Protein 2EPI (pdb70)

Sequence (388 aa):
IFMRKVVAEVSIIPLGKGASVSKYVKKAIEVFKKYDLKVETNAMGTVLEGDLDEILKAFKEAHSTVLNDVDRVVSSLKIDERKDKENTIERKLKAIGEFMRKVVAEVSIIPLGKGASVSKYVKKAIEVFKKYDLKVETNAMGTVLEGDLDEILKAFKEAHSTVLNDVDRVVSSLKIDERKDKENTIERKLKAIGMRKVVAEVSIIPLGKGASVSKYVKKAIEVFKKYDLKVETNAMGTVLEGDLDEILKAFKEAHSTVLNDVDRVVSSLKIDERKDKENTIERKLKAIGELMRKVVAEVSIIPLGKGASVSKYVKKAIEVFKKYDLKVETNAMGTVLEGDLDEILKAFKEAHSTVLNDVDRVVSSLKIDERKDKENTIERKLKAIGEL

Nearest PDB structures (foldseek):
  2epi-assembly1_C  TM=1.004E+00  e=8.680E-17  Methanocaldococcus jannaschii DSM 2661
  1lxn-assembly1_A  TM=9.537E-01  e=3.618E-09  Methanothermobacter thermautotrophicus
  1yqh-assembly1_A  TM=8.946E-01  e=9.520E-08  Bacillus cereus ATCC 14579
  1vk8-assembly1_D  TM=8.615E-01  e=4.307E-07  Thermotoga maritima
  2ibo-assembly1_D  TM=8.499E-01  e=5.538E-07  Streptococcus pneumoniae TIGR4

CATH classification: 3.30.70.930

Solvent-accessible surface area: 15677 Å² total; per-residue (Å²): 193,181,93,73,62,0,1,0,16,4,18,19,21,1,1,14,155,44,41,47,14,26,147,55,42,91,68,4,15,96,11,3,120,142,46,123,23,121,35,97,49,22,7,16,12,6,0,0,6,2,18,2,56,48,0,14,112,0,2,54,54,0,1,30,28,0,12,104,68,14,68,18,0,9,0,22,2,50,0,9,11,10,114,68,92,116,19,13,14,104,53,30,48,143,34,20,62,99,256,112,66,76,0,1,0,18,3,17,7,36,0,1,11,95,46,3,35,5,33,120,13,37,82,64,2,2,91,11,4,112,145,39,143,18,90,33,84,29,23,8,15,13,5,2,0,25,5,29,3,60,47,0,14,108,0,0,65,55,0,0,31,40,0,14,108,61,3,63,18,0,16,0,25,2,44,0,9,10,13,116,61,87,108,18,15,5,92,43,33,66,140,49,26,98,160,80,70,0,1,0,15,3,13,10,38,0,3,22,123,26,3,61,5,47,112,6,39,97,65,3,6,105,12,2,113,142,47,119,23,125,22,102,24,22,7,16,13,7,2,0,6,3,21,2,56,48,0,14,113,0,2,59,56,0,2,32,28,0,15,110,66,13,68,18,0,16,0,23,1,52,0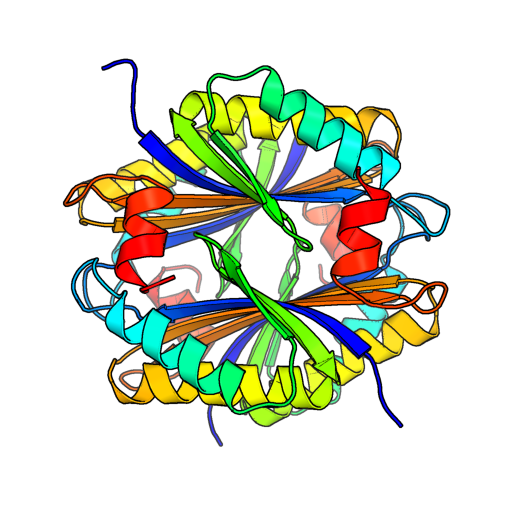,9,13,15,116,68,98,107,19,12,14,108,46,31,26,140,41,15,58,51,140,160,75,56,0,2,0,16,3,18,8,26,0,6,13,80,12,7,71,3,42,138,16,38,76,64,2,3,94,8,3,111,147,44,118,22,126,33,100,24,19,8,14,13,6,0,0,6,2,25,2,53,49,0,17,111,0,2,67,50,0,2,30,34,0,11,106,62,2,60,22,0,8,0,23,1,50,1,9,11,15,117,73,104,113,23,13,12,108,53,34,26,134,45,15,53,58,117

Secondary structure (DSSP, 8-state):
----EEEEEEEEEEE-BSS--HHHHHHHHHHHTTSS-EEEEETTEEEEEEEHHHHHHHHHHHHHHHHTTSSEEEEEEEEEEESSS---HHHHHHHTT-/---EEEEEEEEEEESS-S--HHHHHHHHHHHHTSS-EEEEETTEEEEEEEHHHHHHHHHHHHHHHHHHSSEEEEEEEEEEESSS---HHHHHHHT-/--EEEEEEEEEE-SSSS--HHHHHHHHHHHHHSS-EEEEETTEEEEEEEHHHHHHHHHHHHHHHHTTSSEEEEEEEEEEESSS---HHHHHHHTT--/--EEEEEEEEEEESB-S--HHHHHHHHHHHHHSS-EEEEETTEEEEEEEHHHHHHHHHHHHHHHHTTSSEEEEEEEEEEESSS---HHHHHHHTT--

Organism: Methanocaldococcus jannaschii (strain ATCC 43067 / DSM 2661 / JAL-1 / JCM 10045 / NBRC 100440) (NCBI:txid243232)

Foldseek 3Di:
DQWQKWKKWKAKDADADDDDDVVLLVVLQVLLVVFPWDWDDDPGTIMIIIGPVRVVVSQVVSNVSSCVPGVDMDMDMGIDHDDVDDRDPVVVCVVVVD/DWAKWKKWKDKFAPDDPVDDVVLRVQLQVLLVVFPWDWDDDPGTIMTITGPVSVVVSQVVSNVVSCVPHVDMDMDMGIDHDDPDDRDPVVVVVVVD/DQKWKKWKDKAAPADDPDDVVLLVQLQVLLVVFPWDWDADPGTIMIIDDPVRVVVSQVVSNVVSCVPHPDMDMDMGIDDDDPDDRDPVCVCVVVVND/DAKWKKWKDKAAPDPPDDDVVLRVQLQVLLVVFPWDWDDDPHTIMIIDDPVRVVVSQVVSNVVSCVPHVDMDMDMDIDHDDPDDRDPVVVCVVVVND

B-factor: mean 30.83, std 9.33, range [14.43, 62.94]

Structure (mmCIF, N/CA/C/O backbone):
data_2EPI
#
_entry.id   2EPI
#
_cell.length_a   51.780
_cell.length_b   75.747
_cell.length_c   54.991
_cell.angle_alpha   90.00
_cell.angle_beta   117.28
_cell.angle_gamma   90.00
#
_symmetry.space_group_name_H-M   'P 1 21 1'
#
loop_
_entity.id
_entity.type
_entity.pdbx_description
1 polymer 'UPF0045 protein MJ1052'
2 water water
#
loop_
_atom_site.group_PDB
_atom_site.id
_atom_site.type_symbol
_atom_site.label_atom_id
_atom_site.label_alt_id
_atom_site.label_comp_id
_atom_site.label_asym_id
_atom_site.label_entity_id
_atom_site.label_seq_id
_atom_site.pdbx_PDB_ins_code
_atom_site.Cartn_x
_atom_site.Cartn_y
_atom_site.Cartn_z
_atom_site.occupancy
_atom_site.B_iso_or_equiv
_atom_site.auth_seq_id
_atom_site.auth_comp_id
_atom_site.auth_asym_id
_atom_site.auth_atom_id
_atom_site.pdbx_PDB_model_num
ATOM 1 N N . ILE A 1 2 ? 40.995 -8.706 13.631 1.00 44.12 2 ILE A N 1
ATOM 2 C CA . ILE A 1 2 ? 41.281 -7.245 13.711 1.00 43.90 2 ILE A CA 1
ATOM 3 C C . ILE A 1 2 ? 40.745 -6.495 12.497 1.00 43.27 2 ILE A C 1
ATOM 4 O O . ILE A 1 2 ? 40.213 -5.392 12.629 1.00 43.69 2 ILE A O 1
ATOM 9 N N . PHE A 1 3 ? 40.894 -7.089 11.318 1.00 40.46 3 PHE A N 1
ATOM 10 C CA . PHE A 1 3 ? 40.417 -6.459 10.095 1.00 40.97 3 PHE A CA 1
ATOM 11 C C . PHE A 1 3 ? 39.053 -6.999 9.692 1.00 40.63 3 PHE A C 1
ATOM 12 O O . PHE A 1 3 ? 38.611 -6.815 8.555 1.00 43.02 3 PHE A O 1
ATOM 20 N N . MET A 1 4 ? 38.391 -7.666 10.632 1.00 38.82 4 MET A N 1
ATOM 21 C CA . MET A 1 4 ? 37.070 -8.219 10.379 1.00 36.58 4 MET A CA 1
ATOM 22 C C . MET A 1 4 ? 36.178 -8.260 11.609 1.00 34.27 4 MET A C 1
ATOM 23 O O . MET A 1 4 ? 36.397 -9.039 12.536 1.00 33.58 4 MET A O 1
ATOM 28 N N . ARG A 1 5 ? 35.175 -7.392 11.606 1.00 32.35 5 ARG A N 1
ATOM 29 C CA . ARG A 1 5 ? 34.190 -7.325 12.669 1.00 30.01 5 ARG A CA 1
ATOM 30 C C . ARG A 1 5 ? 32.914 -7.666 11.912 1.00 29.56 5 ARG A C 1
ATOM 31 O O . ARG A 1 5 ? 32.180 -6.780 11.478 1.00 28.98 5 ARG A O 1
ATOM 39 N N . LYS A 1 6 ? 32.669 -8.960 11.743 1.00 28.40 6 LYS A N 1
ATOM 40 C CA . LYS A 1 6 ? 31.517 -9.429 10.986 1.00 28.07 6 LYS A CA 1
ATOM 41 C C . LYS A 1 6 ? 30.143 -9.234 11.619 1.00 26.01 6 LYS A C 1
ATOM 42 O O . LYS A 1 6 ? 29.942 -9.457 12.817 1.00 25.04 6 LYS A O 1
ATOM 48 N N . VAL A 1 7 ? 29.199 -8.809 10.784 1.00 24.33 7 VAL A N 1
ATOM 49 C CA . VAL A 1 7 ? 27.819 -8.591 11.194 1.00 23.72 7 VAL A CA 1
ATOM 50 C C . VAL A 1 7 ? 26.914 -8.925 10.015 1.00 21.69 7 VAL A C 1
ATOM 51 O O . VAL A 1 7 ? 27.382 -9.089 8.891 1.00 21.25 7 VAL A O 1
ATOM 55 N N . VAL A 1 8 ? 25.622 -9.053 10.283 1.00 22.03 8 VAL A N 1
ATOM 56 C CA . VAL A 1 8 ? 24.645 -9.307 9.227 1.00 20.76 8 VAL A CA 1
ATOM 57 C C . VAL A 1 8 ? 23.811 -8.035 9.205 1.00 19.26 8 VAL A C 1
ATOM 58 O O . VAL A 1 8 ? 23.526 -7.460 10.255 1.00 20.07 8 VAL A O 1
ATOM 62 N N . ALA A 1 9 ? 23.422 -7.580 8.023 1.00 18.88 9 ALA A N 1
ATOM 63 C CA . ALA A 1 9 ? 22.643 -6.350 7.952 1.00 18.11 9 ALA A CA 1
ATOM 64 C C . ALA A 1 9 ? 21.644 -6.385 6.813 1.00 18.16 9 ALA A C 1
ATOM 65 O O . ALA A 1 9 ? 21.696 -7.263 5.958 1.00 18.92 9 ALA A O 1
ATOM 67 N N . GLU A 1 10 ? 20.716 -5.436 6.824 1.00 17.50 10 GLU A N 1
ATOM 68 C CA . GLU A 1 10 ? 19.747 -5.341 5.745 1.00 17.01 10 GLU A CA 1
ATOM 69 C C . GLU A 1 10 ? 19.638 -3.882 5.349 1.00 17.76 10 GLU A C 1
ATOM 70 O O . GLU A 1 10 ? 19.557 -2.996 6.202 1.00 17.44 10 GLU A O 1
ATOM 76 N N . VAL A 1 11 ? 19.648 -3.637 4.047 1.00 16.30 11 VAL A N 1
ATOM 77 C CA . VAL A 1 11 ? 19.571 -2.280 3.534 1.00 17.92 11 VAL A CA 1
ATOM 78 C C . VAL A 1 11 ? 18.425 -2.133 2.547 1.00 19.01 11 VAL A C 1
ATOM 79 O O . VAL A 1 11 ? 18.160 -3.030 1.750 1.00 17.70 11 VAL A O 1
ATOM 83 N N . SER A 1 12 ? 17.735 -1.005 2.621 1.00 18.17 12 SER A N 1
ATOM 84 C CA . SER A 1 12 ? 16.666 -0.722 1.679 1.00 22.34 12 SER A CA 1
ATOM 85 C C . SER A 1 12 ? 16.798 0.757 1.363 1.00 25.59 12 SER A C 1
ATOM 86 O O . SER A 1 12 ? 17.054 1.577 2.249 1.00 21.57 12 SER A O 1
ATOM 89 N N . ILE A 1 13 ? 16.652 1.090 0.091 1.00 28.55 13 ILE A N 1
ATOM 90 C CA . ILE A 1 13 ? 16.764 2.471 -0.340 1.00 30.52 13 ILE A CA 1
ATOM 91 C C . ILE A 1 13 ? 15.495 2.836 -1.084 1.00 31.17 13 ILE A C 1
ATOM 92 O O . ILE A 1 13 ? 15.100 2.157 -2.038 1.00 32.72 13 ILE A O 1
ATOM 97 N N . ILE A 1 14 ? 14.841 3.895 -0.627 1.00 29.68 14 ILE A N 1
ATOM 98 C CA . ILE A 1 14 ? 13.613 4.349 -1.249 1.00 28.85 14 ILE A CA 1
ATOM 99 C C . ILE A 1 14 ? 13.837 5.699 -1.911 1.00 27.17 14 ILE A C 1
ATOM 100 O O . ILE A 1 14 ? 14.053 6.703 -1.236 1.00 23.43 14 ILE A O 1
ATOM 105 N N . PRO A 1 15 ? 13.824 5.736 -3.246 1.00 26.81 15 PRO A N 1
ATOM 106 C CA . PRO A 1 15 ? 14.027 7.037 -3.878 1.00 26.63 15 PRO A CA 1
ATOM 107 C C . PRO A 1 15 ? 12.669 7.711 -4.029 1.00 25.25 15 PRO A C 1
ATOM 108 O O . PRO A 1 15 ? 11.669 7.051 -4.329 1.00 23.54 15 PRO A O 1
ATOM 112 N N . LEU A 1 16 ? 12.624 9.012 -3.776 1.00 22.32 16 LEU A N 1
ATOM 113 C CA . LEU A 1 16 ? 11.388 9.757 -3.939 1.00 23.69 16 LEU A CA 1
ATOM 114 C C . LEU A 1 16 ? 11.571 10.603 -5.188 1.00 25.21 16 LEU A C 1
ATOM 115 O O . LEU A 1 16 ? 12.053 11.732 -5.134 1.00 24.66 16 LEU A O 1
ATOM 120 N N . GLY A 1 17 ? 11.215 10.025 -6.325 1.00 27.04 17 GLY A N 1
ATOM 121 C CA . GLY A 1 17 ? 11.352 10.740 -7.574 1.00 29.81 17 GLY A CA 1
ATOM 122 C C . GLY A 1 17 ? 10.040 10.796 -8.321 1.00 32.55 17 GLY A C 1
ATOM 123 O O . GLY A 1 17 ? 8.977 10.494 -7.774 1.00 29.25 17 GLY A O 1
ATOM 124 N N . LYS A 1 18 ? 10.122 11.199 -9.580 1.00 37.05 18 LYS A N 1
ATOM 125 C CA . LYS A 1 18 ? 8.951 11.290 -10.432 1.00 42.31 18 LYS A CA 1
ATOM 126 C C . LYS A 1 18 ? 8.845 10.019 -11.258 1.00 45.08 18 LYS A C 1
ATOM 127 O O . LYS A 1 18 ? 9.852 9.471 -11.706 1.00 47.44 18 LYS A O 1
ATOM 133 N N . GLY A 1 19 ? 7.624 9.542 -11.451 1.00 47.31 19 GLY A N 1
ATOM 134 C CA . GLY A 1 19 ? 7.443 8.340 -12.236 1.00 49.76 19 GLY A CA 1
ATOM 135 C C . GLY A 1 19 ? 7.201 7.120 -11.380 1.00 51.17 19 GLY A C 1
ATOM 136 O O . GLY A 1 19 ? 7.723 7.009 -10.267 1.00 50.96 19 GLY A O 1
ATOM 137 N N . ALA A 1 20 ? 6.407 6.197 -11.913 1.00 52.34 20 ALA A N 1
ATOM 138 C CA . ALA A 1 20 ? 6.062 4.971 -11.213 1.00 52.36 20 ALA A CA 1
ATOM 139 C C . ALA A 1 20 ? 7.009 3.827 -11.559 1.00 51.93 20 ALA A C 1
ATOM 140 O O . ALA A 1 20 ? 6.813 3.130 -12.557 1.00 52.71 20 ALA A O 1
ATOM 142 N N . SER A 1 21 ? 8.028 3.649 -10.719 1.00 50.33 21 SER A N 1
ATOM 143 C CA . SER A 1 21 ? 9.043 2.603 -10.858 1.00 49.24 21 SER A CA 1
ATOM 144 C C . SER A 1 21 ? 10.376 3.130 -10.336 1.00 48.08 21 SER A C 1
ATOM 145 O O . SER A 1 21 ? 10.792 4.235 -10.681 1.00 48.25 21 SER A O 1
ATOM 148 N N . VAL A 1 22 ? 11.042 2.337 -9.503 1.00 46.55 22 VAL A N 1
ATOM 149 C CA . VAL A 1 22 ? 12.326 2.735 -8.940 1.00 44.63 22 VAL A CA 1
ATOM 150 C C . VAL A 1 22 ? 13.338 1.601 -9.028 1.00 43.72 22 VAL A C 1
ATOM 151 O O . VAL A 1 22 ? 14.451 1.708 -8.511 1.00 43.42 22 VAL A O 1
ATOM 155 N N . SER A 1 23 ? 12.946 0.519 -9.689 1.00 42.92 23 SER A N 1
ATOM 156 C CA . SER A 1 23 ? 13.811 -0.643 -9.840 1.00 42.68 23 SER A CA 1
ATOM 157 C C . SER A 1 23 ? 15.175 -0.281 -10.411 1.00 42.11 23 SER A C 1
ATOM 158 O O . SER A 1 23 ? 16.181 -0.899 -10.069 1.00 42.54 23 SER A O 1
ATOM 161 N N . LYS A 1 24 ? 15.209 0.723 -11.278 1.00 41.21 24 LYS A N 1
ATOM 162 C CA . LYS A 1 24 ? 16.461 1.144 -11.892 1.00 41.34 24 LYS A CA 1
ATOM 163 C C . LYS A 1 24 ? 17.461 1.593 -10.829 1.00 40.46 24 LYS A C 1
ATOM 164 O O . LYS A 1 24 ? 18.652 1.303 -10.922 1.00 37.71 24 LYS A O 1
ATOM 170 N N . TYR A 1 25 ? 16.969 2.291 -9.812 1.00 39.96 25 TYR A N 1
ATOM 171 C CA . TYR A 1 25 ? 17.829 2.784 -8.742 1.00 40.23 25 TYR A CA 1
ATOM 172 C C . TYR A 1 25 ? 18.173 1.687 -7.742 1.00 39.43 25 TYR A C 1
ATOM 173 O O . TYR A 1 25 ? 19.269 1.667 -7.178 1.00 38.90 25 TYR A O 1
ATOM 182 N N . VAL A 1 26 ? 17.231 0.776 -7.527 1.00 38.95 26 VAL A N 1
ATOM 183 C CA . VAL A 1 26 ? 17.442 -0.338 -6.613 1.00 38.32 26 VAL A CA 1
ATOM 184 C C . VAL A 1 26 ? 18.571 -1.193 -7.177 1.00 37.67 26 VAL A C 1
ATOM 185 O O . VAL A 1 26 ? 19.434 -1.678 -6.447 1.00 37.47 26 VAL A O 1
ATOM 189 N N . LYS A 1 27 ? 18.556 -1.366 -8.492 1.00 37.14 27 LYS A N 1
ATOM 190 C CA . LYS A 1 27 ? 19.570 -2.149 -9.181 1.00 37.01 27 LYS A CA 1
ATOM 191 C C . LYS A 1 27 ? 20.932 -1.480 -9.031 1.00 35.63 27 LYS A C 1
ATOM 192 O O . LYS A 1 27 ? 21.939 -2.140 -8.780 1.00 34.39 27 LYS A O 1
ATOM 198 N N . LYS A 1 28 ? 20.951 -0.161 -9.183 1.00 35.32 28 LYS A N 1
ATOM 199 C CA . LYS A 1 28 ? 22.179 0.614 -9.072 1.00 34.45 28 LYS A CA 1
ATOM 200 C C . LYS A 1 28 ? 22.826 0.411 -7.701 1.00 34.04 28 LYS A C 1
ATOM 201 O O . LYS A 1 28 ? 24.037 0.212 -7.596 1.00 32.16 28 LYS A O 1
ATOM 207 N N . ALA A 1 29 ? 22.006 0.454 -6.655 1.00 33.17 29 ALA A N 1
ATOM 208 C CA . ALA A 1 29 ? 22.488 0.280 -5.289 1.00 32.95 29 ALA A CA 1
ATOM 209 C C . ALA A 1 29 ? 23.097 -1.101 -5.095 1.00 33.43 29 ALA A C 1
ATOM 210 O O . ALA A 1 29 ? 24.155 -1.245 -4.485 1.00 32.34 29 ALA A O 1
ATOM 212 N N . ILE A 1 30 ? 22.418 -2.118 -5.615 1.00 33.71 30 ILE A N 1
ATOM 213 C CA . ILE A 1 30 ? 22.902 -3.485 -5.501 1.00 34.51 30 ILE A CA 1
ATOM 214 C C . ILE A 1 30 ? 24.276 -3.627 -6.146 1.00 34.20 30 ILE A C 1
ATOM 215 O O . ILE A 1 30 ? 25.161 -4.282 -5.598 1.00 34.33 30 ILE A O 1
ATOM 220 N N . GLU A 1 31 ? 24.460 -3.005 -7.306 1.00 32.38 31 GLU A N 1
ATOM 221 C CA . GLU A 1 31 ? 25.745 -3.081 -7.986 1.00 32.79 31 GLU A CA 1
ATOM 222 C C . GLU A 1 31 ? 26.857 -2.483 -7.129 1.00 31.90 31 GLU A C 1
ATOM 223 O O . GLU A 1 31 ? 28.006 -2.923 -7.190 1.00 31.79 31 GLU A O 1
ATOM 229 N N . VAL A 1 32 ? 26.520 -1.477 -6.333 1.00 28.80 32 VAL A N 1
ATOM 230 C CA . VAL A 1 32 ? 27.511 -0.860 -5.468 1.00 28.76 32 VAL A CA 1
ATOM 231 C C . VAL A 1 32 ? 27.972 -1.867 -4.415 1.00 28.31 32 VAL A C 1
ATOM 232 O O . VAL A 1 32 ? 29.165 -1.980 -4.139 1.00 28.79 32 VAL A O 1
ATOM 236 N N . PHE A 1 33 ? 27.027 -2.605 -3.837 1.00 28.00 33 PHE A N 1
ATOM 237 C CA . PHE A 1 33 ? 27.361 -3.592 -2.812 1.00 29.34 33 PHE A CA 1
ATOM 238 C C . PHE A 1 33 ? 28.360 -4.626 -3.315 1.00 30.91 33 PHE A C 1
ATOM 239 O O . PHE A 1 33 ? 29.181 -5.133 -2.551 1.00 31.37 33 PHE A O 1
ATOM 247 N N . LYS A 1 34 ? 28.286 -4.942 -4.601 1.00 32.83 34 LYS A N 1
ATOM 248 C CA . LYS A 1 34 ? 29.184 -5.926 -5.185 1.00 36.29 34 LYS A CA 1
ATOM 249 C C . LYS A 1 34 ? 30.621 -5.433 -5.319 1.00 35.73 34 LYS A C 1
ATOM 250 O O . LYS A 1 34 ? 31.500 -6.191 -5.722 1.00 37.47 34 LYS A O 1
ATOM 256 N N . LYS A 1 35 ? 30.863 -4.169 -4.975 1.00 35.56 35 LYS A N 1
ATOM 257 C CA . LYS A 1 35 ? 32.209 -3.607 -5.043 1.00 35.56 35 LYS A CA 1
ATOM 258 C C . LYS A 1 35 ? 32.921 -3.756 -3.704 1.00 35.47 35 LYS A C 1
ATOM 259 O O . LYS A 1 35 ? 34.102 -3.420 -3.573 1.00 37.52 35 LYS A O 1
ATOM 265 N N . TYR A 1 36 ? 32.197 -4.246 -2.704 1.00 32.65 36 TYR A N 1
ATOM 266 C CA . TYR A 1 36 ? 32.768 -4.442 -1.378 1.00 30.87 36 TYR A CA 1
ATOM 267 C C . TYR A 1 36 ? 32.887 -5.928 -1.084 1.00 31.02 36 TYR A C 1
ATOM 268 O O . TYR A 1 36 ? 32.229 -6.746 -1.726 1.00 29.94 36 TYR A O 1
ATOM 277 N N . ASP A 1 37 ? 33.732 -6.273 -0.117 1.00 31.15 37 ASP A N 1
ATOM 278 C CA . ASP A 1 37 ? 33.942 -7.666 0.255 1.00 31.64 37 ASP A CA 1
ATOM 279 C C . ASP A 1 37 ? 32.820 -8.123 1.176 1.00 29.84 37 ASP A C 1
ATOM 280 O O . ASP A 1 37 ? 33.023 -8.359 2.369 1.00 29.57 37 ASP A O 1
ATOM 285 N N . LEU A 1 38 ? 31.631 -8.252 0.596 1.00 27.38 38 LEU A N 1
ATOM 286 C CA . LEU A 1 38 ? 30.443 -8.649 1.340 1.00 26.42 38 LEU A CA 1
ATOM 287 C C . LEU A 1 38 ? 29.649 -9.716 0.606 1.00 25.73 38 LEU A C 1
ATOM 288 O O . LEU A 1 38 ? 29.699 -9.800 -0.621 1.00 25.84 38 LEU A O 1
ATOM 293 N N . LYS A 1 39 ? 28.920 -10.525 1.370 1.00 25.75 39 LYS A N 1
ATOM 294 C CA . LYS A 1 39 ? 28.033 -11.527 0.797 1.00 24.92 39 LYS A CA 1
ATOM 295 C C . LYS A 1 39 ? 26.745 -10.726 0.594 1.00 25.43 39 LYS A C 1
ATOM 296 O O . LYS A 1 39 ? 26.309 -10.022 1.503 1.00 24.50 39 LYS A O 1
ATOM 302 N N . VAL A 1 40 ? 26.153 -10.815 -0.593 1.00 23.17 40 VAL A N 1
ATOM 303 C CA . VAL A 1 40 ? 24.944 -10.054 -0.897 1.00 24.21 40 VAL A CA 1
ATOM 304 C C . VAL A 1 40 ? 23.756 -10.956 -1.221 1.00 24.44 40 VAL A C 1
ATOM 305 O O . VAL A 1 40 ? 23.806 -11.748 -2.165 1.00 25.87 40 VAL A O 1
ATOM 309 N N . GLU A 1 41 ? 22.689 -10.828 -0.436 1.00 21.56 41 GLU A N 1
ATOM 310 C CA . GLU A 1 41 ? 21.478 -11.618 -0.624 1.00 22.86 41 GLU A CA 1
ATOM 311 C C . GLU A 1 41 ? 20.280 -10.683 -0.748 1.00 21.16 41 GLU A C 1
ATOM 312 O O . GLU A 1 41 ? 19.730 -10.235 0.252 1.00 20.94 41 GLU A O 1
ATOM 318 N N . THR A 1 42 ? 19.886 -10.396 -1.982 1.00 20.92 42 THR A N 1
ATOM 319 C CA . THR A 1 42 ? 18.763 -9.504 -2.249 1.00 20.85 42 THR A CA 1
ATOM 320 C C . THR A 1 42 ? 17.417 -10.211 -2.178 1.00 19.69 42 THR A C 1
ATOM 321 O O . THR A 1 42 ? 17.254 -11.316 -2.693 1.00 22.23 42 THR A O 1
ATOM 325 N N . ASN A 1 43 ? 16.462 -9.579 -1.510 1.00 17.83 43 ASN A N 1
ATOM 326 C CA . ASN A 1 43 ? 15.119 -10.122 -1.422 1.00 17.84 43 ASN A CA 1
ATOM 327 C C . ASN A 1 43 ? 14.171 -9.062 -1.978 1.00 17.93 43 ASN A C 1
ATOM 328 O O . ASN A 1 43 ? 14.613 -7.992 -2.398 1.00 17.53 43 ASN A O 1
ATOM 333 N N . ALA A 1 44 ? 12.877 -9.352 -1.998 1.00 17.23 44 ALA A N 1
ATOM 334 C CA . ALA A 1 44 ? 11.903 -8.423 -2.550 1.00 18.46 44 ALA A CA 1
ATOM 335 C C . ALA A 1 44 ? 11.682 -7.123 -1.779 1.00 17.87 44 ALA A C 1
ATOM 336 O O . ALA A 1 44 ? 11.025 -6.221 -2.289 1.00 20.36 44 ALA A O 1
ATOM 338 N N . MET A 1 45 ? 12.224 -7.013 -0.566 1.00 17.26 45 MET A N 1
ATOM 339 C CA . MET A 1 45 ? 12.024 -5.800 0.231 1.00 17.76 45 MET A CA 1
ATOM 340 C C . MET A 1 45 ? 13.306 -5.096 0.693 1.00 18.52 45 MET A C 1
ATOM 341 O O . MET A 1 45 ? 13.252 -4.077 1.385 1.00 19.56 45 MET A O 1
ATOM 346 N N . GLY A 1 46 ? 14.452 -5.636 0.316 1.00 16.83 46 GLY A N 1
ATOM 347 C CA . GLY A 1 46 ? 15.711 -5.031 0.710 1.00 16.29 46 GLY A CA 1
ATOM 348 C C . GLY A 1 46 ? 16.836 -5.977 0.360 1.00 18.64 46 GLY A C 1
ATOM 349 O O . GLY A 1 46 ? 16.613 -6.985 -0.313 1.00 18.87 46 GLY A O 1
ATOM 350 N N . THR A 1 47 ? 18.041 -5.651 0.808 1.00 18.11 47 THR A N 1
ATOM 351 C CA . THR A 1 47 ? 19.201 -6.494 0.547 1.00 18.55 47 THR A CA 1
ATOM 352 C C . THR A 1 47 ? 19.898 -6.835 1.853 1.00 18.95 47 THR A C 1
ATOM 353 O O . THR A 1 47 ? 20.168 -5.952 2.663 1.00 17.48 47 THR A O 1
ATOM 357 N N . VAL A 1 48 ? 20.178 -8.118 2.057 1.00 17.22 48 VAL A N 1
ATOM 358 C CA . VAL A 1 48 ? 20.867 -8.567 3.260 1.00 17.67 48 VAL A CA 1
ATOM 359 C C . VAL A 1 48 ? 22.355 -8.630 2.934 1.00 18.82 48 VAL A C 1
ATOM 360 O O . VAL A 1 48 ? 22.744 -9.089 1.861 1.00 19.81 48 VAL A O 1
ATOM 364 N N . LEU A 1 49 ? 23.182 -8.149 3.853 1.00 18.32 49 LEU A N 1
ATOM 365 C CA . LEU A 1 49 ? 24.621 -8.139 3.640 1.00 19.51 49 LEU A CA 1
ATOM 366 C C . LEU A 1 49 ? 25.313 -8.795 4.820 1.00 20.09 49 LEU A C 1
ATOM 367 O O . LEU A 1 49 ? 24.816 -8.750 5.947 1.00 20.99 49 LEU A O 1
ATOM 372 N N . GLU A 1 50 ? 26.457 -9.413 4.543 1.00 23.05 50 GLU A N 1
ATOM 373 C CA . GLU A 1 50 ? 27.264 -10.066 5.564 1.00 21.65 50 GLU A CA 1
ATOM 374 C C . GLU A 1 50 ? 28.710 -9.646 5.330 1.00 21.49 50 GLU A C 1
ATOM 375 O O . GLU A 1 50 ? 29.221 -9.753 4.216 1.00 21.41 50 GLU A O 1
ATOM 381 N N . GLY A 1 51 ? 29.363 -9.162 6.380 1.00 23.30 51 GLY A N 1
ATOM 382 C CA . GLY A 1 51 ? 30.744 -8.736 6.245 1.00 23.77 51 GLY A CA 1
ATOM 383 C C . GLY A 1 51 ? 31.157 -7.781 7.343 1.00 24.02 51 GLY A C 1
ATOM 384 O O . GLY A 1 51 ? 30.450 -7.630 8.336 1.00 23.66 51 GLY A O 1
ATOM 385 N N . ASP A 1 52 ? 32.306 -7.134 7.157 1.00 25.70 52 ASP A N 1
ATOM 386 C CA . ASP A 1 52 ? 32.835 -6.189 8.132 1.00 25.49 52 ASP A CA 1
ATOM 387 C C . ASP A 1 52 ? 31.912 -4.985 8.318 1.00 24.67 52 ASP A C 1
ATOM 388 O O . ASP A 1 52 ? 31.397 -4.431 7.345 1.00 24.60 52 ASP A O 1
ATOM 393 N N . LEU A 1 53 ? 31.725 -4.570 9.568 1.00 23.67 53 LEU A N 1
ATOM 394 C CA . LEU A 1 53 ? 30.844 -3.443 9.871 1.00 24.01 53 LEU A CA 1
ATOM 395 C C . LEU A 1 53 ? 31.225 -2.158 9.147 1.00 24.88 53 LEU A C 1
ATOM 396 O O . LEU A 1 53 ? 30.361 -1.468 8.612 1.00 23.08 53 LEU A O 1
ATOM 401 N N . ASP A 1 54 ? 32.513 -1.829 9.124 1.00 25.11 54 ASP A N 1
ATOM 402 C CA . ASP A 1 54 ? 32.935 -0.612 8.452 1.00 25.52 54 ASP A CA 1
ATOM 403 C C . ASP A 1 54 ? 32.691 -0.687 6.948 1.00 24.72 54 ASP A C 1
ATOM 404 O O . ASP A 1 54 ? 32.309 0.304 6.329 1.00 25.76 54 ASP A O 1
ATOM 409 N N . GLU A 1 55 ? 32.903 -1.858 6.358 1.00 23.52 55 GLU A N 1
ATOM 410 C CA . GLU A 1 55 ? 32.678 -2.003 4.926 1.00 23.42 55 GLU A CA 1
ATOM 411 C C . GLU A 1 55 ? 31.194 -1.842 4.607 1.00 22.93 55 GLU A C 1
ATOM 412 O O . GLU A 1 55 ? 30.832 -1.252 3.588 1.00 23.73 55 GLU A O 1
ATOM 418 N N . ILE A 1 56 ? 30.338 -2.359 5.480 1.00 22.81 56 ILE A N 1
ATOM 419 C CA . ILE A 1 56 ? 28.898 -2.251 5.266 1.00 21.65 56 ILE A CA 1
ATOM 420 C C . ILE A 1 56 ? 28.458 -0.797 5.388 1.00 23.51 56 ILE A C 1
ATOM 421 O O . ILE A 1 56 ? 27.602 -0.337 4.632 1.00 21.73 56 ILE A O 1
ATOM 426 N N . LEU A 1 57 ? 29.050 -0.071 6.332 1.00 23.55 57 LEU A N 1
ATOM 427 C CA . LEU A 1 57 ? 28.713 1.339 6.514 1.00 23.66 57 LEU A CA 1
ATOM 428 C C . LEU A 1 57 ? 29.120 2.140 5.278 1.00 24.57 57 LEU A C 1
ATOM 429 O O . LEU A 1 57 ? 28.371 2.999 4.811 1.00 23.89 57 LEU A O 1
ATOM 434 N N . LYS A 1 58 ? 30.307 1.854 4.747 1.00 23.60 58 LYS A N 1
ATOM 435 C CA . LYS A 1 58 ? 30.790 2.548 3.557 1.00 24.99 58 LYS A CA 1
ATOM 436 C C . LYS A 1 58 ? 29.914 2.188 2.359 1.00 23.66 58 LYS A C 1
ATOM 437 O O . LYS A 1 58 ? 29.582 3.044 1.542 1.00 23.61 58 LYS A O 1
ATOM 443 N N . ALA A 1 59 ? 29.564 0.909 2.250 1.00 23.11 59 ALA A N 1
ATOM 444 C CA . ALA A 1 59 ? 28.736 0.439 1.145 1.00 21.47 59 ALA A CA 1
ATOM 445 C C . ALA A 1 59 ? 27.361 1.078 1.236 1.00 21.68 59 ALA A C 1
ATOM 446 O O . ALA A 1 59 ? 26.777 1.466 0.226 1.00 22.74 59 ALA A O 1
ATOM 448 N N . PHE A 1 60 ? 26.850 1.186 2.456 1.00 20.66 60 PHE A N 1
ATOM 449 C CA . PHE A 1 60 ? 25.546 1.788 2.683 1.00 20.83 60 PHE A CA 1
ATOM 450 C C . PHE A 1 60 ? 25.571 3.238 2.214 1.00 21.76 60 PHE A C 1
ATOM 451 O O . PHE A 1 60 ? 24.698 3.677 1.465 1.00 23.10 60 PHE A O 1
ATOM 459 N N . LYS A 1 61 ? 26.585 3.983 2.643 1.00 21.99 61 LYS A N 1
ATOM 460 C CA . LYS A 1 61 ? 26.681 5.380 2.247 1.00 22.80 61 LYS A CA 1
ATOM 461 C C . LYS A 1 61 ? 26.773 5.536 0.736 1.00 23.96 61 LYS A C 1
ATOM 462 O O . LYS A 1 61 ? 26.113 6.398 0.150 1.00 24.03 61 LYS A O 1
ATOM 468 N N . GLU A 1 62 ? 27.586 4.707 0.092 1.00 23.43 62 GLU A N 1
ATOM 469 C CA . GLU A 1 62 ? 27.732 4.828 -1.351 1.00 24.88 62 GLU A CA 1
ATOM 470 C C . GLU A 1 62 ? 26.445 4.480 -2.087 1.00 25.05 62 GLU A C 1
ATOM 471 O O . GLU A 1 62 ? 26.081 5.150 -3.056 1.00 25.09 62 GLU A O 1
ATOM 477 N N . ALA A 1 63 ? 25.750 3.443 -1.625 1.00 24.18 63 ALA A N 1
ATOM 478 C CA . ALA A 1 63 ? 24.502 3.024 -2.260 1.00 23.43 63 ALA A CA 1
ATOM 479 C C . ALA A 1 63 ? 23.473 4.142 -2.165 1.00 24.54 63 ALA A C 1
ATOM 480 O O . ALA A 1 63 ? 22.819 4.490 -3.147 1.00 24.77 63 ALA A O 1
ATOM 482 N N . HIS A 1 64 ? 23.328 4.694 -0.966 1.00 23.13 64 HIS A N 1
ATOM 483 C CA . HIS A 1 64 ? 22.398 5.793 -0.736 1.00 23.43 64 HIS A CA 1
ATOM 484 C C . HIS A 1 64 ? 22.754 6.965 -1.656 1.00 23.60 64 HIS A C 1
ATOM 485 O O . HIS A 1 64 ? 21.895 7.507 -2.353 1.00 24.83 64 HIS A O 1
ATOM 492 N N . SER A 1 65 ? 24.031 7.334 -1.667 1.00 24.90 65 SER A N 1
ATOM 493 C CA . SER A 1 65 ? 24.509 8.455 -2.469 1.00 26.81 65 SER A CA 1
ATOM 494 C C . SER A 1 65 ? 24.354 8.254 -3.968 1.00 28.56 65 SER A C 1
ATOM 495 O O . SER A 1 65 ? 24.070 9.200 -4.701 1.00 30.04 65 SER A O 1
ATOM 498 N N . THR A 1 66 ? 24.545 7.023 -4.425 1.00 29.67 66 THR A N 1
ATOM 499 C CA . THR A 1 66 ? 24.431 6.720 -5.845 1.00 30.60 66 THR A CA 1
ATOM 500 C C . THR A 1 66 ? 23.011 6.964 -6.340 1.00 29.62 66 THR A C 1
ATOM 501 O O . THR A 1 66 ? 22.806 7.474 -7.444 1.00 30.20 66 THR A O 1
ATOM 505 N N . VAL A 1 67 ? 22.024 6.604 -5.527 1.00 29.04 67 VAL A N 1
ATOM 506 C CA . VAL A 1 67 ? 20.635 6.813 -5.916 1.00 28.66 67 VAL A CA 1
ATOM 507 C C . VAL A 1 67 ? 20.273 8.293 -5.806 1.00 28.80 67 VAL A C 1
ATOM 508 O O . VAL A 1 67 ? 19.510 8.817 -6.617 1.00 28.46 67 VAL A O 1
ATOM 512 N N . LEU A 1 68 ? 20.831 8.966 -4.807 1.00 27.95 68 LEU A N 1
ATOM 513 C CA . LEU A 1 68 ? 20.560 10.384 -4.608 1.00 28.69 68 LEU A CA 1
ATOM 514 C C . LEU A 1 68 ? 21.132 11.198 -5.769 1.00 30.94 68 LEU A C 1
ATOM 515 O O . LEU A 1 68 ? 20.696 12.317 -6.031 1.00 31.14 68 LEU A O 1
ATOM 520 N N . ASN A 1 69 ? 22.106 10.629 -6.471 1.00 32.56 69 ASN A N 1
ATOM 521 C CA . ASN A 1 69 ? 22.714 11.317 -7.601 1.00 34.37 69 ASN A CA 1
ATOM 522 C C . ASN A 1 69 ? 21.689 11.596 -8.697 1.00 34.74 69 ASN A C 1
ATOM 523 O O . ASN A 1 69 ? 21.796 12.596 -9.411 1.00 34.89 69 ASN A O 1
ATOM 528 N N . ASP A 1 70 ? 20.689 10.723 -8.813 1.00 35.39 70 ASP A N 1
ATOM 529 C CA . ASP A 1 70 ? 19.674 10.859 -9.852 1.00 35.42 70 ASP A CA 1
ATOM 530 C C . ASP A 1 70 ? 18.300 11.382 -9.430 1.00 34.87 70 ASP A C 1
ATOM 531 O O . ASP A 1 70 ? 17.460 11.651 -10.288 1.00 35.25 70 ASP A O 1
ATOM 536 N N . VAL A 1 71 ? 18.057 11.513 -8.129 1.00 32.68 71 VAL A N 1
ATOM 537 C CA . VAL A 1 71 ? 16.772 12.021 -7.645 1.00 31.70 71 VAL A CA 1
ATOM 538 C C . VAL A 1 71 ? 16.991 13.097 -6.583 1.00 30.25 71 VAL A C 1
ATOM 539 O O . VAL A 1 71 ? 18.088 13.223 -6.041 1.00 33.01 71 VAL A O 1
ATOM 543 N N . ASP A 1 72 ? 15.950 13.868 -6.283 1.00 27.82 72 ASP A N 1
ATOM 544 C CA . ASP A 1 72 ? 16.071 14.939 -5.297 1.00 26.66 72 ASP A CA 1
ATOM 545 C C . ASP A 1 72 ? 16.036 14.485 -3.845 1.00 24.51 72 ASP A C 1
ATOM 546 O O . ASP A 1 72 ? 16.507 15.199 -2.967 1.00 23.57 72 ASP A O 1
ATOM 551 N N . ARG A 1 73 ? 15.482 13.308 -3.581 1.00 22.59 73 ARG A N 1
ATOM 552 C CA . ARG A 1 73 ? 15.383 12.838 -2.205 1.00 20.92 73 ARG A CA 1
ATOM 553 C C . ARG A 1 73 ? 15.406 11.324 -2.107 1.00 20.83 73 ARG A C 1
ATOM 554 O O . ARG A 1 73 ? 14.808 10.632 -2.926 1.00 20.04 73 ARG A O 1
ATOM 562 N N . VAL A 1 74 ? 16.096 10.823 -1.088 1.00 19.71 74 VAL A N 1
ATOM 563 C CA . VAL A 1 74 ? 16.211 9.388 -0.862 1.00 19.02 74 VAL A CA 1
ATOM 564 C C . VAL A 1 74 ? 16.094 9.070 0.625 1.00 19.65 74 VAL A C 1
ATOM 565 O O . VAL A 1 74 ? 16.692 9.753 1.452 1.00 19.87 74 VAL A O 1
ATOM 569 N N . VAL A 1 75 ? 15.316 8.041 0.959 1.00 18.31 75 VAL A N 1
ATOM 570 C CA . VAL A 1 75 ? 15.183 7.599 2.346 1.00 19.18 75 VAL A CA 1
ATOM 571 C C . VAL A 1 75 ? 15.826 6.212 2.374 1.00 20.09 75 VAL A C 1
ATOM 572 O O . VAL A 1 75 ? 15.312 5.266 1.766 1.00 20.25 75 VAL A O 1
ATOM 576 N N . SER A 1 76 ? 16.957 6.097 3.061 1.00 17.35 76 SER A N 1
ATOM 577 C CA . SER A 1 76 ? 17.679 4.823 3.115 1.00 18.37 76 SER A CA 1
ATOM 578 C C . SER A 1 76 ? 17.725 4.233 4.514 1.00 18.13 76 SER A C 1
ATOM 579 O O . SER A 1 76 ? 17.912 4.956 5.498 1.00 18.95 76 SER A O 1
ATOM 582 N N . SER A 1 77 ? 17.565 2.914 4.601 1.00 16.17 77 SER A N 1
ATOM 583 C CA . SER A 1 77 ? 17.554 2.233 5.889 1.00 17.11 77 SER A CA 1
ATOM 584 C C . SER A 1 77 ? 18.648 1.175 6.004 1.00 20.46 77 SER A C 1
ATOM 585 O O . SER A 1 77 ? 18.863 0.390 5.077 1.00 18.83 77 SER A O 1
ATOM 588 N N . LEU A 1 78 ? 19.334 1.167 7.146 1.00 17.57 78 LEU A N 1
ATOM 589 C CA . LEU A 1 78 ? 20.385 0.199 7.432 1.00 19.46 78 LEU A CA 1
ATOM 590 C C . LEU A 1 78 ? 20.083 -0.435 8.784 1.00 20.45 78 LEU A C 1
ATOM 591 O O . LEU A 1 78 ? 19.851 0.268 9.768 1.00 20.52 78 LEU A O 1
ATOM 596 N N . LYS A 1 79 ? 20.052 -1.760 8.830 1.00 19.28 79 LYS A N 1
ATOM 597 C CA . LYS A 1 79 ? 19.807 -2.443 10.092 1.00 19.56 79 LYS A CA 1
ATOM 598 C C . LYS A 1 79 ? 20.976 -3.383 10.318 1.00 20.79 79 LYS A C 1
ATOM 599 O O . LYS A 1 79 ? 21.333 -4.149 9.429 1.00 19.86 79 LYS A O 1
ATOM 605 N N . ILE A 1 80 ? 21.577 -3.305 11.501 1.00 19.67 80 ILE A N 1
ATOM 606 C CA . ILE A 1 80 ? 22.717 -4.147 11.842 1.00 22.16 80 ILE A CA 1
ATOM 607 C C . ILE A 1 80 ? 22.343 -5.115 12.947 1.00 21.85 80 ILE A C 1
ATOM 608 O O . ILE A 1 80 ? 21.697 -4.733 13.919 1.00 22.37 80 ILE A O 1
ATOM 613 N N . ASP A 1 81 ? 22.753 -6.368 12.789 1.00 22.27 81 ASP A N 1
ATOM 614 C CA . ASP A 1 81 ? 22.491 -7.398 13.790 1.00 23.51 81 ASP A CA 1
ATOM 615 C C . ASP A 1 81 ? 23.860 -7.975 14.123 1.00 22.68 81 ASP A C 1
ATOM 616 O O . ASP A 1 81 ? 24.464 -8.662 13.301 1.00 22.91 81 ASP A O 1
ATOM 621 N N . GLU A 1 82 ? 24.355 -7.683 15.321 1.00 23.88 82 GLU A N 1
ATOM 622 C CA . GLU A 1 82 ? 25.667 -8.170 15.730 1.00 25.36 82 GLU A CA 1
ATOM 623 C C . GLU A 1 82 ? 25.639 -8.841 17.095 1.00 25.74 82 GLU A C 1
ATOM 624 O O . GLU A 1 82 ? 25.020 -8.340 18.031 1.00 25.18 82 GLU A O 1
ATOM 630 N N . ARG A 1 83 ? 26.311 -9.981 17.198 1.00 28.82 83 ARG A N 1
ATOM 631 C CA . ARG A 1 83 ? 26.377 -10.702 18.461 1.00 30.46 83 ARG A CA 1
ATOM 632 C C . ARG A 1 83 ? 27.817 -11.143 18.691 1.00 32.96 83 ARG A C 1
ATOM 633 O O . ARG A 1 83 ? 28.589 -11.296 17.741 1.00 31.28 83 ARG A O 1
ATOM 641 N N . LYS A 1 84 ? 28.181 -11.336 19.955 1.00 34.14 84 LYS A N 1
ATOM 642 C CA . LYS A 1 84 ? 29.542 -11.732 20.301 1.00 36.76 84 LYS A CA 1
ATOM 643 C C . LYS A 1 84 ? 29.641 -13.173 20.797 1.00 37.87 84 LYS A C 1
ATOM 644 O O . LYS A 1 84 ? 30.739 -13.714 20.924 1.00 38.04 84 LYS A O 1
ATOM 650 N N . ASP A 1 85 ? 28.497 -13.796 21.068 1.00 38.72 85 ASP A N 1
ATOM 651 C CA . ASP A 1 85 ? 28.478 -15.167 21.568 1.00 39.38 85 ASP A CA 1
ATOM 652 C C . ASP A 1 85 ? 28.456 -16.214 20.459 1.00 39.87 85 ASP A C 1
ATOM 653 O O . ASP A 1 85 ? 28.707 -17.392 20.709 1.00 40.70 85 ASP A O 1
ATOM 658 N N . LYS A 1 86 ? 28.148 -15.789 19.239 1.00 40.30 86 LYS A N 1
ATOM 659 C CA . LYS A 1 86 ? 28.097 -16.706 18.107 1.00 40.49 86 LYS A CA 1
ATOM 660 C C . LYS A 1 86 ? 28.540 -16.029 16.816 1.00 39.72 86 LYS A C 1
ATOM 661 O O . LYS A 1 86 ? 28.659 -14.806 16.747 1.00 40.41 86 LYS A O 1
ATOM 667 N N . GLU A 1 87 ? 28.779 -16.843 15.795 1.00 38.01 87 GLU A N 1
ATOM 668 C CA . GLU A 1 87 ? 29.212 -16.358 14.492 1.00 37.73 87 GLU 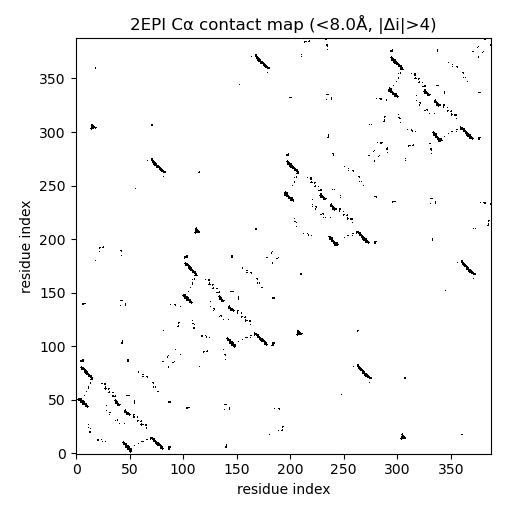A CA 1
ATOM 669 C C . GLU A 1 87 ? 28.125 -15.493 13.860 1.00 36.29 87 GLU A C 1
ATOM 670 O O . GLU A 1 87 ? 26.942 -15.815 13.942 1.00 35.37 87 GLU A O 1
ATOM 676 N N . ASN A 1 88 ? 28.535 -14.393 13.235 1.00 34.53 88 ASN A N 1
ATOM 677 C CA . ASN A 1 88 ? 27.603 -13.464 12.594 1.00 33.10 88 ASN A CA 1
ATOM 678 C C . ASN A 1 88 ? 27.515 -13.713 11.092 1.00 31.25 88 ASN A C 1
ATOM 679 O O . ASN A 1 88 ? 28.032 -12.930 10.300 1.00 31.13 88 ASN A O 1
ATOM 684 N N . THR A 1 89 ? 26.858 -14.798 10.697 1.00 30.09 89 THR A N 1
ATOM 685 C CA . THR A 1 89 ? 26.730 -15.107 9.277 1.00 29.83 89 THR A CA 1
ATOM 686 C C . THR A 1 89 ? 25.287 -15.365 8.877 1.00 29.56 89 THR A C 1
ATOM 687 O O . THR A 1 89 ? 24.450 -15.718 9.708 1.00 30.47 89 THR A O 1
ATOM 691 N N . ILE A 1 90 ? 25.011 -15.184 7.592 1.00 28.68 90 ILE A N 1
ATOM 692 C CA . ILE A 1 90 ? 23.683 -15.411 7.043 1.00 29.25 90 ILE A CA 1
ATOM 693 C C . ILE A 1 90 ? 23.381 -16.900 7.175 1.00 30.76 90 ILE A C 1
ATOM 694 O O . ILE A 1 90 ? 22.262 -17.298 7.494 1.00 31.07 90 ILE A O 1
ATOM 699 N N . GLU A 1 91 ? 24.404 -17.715 6.939 1.00 32.98 91 GLU A N 1
ATOM 700 C CA . GLU A 1 91 ? 24.281 -19.168 7.022 1.00 34.33 91 GLU A CA 1
ATOM 701 C C . GLU A 1 91 ? 23.767 -19.618 8.385 1.00 34.84 91 GLU A C 1
ATOM 702 O O . GLU A 1 91 ? 22.763 -20.326 8.479 1.00 34.79 91 GLU A O 1
ATOM 708 N N . ARG A 1 92 ? 24.461 -19.213 9.444 1.00 33.60 92 ARG A N 1
ATOM 709 C CA . ARG A 1 92 ? 24.056 -19.606 10.785 1.00 33.94 92 ARG A CA 1
ATOM 710 C C . ARG A 1 92 ? 22.650 -19.118 11.117 1.00 33.42 92 ARG A C 1
ATOM 711 O O . ARG A 1 92 ? 21.869 -19.840 11.734 1.00 32.69 92 ARG A O 1
ATOM 719 N N . LYS A 1 93 ? 22.324 -17.894 10.712 1.00 33.02 93 LYS A N 1
ATOM 720 C CA . LYS A 1 93 ? 20.998 -17.351 10.992 1.00 32.84 93 LYS A CA 1
ATOM 721 C C . LYS A 1 93 ? 19.905 -18.180 10.326 1.00 32.55 93 LYS A C 1
ATOM 722 O O . LYS A 1 93 ? 18.898 -18.510 10.952 1.00 33.80 93 LYS A O 1
ATOM 728 N N . LEU A 1 94 ? 20.109 -18.517 9.058 1.00 32.44 94 LEU A N 1
ATOM 729 C CA . LEU A 1 94 ? 19.120 -19.295 8.321 1.00 33.41 94 LEU A CA 1
ATOM 730 C C . LEU A 1 94 ? 19.012 -20.742 8.786 1.00 34.96 94 LEU A C 1
ATOM 731 O O . LEU A 1 94 ? 17.915 -21.291 8.851 1.00 35.37 94 LEU A O 1
ATOM 736 N N . LYS A 1 95 ? 20.141 -21.365 9.106 1.00 36.07 95 LYS A N 1
ATOM 737 C CA . LYS A 1 95 ? 20.110 -22.748 9.565 1.00 35.93 95 LYS A CA 1
ATOM 738 C C . LYS A 1 95 ? 19.461 -22.837 10.942 1.00 37.17 95 LYS A C 1
ATOM 739 O O . LYS A 1 95 ? 18.786 -23.817 11.266 1.00 37.13 95 LYS A O 1
ATOM 745 N N . ALA A 1 96 ? 19.659 -21.798 11.747 1.00 37.75 96 ALA A N 1
ATOM 746 C CA . ALA A 1 96 ? 19.086 -21.747 13.084 1.00 39.64 96 ALA A CA 1
ATOM 747 C C . ALA A 1 96 ? 17.565 -21.746 12.982 1.00 41.00 96 ALA A C 1
ATOM 748 O O . ALA A 1 96 ? 16.875 -22.282 13.847 1.00 42.45 96 ALA A O 1
ATOM 750 N N . ILE A 1 97 ? 17.057 -21.142 11.913 1.00 42.20 97 ILE A N 1
ATOM 751 C CA . ILE A 1 97 ? 15.620 -21.046 11.675 1.00 43.82 97 ILE A CA 1
ATOM 752 C C . ILE A 1 97 ? 15.101 -22.262 10.910 1.00 43.38 97 ILE A C 1
ATOM 753 O O . ILE A 1 97 ? 13.908 -22.364 10.618 1.00 42.50 97 ILE A O 1
ATOM 758 N N . GLY A 1 98 ? 16.002 -23.185 10.591 1.00 43.48 98 GLY A N 1
ATOM 759 C CA . GLY A 1 98 ? 15.602 -24.372 9.861 1.00 44.43 98 GLY A CA 1
ATOM 760 C C . GLY A 1 98 ? 15.286 -24.049 8.415 1.00 45.46 98 GLY A C 1
ATOM 761 O O . GLY A 1 98 ? 14.746 -24.881 7.688 1.00 45.73 98 GLY A O 1
ATOM 762 N N . GLU A 1 99 ? 15.616 -22.831 8.000 1.00 46.11 99 GLU A N 1
ATOM 763 C CA . GLU A 1 99 ? 15.377 -22.399 6.627 1.00 47.21 99 GLU A CA 1
ATOM 764 C C . GLU A 1 99 ? 16.483 -22.916 5.715 1.00 48.03 99 GLU A C 1
ATOM 765 O O . GLU A 1 99 ? 16.167 -23.342 4.584 1.00 50.28 99 GLU A O 1
ATOM 771 N N . PHE B 1 3 ? -12.098 -8.914 -4.272 1.00 38.87 3 PHE B N 1
ATOM 772 C CA . PHE B 1 3 ? -11.754 -8.069 -3.095 1.00 39.51 3 PHE B CA 1
ATOM 773 C C . PHE B 1 3 ? -10.323 -8.273 -2.619 1.00 39.18 3 PHE B C 1
ATOM 774 O O . PHE B 1 3 ? -9.902 -7.703 -1.612 1.00 39.07 3 PHE B O 1
ATOM 782 N N . MET B 1 4 ? -9.577 -9.088 -3.351 1.00 37.36 4 MET B N 1
ATOM 783 C CA . MET B 1 4 ? -8.188 -9.349 -3.009 1.00 35.74 4 MET B CA 1
ATOM 784 C C . MET B 1 4 ? -7.390 -8.059 -3.147 1.00 32.92 4 MET B C 1
ATOM 785 O O . MET B 1 4 ? -7.543 -7.325 -4.120 1.00 33.62 4 MET B O 1
ATOM 790 N N . ARG B 1 5 ? -6.548 -7.777 -2.160 1.00 30.34 5 ARG B N 1
ATOM 791 C CA . ARG B 1 5 ? -5.719 -6.581 -2.192 1.00 25.56 5 ARG B CA 1
ATOM 792 C C . ARG B 1 5 ? -4.288 -7.012 -1.898 1.00 23.56 5 ARG B C 1
ATOM 793 O O . ARG B 1 5 ? -3.803 -6.927 -0.768 1.00 21.17 5 ARG B O 1
ATOM 801 N N . LYS B 1 6 ? -3.625 -7.493 -2.939 1.00 21.22 6 LYS B N 1
ATOM 802 C CA . LYS B 1 6 ? -2.270 -8.006 -2.836 1.00 19.04 6 LYS B CA 1
ATOM 803 C C . LYS B 1 6 ? -1.201 -6.953 -2.583 1.00 19.64 6 LYS B C 1
ATOM 804 O O . LYS B 1 6 ? -1.185 -5.900 -3.212 1.00 20.28 6 LYS B O 1
ATOM 810 N N . VAL B 1 7 ? -0.314 -7.250 -1.641 1.00 18.35 7 VAL B N 1
ATOM 811 C CA . VAL B 1 7 ? 0.794 -6.364 -1.323 1.00 17.33 7 VAL B CA 1
ATOM 812 C C . VAL B 1 7 ? 2.001 -7.225 -0.972 1.00 17.77 7 VAL B C 1
ATOM 813 O O . VAL B 1 7 ? 1.876 -8.440 -0.805 1.00 19.79 7 VAL B O 1
ATOM 817 N N . VAL B 1 8 ? 3.171 -6.603 -0.906 1.00 16.08 8 VAL B N 1
ATOM 818 C CA . VAL B 1 8 ? 4.383 -7.307 -0.520 1.00 16.56 8 VAL B CA 1
ATOM 819 C C . VAL B 1 8 ? 4.814 -6.619 0.762 1.00 17.19 8 VAL B C 1
ATOM 820 O O . VAL B 1 8 ? 4.748 -5.393 0.865 1.00 16.30 8 VAL B O 1
ATOM 824 N N . ALA B 1 9 ? 5.222 -7.412 1.742 1.00 17.87 9 ALA B N 1
ATOM 825 C CA . ALA B 1 9 ? 5.619 -6.863 3.035 1.00 17.17 9 ALA B CA 1
ATOM 826 C C . ALA B 1 9 ? 6.823 -7.579 3.591 1.00 17.07 9 ALA B C 1
ATOM 827 O O . ALA B 1 9 ? 7.243 -8.613 3.071 1.00 17.00 9 ALA B O 1
ATOM 829 N N . GLU B 1 10 ? 7.398 -7.006 4.644 1.00 14.43 10 GLU B N 1
ATOM 830 C CA . GLU B 1 10 ? 8.511 -7.643 5.317 1.00 15.70 10 GLU B CA 1
ATOM 831 C C . GLU B 1 10 ? 8.239 -7.462 6.805 1.00 15.81 10 GLU B C 1
ATOM 832 O O . GLU B 1 10 ? 7.817 -6.387 7.241 1.00 17.20 10 GLU B O 1
ATOM 838 N N . VAL B 1 11 ? 8.460 -8.522 7.571 1.00 16.56 11 VAL B N 1
ATOM 839 C CA . VAL B 1 11 ? 8.214 -8.498 9.007 1.00 17.08 11 VAL B CA 1
ATOM 840 C C . VAL B 1 11 ? 9.379 -9.069 9.799 1.00 18.62 11 VAL B C 1
ATOM 841 O O . VAL B 1 11 ? 10.086 -9.953 9.331 1.00 19.10 11 VAL B O 1
ATOM 845 N N . SER B 1 12 ? 9.587 -8.534 10.997 1.00 20.55 12 SER B N 1
ATOM 846 C CA . SER B 1 12 ? 10.593 -9.070 11.902 1.00 21.26 12 SER B CA 1
ATOM 847 C C . SER B 1 12 ? 9.941 -8.977 13.284 1.00 23.58 12 SER B C 1
ATOM 848 O O . SER B 1 12 ? 9.378 -7.940 13.649 1.00 22.60 12 SER B O 1
ATOM 851 N N . ILE B 1 13 ? 9.955 -10.089 14.014 1.00 25.89 13 ILE B N 1
ATOM 852 C CA . ILE B 1 13 ? 9.379 -10.155 15.357 1.00 27.36 13 ILE B CA 1
ATOM 853 C C . ILE B 1 13 ? 10.561 -10.393 16.289 1.00 28.68 13 ILE B C 1
ATOM 854 O O . ILE B 1 13 ? 11.134 -11.485 16.296 1.00 29.26 13 ILE B O 1
ATOM 859 N N . ILE B 1 14 ? 10.919 -9.376 17.070 1.00 27.75 14 ILE B N 1
ATOM 860 C CA . ILE B 1 14 ? 12.069 -9.455 17.966 1.00 28.49 14 ILE B CA 1
ATOM 861 C C . ILE B 1 14 ? 11.732 -9.439 19.454 1.00 27.12 14 ILE B C 1
ATOM 862 O O . ILE B 1 14 ? 11.300 -8.419 19.995 1.00 26.33 14 ILE B O 1
ATOM 867 N N . PRO B 1 15 ? 11.937 -10.572 20.139 1.00 27.83 15 PRO B N 1
ATOM 868 C CA . PRO B 1 15 ? 11.644 -10.639 21.573 1.00 29.86 15 PRO B CA 1
ATOM 869 C C . PRO B 1 15 ? 12.802 -10.066 22.385 1.00 31.73 15 PRO B C 1
ATOM 870 O O . PRO B 1 15 ? 13.972 -10.279 22.050 1.00 30.62 15 PRO B O 1
ATOM 874 N N . LEU B 1 16 ? 12.473 -9.340 23.449 1.00 34.06 16 LEU B N 1
ATOM 875 C CA . LEU B 1 16 ? 13.490 -8.749 24.307 1.00 37.21 16 LEU B CA 1
ATOM 876 C C . LEU B 1 16 ? 13.605 -9.444 25.661 1.00 39.82 16 LEU B C 1
ATOM 877 O O . LEU B 1 16 ? 12.625 -9.571 26.396 1.00 39.36 16 LEU B O 1
ATOM 882 N N . GLY B 1 17 ? 14.816 -9.902 25.970 1.00 44.41 17 GLY B N 1
ATOM 883 C CA . GLY B 1 17 ? 15.078 -10.554 27.241 1.00 47.33 17 GLY B CA 1
ATOM 884 C C . GLY B 1 17 ? 14.986 -12.063 27.330 1.00 49.13 17 GLY B C 1
ATOM 885 O O . GLY B 1 17 ? 14.067 -12.581 27.958 1.00 51.11 17 GLY B O 1
ATOM 886 N N . LYS B 1 18 ? 15.932 -12.773 26.723 1.00 49.64 18 LYS B N 1
ATOM 887 C CA . LYS B 1 18 ? 15.931 -14.229 26.789 1.00 51.49 18 LYS B CA 1
ATOM 888 C C . LYS B 1 18 ? 17.285 -14.883 26.539 1.00 51.36 18 LYS B C 1
ATOM 889 O O . LYS B 1 18 ? 17.421 -16.101 26.673 1.00 51.72 18 LYS B O 1
ATOM 895 N N . GLY B 1 19 ? 18.286 -14.086 26.175 1.00 51.81 19 GLY B N 1
ATOM 896 C CA . GLY B 1 19 ? 19.611 -14.645 25.961 1.00 49.45 19 GLY B CA 1
ATOM 897 C C . GLY B 1 19 ? 20.222 -14.611 24.569 1.00 48.03 19 GLY B C 1
ATOM 898 O O . GLY B 1 19 ? 20.746 -15.624 24.112 1.00 48.79 19 GLY B O 1
ATOM 899 N N . ALA B 1 20 ? 20.173 -13.459 23.903 1.00 45.69 20 ALA B N 1
ATOM 900 C CA . ALA B 1 20 ? 20.751 -13.298 22.565 1.00 42.46 20 ALA B CA 1
ATOM 901 C C . ALA B 1 20 ? 20.193 -14.256 21.514 1.00 41.08 20 ALA B C 1
ATOM 902 O O . ALA B 1 20 ? 19.962 -13.865 20.370 1.00 38.17 20 ALA B O 1
ATOM 904 N N . SER B 1 21 ? 19.998 -15.515 21.893 1.00 39.54 21 SER B N 1
ATOM 905 C CA . SER B 1 21 ? 19.461 -16.513 20.981 1.00 39.48 21 SER B CA 1
ATOM 906 C C . SER B 1 21 ? 17.935 -16.486 21.053 1.00 38.49 21 SER B C 1
ATOM 907 O O . SER B 1 21 ? 17.348 -16.806 22.088 1.00 37.98 21 SER B O 1
ATOM 910 N N . VAL B 1 22 ? 17.295 -16.101 19.955 1.00 35.93 22 VAL B N 1
ATOM 911 C CA . VAL B 1 22 ? 15.840 -16.033 19.916 1.00 35.54 22 VAL B CA 1
ATOM 912 C C . VAL B 1 22 ? 15.278 -16.787 18.717 1.00 32.57 22 VAL B C 1
ATOM 913 O O . VAL B 1 22 ? 14.127 -16.586 18.335 1.00 33.00 22 VAL B O 1
ATOM 917 N N . SER B 1 23 ? 16.092 -17.663 18.137 1.00 30.61 23 SER B N 1
ATOM 918 C CA . SER B 1 23 ? 15.679 -18.439 16.974 1.00 29.78 23 SER B CA 1
ATOM 919 C C . SER B 1 23 ? 14.388 -19.229 17.185 1.00 30.29 23 SER B C 1
ATOM 920 O O . SER B 1 23 ? 13.588 -19.358 16.263 1.00 29.20 23 SER B O 1
ATOM 923 N N . LYS B 1 24 ? 14.168 -19.761 18.383 1.00 29.75 24 LYS B N 1
ATOM 924 C CA . LYS B 1 24 ? 12.936 -20.511 18.602 1.00 30.22 24 LYS B CA 1
ATOM 925 C C . LYS B 1 24 ? 11.716 -19.598 18.483 1.00 30.07 24 LYS B C 1
ATOM 926 O O . LYS B 1 24 ? 10.655 -20.033 18.037 1.00 30.69 24 LYS B O 1
ATOM 932 N N . TYR B 1 25 ? 11.872 -18.334 18.869 1.00 30.48 25 TYR B N 1
ATOM 933 C CA . TYR B 1 25 ? 10.776 -17.368 18.795 1.00 30.83 25 TYR B CA 1
ATOM 934 C C . TYR B 1 25 ? 10.558 -16.940 17.349 1.00 30.05 25 TYR B C 1
ATOM 935 O O . TYR B 1 25 ? 9.421 -16.811 16.887 1.00 30.21 25 TYR B O 1
ATOM 944 N N . VAL B 1 26 ? 11.654 -16.725 16.634 1.00 28.87 26 VAL B N 1
ATOM 945 C CA . VAL B 1 26 ? 11.573 -16.341 15.232 1.00 28.53 26 VAL B CA 1
ATOM 946 C C . VAL B 1 26 ? 10.922 -17.474 14.434 1.00 28.82 26 VAL B C 1
ATOM 947 O O . VAL B 1 26 ? 10.105 -17.233 13.541 1.00 27.25 26 VAL B O 1
ATOM 951 N N . LYS B 1 27 ? 11.287 -18.711 14.761 1.00 27.28 27 LYS B N 1
ATOM 952 C CA . LYS B 1 27 ? 10.736 -19.870 14.067 1.00 27.12 27 LYS B CA 1
ATOM 953 C C . LYS B 1 27 ? 9.238 -19.961 14.342 1.00 25.25 27 LYS B C 1
ATOM 954 O O . LYS B 1 27 ? 8.456 -20.320 13.464 1.00 25.41 27 LYS B O 1
ATOM 960 N N . LYS B 1 28 ? 8.844 -19.626 15.566 1.00 24.74 28 LYS B N 1
ATOM 961 C CA . LYS B 1 28 ? 7.436 -19.657 15.948 1.00 27.42 28 LYS B CA 1
ATOM 962 C C . LYS B 1 28 ? 6.642 -18.639 15.143 1.00 26.71 28 LYS B C 1
ATOM 963 O O . LYS B 1 28 ? 5.539 -18.928 14.675 1.00 27.38 28 LYS B O 1
ATOM 969 N N . ALA B 1 29 ? 7.201 -17.441 14.995 1.00 24.40 29 ALA B N 1
ATOM 970 C CA . ALA B 1 29 ? 6.524 -16.388 14.244 1.00 23.84 29 ALA B CA 1
ATOM 971 C C . ALA B 1 29 ? 6.322 -16.842 12.805 1.00 22.55 29 ALA B C 1
ATOM 972 O O . ALA B 1 29 ? 5.257 -16.631 12.221 1.00 25.31 29 ALA B O 1
ATOM 974 N N . ILE B 1 30 ? 7.348 -17.470 12.241 1.00 21.77 30 ILE B N 1
ATOM 975 C CA . ILE B 1 30 ? 7.289 -17.962 10.868 1.00 23.09 30 ILE B CA 1
ATOM 976 C C . ILE B 1 30 ? 6.189 -19.006 10.688 1.00 24.76 30 ILE B C 1
ATOM 977 O O . ILE B 1 30 ? 5.477 -19.008 9.679 1.00 23.28 30 ILE B O 1
ATOM 982 N N . GLU B 1 31 ? 6.045 -19.898 11.661 1.00 24.26 31 GLU B N 1
ATOM 983 C CA . GLU B 1 31 ? 5.005 -20.908 11.563 1.00 25.38 31 GLU B CA 1
ATOM 984 C C . GLU B 1 31 ? 3.639 -20.236 11.541 1.00 24.48 31 GLU B C 1
ATOM 985 O O . GLU B 1 31 ? 2.725 -20.696 10.856 1.00 24.36 31 GLU B O 1
ATOM 991 N N . VAL B 1 32 ? 3.505 -19.136 12.275 1.00 23.76 32 VAL B N 1
ATOM 992 C CA . VAL B 1 32 ? 2.248 -18.403 12.299 1.00 22.90 32 VAL B CA 1
ATOM 993 C C . VAL B 1 32 ? 1.948 -17.830 10.914 1.00 23.57 32 VAL B C 1
ATOM 994 O O . VAL B 1 32 ? 0.816 -17.931 10.432 1.00 23.94 32 VAL B O 1
ATOM 998 N N . PHE B 1 33 ? 2.947 -17.221 10.276 1.00 21.18 33 PHE B N 1
ATOM 999 C CA . PHE B 1 33 ? 2.725 -16.657 8.942 1.00 22.18 33 PHE B CA 1
ATOM 1000 C C . PHE B 1 33 ? 2.246 -17.744 7.985 1.00 21.41 33 PHE B C 1
ATOM 1001 O O . PHE B 1 33 ? 1.346 -17.524 7.179 1.00 22.90 33 PHE B O 1
ATOM 1009 N N . LYS B 1 34 ? 2.855 -18.919 8.080 1.00 23.30 34 LYS B N 1
ATOM 1010 C CA . LYS B 1 34 ? 2.510 -20.018 7.191 1.00 24.10 34 LYS B CA 1
ATOM 1011 C C . LYS B 1 34 ? 1.071 -20.519 7.276 1.00 25.75 34 LYS B C 1
ATOM 1012 O O . LYS B 1 34 ? 0.591 -21.168 6.345 1.00 25.75 34 LYS B O 1
ATOM 1018 N N . LYS B 1 35 ? 0.377 -20.210 8.369 1.00 23.89 35 LYS B N 1
ATOM 1019 C CA . LYS B 1 35 ? -1.012 -20.640 8.519 1.00 24.24 35 LYS B CA 1
ATOM 1020 C C . LYS B 1 35 ? -1.938 -19.791 7.662 1.00 22.32 35 LYS B C 1
ATOM 1021 O O . LYS B 1 35 ? -3.100 -20.134 7.463 1.00 21.40 35 LYS B O 1
ATOM 1027 N N . TYR B 1 36 ? -1.428 -18.666 7.176 1.00 21.78 36 TYR B N 1
ATOM 1028 C CA . TYR B 1 36 ? -2.230 -17.793 6.337 1.00 20.61 36 TYR B CA 1
ATOM 1029 C C . TYR B 1 36 ? -1.928 -18.108 4.881 1.00 18.84 36 TYR B C 1
ATOM 1030 O O . TYR B 1 36 ? -0.884 -18.676 4.568 1.00 20.87 36 TYR B O 1
ATOM 1039 N N . ASP B 1 37 ? -2.851 -17.753 3.994 1.00 19.82 37 ASP B N 1
ATOM 1040 C CA . ASP B 1 37 ? -2.664 -18.006 2.571 1.00 20.53 37 ASP B CA 1
ATOM 1041 C C . ASP B 1 37 ? -1.769 -16.912 1.994 1.00 22.65 37 ASP B C 1
ATOM 1042 O O . ASP B 1 37 ? -2.189 -16.097 1.170 1.00 22.39 37 ASP B O 1
ATOM 1047 N N . LEU B 1 38 ? -0.522 -16.914 2.447 1.00 21.24 38 LEU B N 1
ATOM 1048 C CA . LEU B 1 38 ? 0.465 -15.936 2.021 1.00 21.65 38 LEU B CA 1
ATOM 1049 C C . LEU B 1 38 ? 1.720 -16.647 1.543 1.00 22.16 38 LEU B C 1
ATOM 1050 O O . LEU B 1 38 ? 2.081 -17.697 2.076 1.00 21.45 38 LEU B O 1
ATOM 1055 N N . LYS B 1 39 ? 2.384 -16.077 0.544 1.00 20.59 39 LYS B N 1
ATOM 1056 C CA . LYS B 1 39 ? 3.643 -16.643 0.073 1.00 23.30 39 LYS B CA 1
ATOM 1057 C C . LYS B 1 39 ? 4.627 -16.146 1.130 1.00 23.47 39 LYS B C 1
ATOM 1058 O O . LYS B 1 39 ? 4.644 -14.951 1.450 1.00 23.52 39 LYS B O 1
ATOM 1064 N N . VAL B 1 40 ? 5.427 -17.059 1.673 1.00 22.16 40 VAL B N 1
ATOM 1065 C CA . VAL B 1 40 ? 6.388 -16.731 2.724 1.00 22.46 40 VAL B CA 1
ATOM 1066 C C . VAL B 1 40 ? 7.832 -16.996 2.302 1.00 22.51 40 VAL B C 1
ATOM 1067 O O . VAL B 1 40 ? 8.198 -18.124 1.968 1.00 23.23 40 VAL B O 1
ATOM 1071 N N . GLU B 1 41 ? 8.652 -15.949 2.314 1.00 20.06 41 GLU B N 1
ATOM 1072 C CA . GLU B 1 41 ? 10.056 -16.074 1.943 1.00 21.45 41 GLU B CA 1
ATOM 1073 C C . GLU B 1 41 ? 10.906 -15.480 3.049 1.00 21.30 41 GLU B C 1
ATOM 1074 O O . GLU B 1 41 ? 11.047 -14.263 3.161 1.00 20.64 41 GLU B O 1
ATOM 1080 N N . THR B 1 42 ? 11.467 -16.347 3.877 1.00 20.45 42 THR B N 1
ATOM 1081 C CA . THR B 1 42 ? 12.284 -15.890 4.982 1.00 20.65 42 THR B CA 1
ATOM 1082 C C . THR B 1 42 ? 13.733 -15.634 4.595 1.00 18.51 42 THR B C 1
ATOM 1083 O O . THR B 1 42 ? 14.329 -16.393 3.833 1.00 20.90 42 THR B O 1
ATOM 1087 N N . ASN B 1 43 ? 14.284 -14.533 5.098 1.00 19.75 43 ASN B N 1
ATOM 1088 C CA . ASN B 1 43 ? 15.682 -14.206 4.850 1.00 19.70 43 ASN B CA 1
ATOM 1089 C C . ASN B 1 43 ? 16.352 -14.047 6.220 1.00 18.84 43 ASN B C 1
ATOM 1090 O O . ASN B 1 43 ? 15.690 -14.173 7.245 1.00 19.14 43 ASN B O 1
ATOM 1095 N N . ALA B 1 44 ? 17.654 -13.780 6.242 1.00 19.91 44 ALA B N 1
ATOM 1096 C CA . ALA B 1 44 ? 18.384 -13.674 7.505 1.00 21.57 44 ALA B CA 1
ATOM 1097 C C . ALA B 1 44 ? 18.028 -12.506 8.420 1.00 22.05 44 ALA B C 1
ATOM 1098 O O . ALA B 1 44 ? 18.383 -12.517 9.601 1.00 24.67 44 ALA B O 1
ATOM 1100 N N . MET B 1 45 ? 17.323 -11.503 7.898 1.00 19.75 45 MET B N 1
ATOM 1101 C CA . MET B 1 45 ? 16.976 -10.343 8.712 1.00 19.32 45 MET B CA 1
ATOM 1102 C C . MET B 1 45 ? 15.472 -10.116 8.885 1.00 19.77 45 MET B C 1
ATOM 1103 O O . MET B 1 45 ? 15.049 -9.159 9.532 1.00 18.38 45 MET B O 1
ATOM 1108 N N . GLY B 1 46 ? 14.668 -11.003 8.313 1.00 19.32 46 GLY B N 1
ATOM 1109 C CA . GLY B 1 46 ? 13.225 -10.873 8.427 1.00 18.11 46 GLY B CA 1
ATOM 1110 C C . GLY B 1 46 ? 12.530 -11.838 7.489 1.00 18.40 46 GLY B C 1
ATOM 1111 O O . GLY B 1 46 ? 13.170 -12.710 6.899 1.00 18.50 46 GLY B O 1
ATOM 1112 N N . THR B 1 47 ? 11.218 -11.690 7.355 1.00 18.53 47 THR B N 1
ATOM 1113 C CA . THR B 1 47 ? 10.443 -12.548 6.471 1.00 17.91 47 THR B CA 1
ATOM 1114 C C . THR B 1 47 ? 9.603 -11.696 5.537 1.00 17.03 47 THR B C 1
ATOM 1115 O O . THR B 1 47 ? 8.900 -10.783 5.966 1.00 17.75 47 THR B O 1
ATOM 1119 N N . VAL B 1 48 ? 9.696 -11.991 4.247 1.00 17.03 48 VAL B N 1
ATOM 1120 C CA . VAL B 1 48 ? 8.932 -11.266 3.254 1.00 16.58 48 VAL B CA 1
ATOM 1121 C C . VAL B 1 48 ? 7.630 -12.022 3.036 1.00 17.52 48 VAL B C 1
ATOM 1122 O O . VAL B 1 48 ? 7.616 -13.255 3.005 1.00 17.92 48 VAL B O 1
ATOM 1126 N N . LEU B 1 49 ? 6.536 -11.280 2.920 1.00 16.08 49 LEU B N 1
ATOM 1127 C CA . LEU B 1 49 ? 5.230 -11.893 2.727 1.00 17.95 49 LEU B CA 1
ATOM 1128 C C . LEU B 1 49 ? 4.538 -11.319 1.506 1.00 18.18 49 LEU B C 1
ATOM 1129 O O . LEU B 1 49 ? 4.728 -10.155 1.159 1.00 17.16 49 LEU B O 1
ATOM 1134 N N . GLU B 1 50 ? 3.740 -12.151 0.848 1.00 18.24 50 GLU B N 1
ATOM 1135 C CA . GLU B 1 50 ? 2.990 -11.706 -0.317 1.00 20.21 50 GLU B CA 1
ATOM 1136 C C . GLU B 1 50 ? 1.579 -12.254 -0.213 1.00 20.25 50 GLU B C 1
ATOM 1137 O O . GLU B 1 50 ? 1.380 -13.457 -0.036 1.00 19.65 50 GLU B O 1
ATOM 1143 N N . GLY B 1 51 ? 0.601 -11.363 -0.309 1.00 20.22 51 GLY B N 1
ATOM 1144 C CA . GLY B 1 51 ? -0.783 -11.779 -0.224 1.00 19.41 51 GLY B CA 1
ATOM 1145 C C . GLY B 1 51 ? -1.689 -10.622 0.143 1.00 18.39 51 GLY B C 1
ATOM 1146 O O . GLY B 1 51 ? -1.289 -9.455 0.066 1.00 18.46 51 GLY B O 1
ATOM 1147 N N . ASP B 1 52 ? -2.907 -10.950 0.555 1.00 18.14 52 ASP B N 1
ATOM 1148 C CA . ASP B 1 52 ? -3.885 -9.941 0.930 1.00 17.51 52 ASP B CA 1
ATOM 1149 C C . ASP B 1 52 ? -3.439 -9.106 2.123 1.00 18.82 52 ASP B C 1
ATOM 1150 O O . ASP B 1 52 ? -2.945 -9.640 3.124 1.00 17.53 52 ASP B O 1
ATOM 1155 N N . LEU B 1 53 ? -3.632 -7.794 2.016 1.00 18.99 53 LEU B N 1
ATOM 1156 C CA . LEU B 1 53 ? -3.244 -6.866 3.073 1.00 18.98 53 LEU B CA 1
ATOM 1157 C C . LEU B 1 53 ? -3.824 -7.209 4.440 1.00 19.85 53 LEU B C 1
ATOM 1158 O O . LEU B 1 53 ? -3.087 -7.258 5.426 1.00 19.08 53 LEU B O 1
ATOM 1163 N N . ASP B 1 54 ? -5.133 -7.450 4.508 1.00 19.96 54 ASP B N 1
ATOM 1164 C CA . ASP B 1 54 ? -5.761 -7.782 5.783 1.00 20.88 54 ASP B CA 1
ATOM 1165 C C . ASP B 1 54 ? -5.146 -9.036 6.388 1.00 20.20 54 ASP B C 1
ATOM 1166 O O . ASP B 1 54 ? -4.913 -9.097 7.596 1.00 21.37 54 ASP B O 1
ATOM 1171 N N . GLU B 1 55 ? -4.884 -10.036 5.553 1.00 19.98 55 GLU B N 1
ATOM 1172 C CA . GLU B 1 55 ? -4.295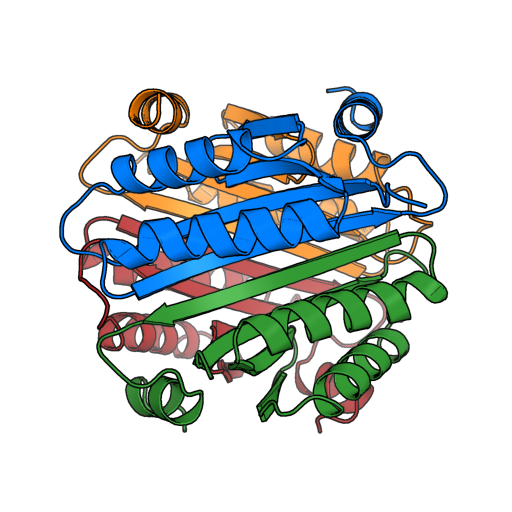 -11.273 6.046 1.00 19.40 55 GLU B CA 1
ATOM 1173 C C . GLU B 1 55 ? -2.907 -11.011 6.611 1.00 20.39 55 GLU B C 1
ATOM 1174 O O . GLU B 1 55 ? -2.542 -11.566 7.641 1.00 20.15 55 GLU B O 1
ATOM 1180 N N . ILE B 1 56 ? -2.141 -10.142 5.954 1.00 18.35 56 ILE B N 1
ATOM 1181 C CA . ILE B 1 56 ? -0.802 -9.823 6.433 1.00 18.58 56 ILE B CA 1
ATOM 1182 C C . ILE B 1 56 ? -0.878 -9.086 7.773 1.00 17.31 56 ILE B C 1
ATOM 1183 O O . ILE B 1 56 ? -0.095 -9.358 8.685 1.00 18.21 56 ILE B O 1
ATOM 1188 N N . LEU B 1 57 ? -1.832 -8.170 7.899 1.00 17.49 57 LEU B N 1
ATOM 1189 C CA . LEU B 1 57 ? -2.009 -7.428 9.146 1.00 19.68 57 LEU B CA 1
ATOM 1190 C C . LEU B 1 57 ? -2.382 -8.386 10.281 1.00 20.84 57 LEU B C 1
ATOM 1191 O O . LEU B 1 57 ? -1.861 -8.285 11.398 1.00 20.27 57 LEU B O 1
ATOM 1196 N N . LYS B 1 58 ? -3.285 -9.316 9.990 1.00 20.64 58 LYS B N 1
ATOM 1197 C CA . LYS B 1 58 ? -3.706 -10.298 10.985 1.00 21.63 58 LYS B CA 1
ATOM 1198 C C . LYS B 1 58 ? -2.546 -11.217 11.348 1.00 22.13 58 LYS B C 1
ATOM 1199 O O . LYS B 1 58 ? -2.317 -11.508 12.523 1.00 23.12 58 LYS B O 1
ATOM 1205 N N . ALA B 1 59 ? -1.812 -11.673 10.338 1.00 20.65 59 ALA B N 1
ATOM 1206 C CA . ALA B 1 59 ? -0.667 -12.548 10.567 1.00 20.98 59 ALA B CA 1
ATOM 1207 C C . ALA B 1 59 ? 0.378 -11.831 11.428 1.00 22.01 59 ALA B C 1
ATOM 1208 O O . ALA B 1 59 ? 0.963 -12.420 12.342 1.00 21.73 59 ALA B O 1
ATOM 1210 N N . PHE B 1 60 ? 0.607 -10.556 11.132 1.00 21.82 60 PHE B N 1
ATOM 1211 C CA . PHE B 1 60 ? 1.566 -9.748 11.885 1.00 21.09 60 PHE B CA 1
ATOM 1212 C C . PHE B 1 60 ? 1.136 -9.691 13.347 1.00 21.22 60 PHE B C 1
ATOM 1213 O O . PHE B 1 60 ? 1.940 -9.933 14.243 1.00 20.49 60 PHE B O 1
ATOM 1221 N N . LYS B 1 61 ? -0.133 -9.375 13.581 1.00 21.42 61 LYS B N 1
ATOM 1222 C CA . LYS B 1 61 ? -0.649 -9.293 14.944 1.00 23.11 61 LYS B CA 1
ATOM 1223 C C . LYS B 1 61 ? -0.510 -10.620 15.683 1.00 22.68 61 LYS B C 1
ATOM 1224 O O . LYS B 1 61 ? -0.055 -10.652 16.829 1.00 21.00 61 LYS B O 1
ATOM 1230 N N . GLU B 1 62 ? -0.908 -11.711 15.034 1.00 20.86 62 GLU B N 1
ATOM 1231 C CA . GLU B 1 62 ? -0.819 -13.024 15.667 1.00 24.14 62 GLU B CA 1
ATOM 1232 C C . GLU B 1 62 ? 0.625 -13.443 15.948 1.00 24.24 62 GLU B C 1
ATOM 1233 O O . GLU B 1 62 ? 0.920 -14.011 17.005 1.00 24.08 62 GLU B O 1
ATOM 1239 N N . ALA B 1 63 ? 1.530 -13.163 15.014 1.00 22.58 63 ALA B N 1
ATOM 1240 C CA . ALA B 1 63 ? 2.927 -13.534 15.212 1.00 23.98 63 ALA B CA 1
ATOM 1241 C C . ALA B 1 63 ? 3.510 -12.748 16.381 1.00 23.46 63 ALA B C 1
ATOM 1242 O O . ALA B 1 63 ? 4.205 -13.307 17.228 1.00 24.22 63 ALA B O 1
ATOM 1244 N N . HIS B 1 64 ? 3.223 -11.451 16.424 1.00 22.43 64 HIS B N 1
ATOM 1245 C CA . HIS B 1 64 ? 3.708 -10.602 17.509 1.00 23.09 64 HIS B CA 1
ATOM 1246 C C . HIS B 1 64 ? 3.181 -11.137 18.840 1.00 24.36 64 HIS B C 1
ATOM 1247 O O . HIS B 1 64 ? 3.930 -11.298 19.806 1.00 27.03 64 HIS B O 1
ATOM 1254 N N . SER B 1 65 ? 1.883 -11.415 18.876 1.00 25.13 65 SER B N 1
ATOM 1255 C CA . SER B 1 65 ? 1.229 -11.903 20.084 1.00 26.03 65 SER B CA 1
ATOM 1256 C C . SER B 1 65 ? 1.711 -13.269 20.559 1.00 27.46 65 SER B C 1
ATOM 1257 O O . SER B 1 65 ? 1.855 -13.496 21.765 1.00 28.22 65 SER B O 1
ATOM 1260 N N . THR B 1 66 ? 1.960 -14.179 19.620 1.00 27.49 66 THR B N 1
ATOM 1261 C CA . THR B 1 66 ? 2.413 -15.521 19.973 1.00 29.37 66 THR B CA 1
ATOM 1262 C C . THR B 1 66 ? 3.768 -15.459 20.675 1.00 30.50 66 THR B C 1
ATOM 1263 O O . THR B 1 66 ? 3.975 -16.102 21.708 1.00 29.92 66 THR B O 1
ATOM 1267 N N . VAL B 1 67 ? 4.690 -14.679 20.119 1.00 29.81 67 VAL B N 1
ATOM 1268 C CA . VAL B 1 67 ? 6.010 -14.536 20.721 1.00 29.31 67 VAL B CA 1
ATOM 1269 C C . VAL B 1 67 ? 5.911 -13.794 22.056 1.00 30.44 67 VAL B C 1
ATOM 1270 O O . VAL B 1 67 ? 6.631 -14.109 23.002 1.00 31.55 67 VAL B O 1
ATOM 1274 N N . LEU B 1 68 ? 5.008 -12.824 22.145 1.00 29.40 68 LEU B N 1
ATOM 1275 C CA . LEU B 1 68 ? 4.854 -12.071 23.387 1.00 30.64 68 LEU B CA 1
ATOM 1276 C C . LEU B 1 68 ? 4.344 -12.982 24.499 1.00 32.12 68 LEU B C 1
ATOM 1277 O O . LEU B 1 68 ? 4.582 -12.729 25.682 1.00 31.17 68 LEU B O 1
ATOM 1282 N N . ASN B 1 69 ? 3.645 -14.046 24.120 1.00 31.65 69 ASN B N 1
ATOM 1283 C CA . ASN B 1 69 ? 3.119 -14.972 25.109 1.00 34.40 69 ASN B CA 1
ATOM 1284 C C . ASN B 1 69 ? 4.236 -15.628 25.916 1.00 34.36 69 ASN B C 1
ATOM 1285 O O . ASN B 1 69 ? 4.035 -15.989 27.076 1.00 35.15 69 ASN B O 1
ATOM 1290 N N . ASP B 1 70 ? 5.414 -15.767 25.312 1.00 33.81 70 ASP B N 1
ATOM 1291 C CA . ASP B 1 70 ? 6.536 -16.415 25.989 1.00 35.00 70 ASP B CA 1
ATOM 1292 C C . ASP B 1 70 ? 7.605 -15.504 26.580 1.00 34.41 70 ASP B C 1
ATOM 1293 O O . ASP B 1 70 ? 8.518 -15.987 27.252 1.00 34.60 70 ASP B O 1
ATOM 1298 N N . VAL B 1 71 ? 7.510 -14.202 26.328 1.00 34.16 71 VAL B N 1
ATOM 1299 C CA . VAL B 1 71 ? 8.490 -13.252 26.856 1.00 33.40 71 VAL B CA 1
ATOM 1300 C C . VAL B 1 71 ? 7.785 -12.022 27.426 1.00 33.42 71 VAL B C 1
ATOM 1301 O O . VAL B 1 71 ? 6.575 -11.879 27.281 1.00 35.40 71 VAL B O 1
ATOM 1305 N N . ASP B 1 72 ? 8.540 -11.131 28.064 1.00 31.84 72 ASP B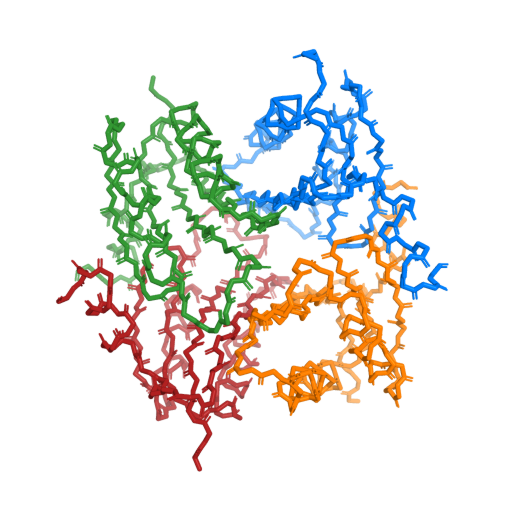 N 1
ATOM 1306 C CA . ASP B 1 72 ? 7.960 -9.930 28.658 1.00 31.51 72 ASP B CA 1
ATOM 1307 C C . ASP B 1 72 ? 7.800 -8.743 27.716 1.00 30.07 72 ASP B C 1
ATOM 1308 O O . ASP B 1 72 ? 6.985 -7.864 27.971 1.00 28.73 72 ASP B O 1
ATOM 1313 N N . ARG B 1 73 ? 8.575 -8.709 26.638 1.00 29.50 73 ARG B N 1
ATOM 1314 C CA . ARG B 1 73 ? 8.499 -7.587 25.710 1.00 28.05 73 ARG B CA 1
ATOM 1315 C C . ARG B 1 73 ? 8.907 -7.989 24.302 1.00 27.12 73 ARG B C 1
ATOM 1316 O O . ARG B 1 73 ? 9.840 -8.769 24.108 1.00 25.80 73 ARG B O 1
ATOM 1324 N N . VAL B 1 74 ? 8.201 -7.445 23.318 1.00 27.13 74 VAL B N 1
ATOM 1325 C CA . VAL B 1 74 ? 8.487 -7.746 21.924 1.00 25.49 74 VAL B CA 1
ATOM 1326 C C . VAL B 1 74 ? 8.388 -6.481 21.080 1.00 24.32 74 VAL B C 1
ATOM 1327 O O . VAL B 1 74 ? 7.488 -5.666 21.279 1.00 25.62 74 VAL B O 1
ATOM 1331 N N . VAL B 1 75 ? 9.332 -6.319 20.156 1.00 23.60 75 VAL B N 1
ATOM 1332 C CA . VAL B 1 75 ? 9.345 -5.184 19.238 1.00 22.09 75 VAL B CA 1
ATOM 1333 C C . VAL B 1 75 ? 9.170 -5.817 17.859 1.00 21.27 75 VAL B C 1
ATOM 1334 O O . VAL B 1 75 ? 10.052 -6.538 17.381 1.00 20.40 75 VAL B O 1
ATOM 1338 N N . SER B 1 76 ? 8.029 -5.555 17.232 1.00 19.74 76 SER B N 1
ATOM 1339 C CA . SER B 1 76 ? 7.738 -6.130 15.923 1.00 20.45 76 SER B CA 1
ATOM 1340 C C . SER B 1 76 ? 7.630 -5.041 14.865 1.00 19.35 76 SER B C 1
ATOM 1341 O O . SER B 1 76 ? 7.054 -3.980 15.111 1.00 19.77 76 SER B O 1
ATOM 1344 N N . SER B 1 77 ? 8.187 -5.313 13.689 1.00 18.29 77 SER B N 1
ATOM 1345 C CA . SER B 1 77 ? 8.169 -4.345 12.597 1.00 19.34 77 SER B CA 1
ATOM 1346 C C . SER B 1 77 ? 7.460 -4.904 11.371 1.00 17.68 77 SER B C 1
ATOM 1347 O O . SER B 1 77 ? 7.643 -6.067 11.009 1.00 18.26 77 SER B O 1
ATOM 1350 N N . LEU B 1 78 ? 6.641 -4.068 10.745 1.00 17.87 78 LEU B N 1
ATOM 1351 C CA . LEU B 1 78 ? 5.909 -4.454 9.547 1.00 17.43 78 LEU B CA 1
ATOM 1352 C C . LEU B 1 78 ? 6.115 -3.363 8.509 1.00 17.14 78 LEU B C 1
ATOM 1353 O O . LEU B 1 78 ? 5.969 -2.178 8.813 1.00 19.00 78 LEU B O 1
ATOM 1358 N N . LYS B 1 79 ? 6.475 -3.755 7.290 1.00 15.59 79 LYS B N 1
ATOM 1359 C CA . LYS B 1 79 ? 6.649 -2.781 6.221 1.00 14.96 79 LYS B CA 1
ATOM 1360 C C . LYS B 1 79 ? 5.863 -3.287 5.025 1.00 17.00 79 LYS B C 1
ATOM 1361 O O . LYS B 1 79 ? 6.026 -4.434 4.620 1.00 17.55 79 LYS B O 1
ATOM 1367 N N . ILE B 1 80 ? 5.005 -2.427 4.487 1.00 16.64 80 ILE B N 1
ATOM 1368 C CA . ILE B 1 80 ? 4.164 -2.759 3.340 1.00 18.88 80 ILE B CA 1
ATOM 1369 C C . ILE B 1 80 ? 4.567 -1.928 2.128 1.00 16.79 80 ILE B C 1
ATOM 1370 O O . ILE B 1 80 ? 4.856 -0.736 2.251 1.00 19.01 80 ILE B O 1
ATOM 1375 N N . ASP B 1 81 ? 4.580 -2.562 0.960 1.00 17.28 81 ASP B N 1
ATOM 1376 C CA . ASP B 1 81 ? 4.917 -1.891 -0.289 1.00 17.16 81 ASP B CA 1
ATOM 1377 C C . ASP B 1 81 ? 3.758 -2.248 -1.212 1.00 17.72 81 ASP B C 1
ATOM 1378 O O . ASP B 1 81 ? 3.599 -3.405 -1.600 1.00 17.70 81 ASP B O 1
ATOM 1383 N N . GLU B 1 82 ? 2.938 -1.261 -1.540 1.00 16.33 82 GLU B N 1
ATOM 1384 C CA . GLU B 1 82 ? 1.781 -1.499 -2.396 1.00 17.39 82 GLU B CA 1
ATOM 1385 C C . GLU B 1 82 ? 1.710 -0.467 -3.508 1.00 20.14 82 GLU B C 1
ATOM 1386 O O . GLU B 1 82 ? 1.915 0.724 -3.276 1.00 18.05 82 GLU B O 1
ATOM 1392 N N . ARG B 1 83 ? 1.431 -0.929 -4.724 1.00 20.93 83 ARG B N 1
ATOM 1393 C CA . ARG B 1 83 ? 1.314 -0.016 -5.854 1.00 23.07 83 ARG B CA 1
ATOM 1394 C C . ARG B 1 83 ? 0.088 -0.389 -6.676 1.00 25.87 83 ARG B C 1
ATOM 1395 O O . ARG B 1 83 ? -0.337 -1.549 -6.674 1.00 23.90 83 ARG B O 1
ATOM 1403 N N . LYS B 1 84 ? -0.475 0.604 -7.359 1.00 26.96 84 LYS B N 1
ATOM 1404 C CA . LYS B 1 84 ? -1.679 0.424 -8.176 1.00 29.91 84 LYS B CA 1
ATOM 1405 C C . LYS B 1 84 ? -1.426 0.254 -9.674 1.00 32.00 84 LYS B C 1
ATOM 1406 O O . LYS B 1 84 ? -2.309 -0.205 -10.403 1.00 33.22 84 LYS B O 1
ATOM 1412 N N . ASP B 1 85 ? -0.235 0.623 -10.135 1.00 32.38 85 ASP B N 1
ATOM 1413 C CA . ASP B 1 85 ? 0.088 0.549 -11.559 1.00 34.63 85 ASP B CA 1
ATOM 1414 C C . ASP B 1 85 ? 0.676 -0.771 -12.050 1.00 35.37 85 ASP B C 1
ATOM 1415 O O . ASP B 1 85 ? 0.775 -0.999 -13.257 1.00 36.94 85 ASP B O 1
ATOM 1420 N N . LYS B 1 86 ? 1.072 -1.636 -11.125 1.00 34.71 86 LYS B N 1
ATOM 1421 C CA . LYS B 1 86 ? 1.642 -2.929 -11.485 1.00 33.97 86 LYS B CA 1
ATOM 1422 C C . LYS B 1 86 ? 1.269 -3.945 -10.415 1.00 34.88 86 LYS B C 1
ATOM 1423 O O . LYS B 1 86 ? 0.919 -3.568 -9.297 1.00 34.00 86 LYS B O 1
ATOM 1429 N N . GLU B 1 87 ? 1.335 -5.230 -10.753 1.00 34.40 87 GLU B N 1
ATOM 1430 C CA . GLU B 1 87 ? 0.985 -6.265 -9.787 1.00 34.72 87 GLU B CA 1
ATOM 1431 C C . GLU B 1 87 ? 1.933 -6.252 -8.595 1.00 31.90 87 GLU B C 1
ATOM 1432 O O . GLU B 1 87 ? 3.124 -5.979 -8.738 1.00 32.70 87 GLU B O 1
ATOM 1438 N N . ASN B 1 88 ? 1.389 -6.550 -7.420 1.00 29.68 88 ASN B N 1
ATOM 1439 C CA . ASN B 1 88 ? 2.166 -6.576 -6.185 1.00 28.78 88 ASN B CA 1
ATOM 1440 C C . ASN B 1 88 ? 2.653 -7.980 -5.853 1.00 27.56 88 ASN B C 1
ATOM 1441 O O . ASN B 1 88 ? 2.122 -8.627 -4.953 1.00 28.86 88 ASN B O 1
ATOM 1446 N N . THR B 1 89 ? 3.667 -8.449 -6.572 1.00 26.32 89 THR B N 1
ATOM 1447 C CA . THR B 1 89 ? 4.212 -9.777 -6.322 1.00 25.67 89 THR 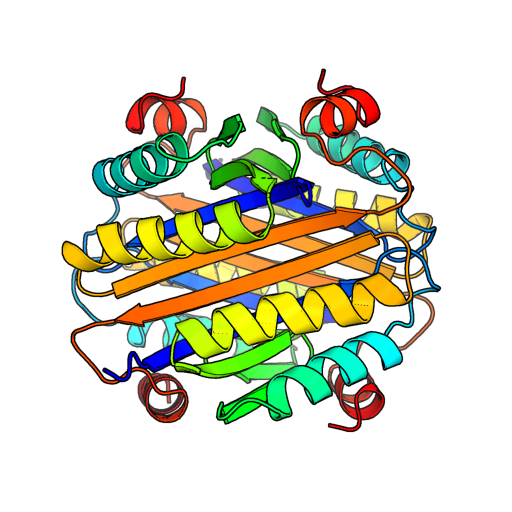B CA 1
ATOM 1448 C C . THR B 1 89 ? 5.715 -9.748 -6.077 1.00 25.35 89 THR B C 1
ATOM 1449 O O . THR B 1 89 ? 6.425 -8.858 -6.548 1.00 25.10 89 THR B O 1
ATOM 1453 N N . ILE B 1 90 ? 6.192 -10.740 -5.337 1.00 26.60 90 ILE B N 1
ATOM 1454 C CA . ILE B 1 90 ? 7.610 -10.877 -5.052 1.00 25.71 90 ILE B CA 1
ATOM 1455 C C . ILE B 1 90 ? 8.315 -11.163 -6.373 1.00 27.29 90 ILE B C 1
ATOM 1456 O O . ILE B 1 90 ? 9.402 -10.659 -6.644 1.00 25.65 90 ILE B O 1
ATOM 1461 N N . GLU B 1 91 ? 7.677 -11.982 -7.198 1.00 28.47 91 GLU B N 1
ATOM 1462 C CA . GLU B 1 91 ? 8.245 -12.348 -8.485 1.00 31.05 91 GLU B CA 1
ATOM 1463 C C . GLU B 1 91 ? 8.546 -11.138 -9.362 1.00 30.08 91 GLU B C 1
ATOM 1464 O O . GLU B 1 91 ? 9.652 -11.011 -9.891 1.00 30.61 91 GLU B O 1
ATOM 1470 N N . ARG B 1 92 ? 7.573 -10.244 -9.514 1.00 28.21 92 ARG B N 1
ATOM 1471 C CA . ARG B 1 92 ? 7.778 -9.070 -10.354 1.00 29.89 92 ARG B CA 1
ATOM 1472 C C . ARG B 1 92 ? 8.855 -8.151 -9.788 1.00 30.22 92 ARG B C 1
ATOM 1473 O O . ARG B 1 92 ? 9.695 -7.645 -10.531 1.00 29.67 92 ARG B O 1
ATOM 1481 N N . LYS B 1 93 ? 8.838 -7.939 -8.475 1.00 28.65 93 LYS B N 1
ATOM 1482 C CA . LYS B 1 93 ? 9.827 -7.063 -7.852 1.00 30.25 93 LYS B CA 1
ATOM 1483 C C . LYS B 1 93 ? 11.245 -7.553 -8.093 1.00 31.26 93 LYS B C 1
ATOM 1484 O O . LYS B 1 93 ? 12.142 -6.765 -8.393 1.00 32.19 93 LYS B O 1
ATOM 1490 N N . LEU B 1 94 ? 11.443 -8.859 -7.959 1.00 31.96 94 LEU B N 1
ATOM 1491 C CA . LEU B 1 94 ? 12.759 -9.450 -8.159 1.00 33.52 94 LEU B CA 1
ATOM 1492 C C . LEU B 1 94 ? 13.194 -9.420 -9.626 1.00 34.19 94 LEU B C 1
ATOM 1493 O O . LEU B 1 94 ? 14.360 -9.166 -9.928 1.00 35.22 94 LEU B O 1
ATOM 1498 N N . LYS B 1 95 ? 12.260 -9.676 -10.534 1.00 34.44 95 LYS B N 1
ATOM 1499 C CA . LYS B 1 95 ? 12.574 -9.671 -11.959 1.00 36.56 95 LYS B CA 1
ATOM 1500 C C . LYS B 1 95 ? 12.899 -8.265 -12.453 1.00 36.99 95 LYS B C 1
ATOM 1501 O O . LYS B 1 95 ? 13.784 -8.083 -13.291 1.00 36.23 95 LYS B O 1
ATOM 1507 N N . ALA B 1 96 ? 12.187 -7.275 -11.923 1.00 37.55 96 ALA B N 1
ATOM 1508 C CA . ALA B 1 96 ? 12.392 -5.883 -12.312 1.00 39.08 96 ALA B CA 1
ATOM 1509 C C . ALA B 1 96 ? 13.802 -5.388 -12.001 1.00 40.75 96 ALA B C 1
ATOM 1510 O O . ALA B 1 96 ? 14.312 -4.494 -12.678 1.00 40.44 96 ALA B O 1
ATOM 1512 N N . ILE B 1 97 ? 14.430 -5.964 -10.979 1.00 41.74 97 ILE B N 1
ATOM 1513 C CA . ILE B 1 97 ? 15.781 -5.560 -10.601 1.00 43.95 97 ILE B CA 1
ATOM 1514 C C . ILE B 1 97 ? 16.827 -6.602 -10.988 1.00 45.30 97 ILE B C 1
ATOM 1515 O O . ILE B 1 97 ? 17.881 -6.696 -10.358 1.00 44.99 97 ILE B O 1
ATOM 1520 N N . GLY B 1 98 ? 16.535 -7.382 -12.023 1.00 47.11 98 GLY B N 1
ATOM 1521 C CA . GLY B 1 98 ? 17.480 -8.396 -12.458 1.00 48.86 98 GLY B CA 1
ATOM 1522 C C . GLY B 1 98 ? 17.308 -9.719 -11.736 1.00 50.02 98 GLY B C 1
ATOM 1523 O O . GLY B 1 98 ? 17.279 -10.768 -12.415 1.00 52.60 98 GLY B O 1
ATOM 1524 N N . MET C 1 4 ? 30.593 19.354 5.437 1.00 43.14 4 MET C N 1
ATOM 1525 C CA . MET C 1 4 ? 29.252 19.230 6.079 1.00 42.68 4 MET C CA 1
ATOM 1526 C C . MET C 1 4 ? 28.163 18.844 5.083 1.00 40.97 4 MET C C 1
ATOM 1527 O O . MET C 1 4 ? 27.683 19.677 4.310 1.00 41.40 4 MET C O 1
ATOM 1532 N N . ARG C 1 5 ? 27.787 17.570 5.107 1.00 37.53 5 ARG C N 1
ATOM 1533 C CA . ARG C 1 5 ? 26.737 17.042 4.242 1.00 33.04 5 ARG C CA 1
ATOM 1534 C C . ARG C 1 5 ? 25.591 16.712 5.194 1.00 32.17 5 ARG C C 1
ATOM 1535 O O . ARG C 1 5 ? 25.460 15.585 5.665 1.00 29.83 5 ARG C O 1
ATOM 1543 N N . LYS C 1 6 ? 24.770 17.718 5.484 1.00 30.38 6 LYS C N 1
ATOM 1544 C CA . LYS C 1 6 ? 23.665 17.564 6.420 1.00 28.64 6 LYS C CA 1
ATOM 1545 C C . LYS C 1 6 ? 22.521 16.675 5.947 1.00 27.30 6 LYS C C 1
ATOM 1546 O O . LYS C 1 6 ? 22.073 16.755 4.804 1.00 27.79 6 LYS C O 1
ATOM 1552 N N . VAL C 1 7 ? 22.063 15.819 6.852 1.00 25.56 7 VAL C N 1
ATOM 1553 C CA . VAL C 1 7 ? 20.955 14.910 6.589 1.00 24.81 7 VAL C CA 1
ATOM 1554 C C . VAL C 1 7 ? 20.186 14.779 7.896 1.00 23.92 7 VAL C C 1
ATOM 1555 O O . VAL C 1 7 ? 20.672 15.185 8.954 1.00 23.09 7 VAL C O 1
ATOM 1559 N N . VAL C 1 8 ? 18.977 14.237 7.822 1.00 22.79 8 VAL C N 1
ATOM 1560 C CA . VAL C 1 8 ? 18.179 14.020 9.015 1.00 21.10 8 VAL C CA 1
ATOM 1561 C C . VAL C 1 8 ? 18.067 12.511 9.115 1.00 23.60 8 VAL C C 1
ATOM 1562 O O . VAL C 1 8 ? 17.918 11.838 8.099 1.00 22.82 8 VAL C O 1
ATOM 1566 N N . ALA C 1 9 ? 18.144 11.976 10.326 1.00 20.65 9 ALA C N 1
ATOM 1567 C CA . ALA C 1 9 ? 18.077 10.532 10.490 1.00 21.73 9 ALA C CA 1
ATOM 1568 C C . ALA C 1 9 ? 17.352 10.101 11.750 1.00 22.59 9 ALA C C 1
ATOM 1569 O O . ALA C 1 9 ? 17.048 10.916 12.619 1.00 21.55 9 ALA C O 1
ATOM 1571 N N . GLU C 1 10 ? 17.043 8.811 11.829 1.00 22.82 10 GLU C N 1
ATOM 1572 C CA . GLU C 1 10 ? 16.422 8.262 13.024 1.00 22.53 10 GLU C CA 1
ATOM 1573 C C . GLU C 1 10 ? 17.141 6.965 13.347 1.00 23.87 10 GLU C C 1
ATOM 1574 O O . GLU C 1 10 ? 17.380 6.133 12.469 1.00 23.72 10 GLU C O 1
ATOM 1580 N N . VAL C 1 11 ? 17.492 6.799 14.615 1.00 23.08 11 VAL C N 1
ATOM 1581 C CA . VAL C 1 11 ? 18.232 5.625 15.052 1.00 25.98 11 VAL C CA 1
ATOM 1582 C C . VAL C 1 11 ? 17.592 4.950 16.255 1.00 25.96 11 VAL C C 1
ATOM 1583 O O . VAL C 1 11 ? 16.929 5.599 17.060 1.00 26.30 11 VAL C O 1
ATOM 1587 N N . SER C 1 12 ? 17.790 3.640 16.357 1.00 26.86 12 SER C N 1
ATOM 1588 C CA . SER C 1 12 ? 17.304 2.854 17.485 1.00 29.04 12 SER C CA 1
ATOM 1589 C C . SER C 1 12 ? 18.344 1.760 17.723 1.00 30.90 12 SER C C 1
ATOM 1590 O O . SER C 1 12 ? 18.768 1.083 16.784 1.00 28.03 12 SER C O 1
ATOM 1593 N N . ILE C 1 13 ? 18.788 1.626 18.972 1.00 32.74 13 ILE C N 1
ATOM 1594 C CA . ILE C 1 13 ? 19.777 0.615 19.349 1.00 34.47 13 ILE C CA 1
ATOM 1595 C C . ILE C 1 13 ? 19.098 -0.296 20.362 1.00 35.56 13 ILE C C 1
ATOM 1596 O O . ILE C 1 13 ? 18.870 0.094 21.508 1.00 36.24 13 ILE C O 1
ATOM 1601 N N . ILE C 1 14 ? 18.776 -1.512 19.938 1.00 34.91 14 ILE C N 1
ATOM 1602 C CA . ILE C 1 14 ? 18.085 -2.452 20.807 1.00 33.21 14 ILE C CA 1
ATOM 1603 C C . ILE C 1 14 ? 18.923 -3.640 21.259 1.00 32.63 14 ILE C C 1
ATOM 1604 O O . ILE C 1 14 ? 19.354 -4.460 20.451 1.00 28.81 14 ILE C O 1
ATOM 1609 N N . PRO C 1 15 ? 19.165 -3.744 22.572 1.00 32.71 15 PRO C N 1
ATOM 1610 C CA . PRO C 1 15 ? 19.957 -4.858 23.093 1.00 33.03 15 PRO C CA 1
ATOM 1611 C C . PRO C 1 15 ? 19.070 -6.073 23.321 1.00 32.97 15 PRO C C 1
ATOM 1612 O O . PRO C 1 15 ? 17.934 -5.943 23.777 1.00 32.67 15 PRO C O 1
ATOM 1616 N N . LEU C 1 16 ? 19.586 -7.250 22.992 1.00 34.02 16 LEU C N 1
ATOM 1617 C CA . LEU C 1 16 ? 18.841 -8.482 23.196 1.00 36.36 16 LEU C CA 1
ATOM 1618 C C . LEU C 1 16 ? 19.440 -9.238 24.380 1.00 40.24 16 LEU C C 1
ATOM 1619 O O . LEU C 1 16 ? 19.716 -10.435 24.294 1.00 41.17 16 LEU C O 1
ATOM 1624 N N . GLY C 1 17 ? 19.640 -8.521 25.481 1.00 43.97 17 GLY C N 1
ATOM 1625 C CA . GLY C 1 17 ? 20.201 -9.123 26.678 1.00 47.54 17 GLY C CA 1
ATOM 1626 C C . GLY C 1 17 ? 19.148 -9.303 27.755 1.00 50.35 17 GLY C C 1
ATOM 1627 O O . GLY C 1 17 ? 18.342 -10.231 27.689 1.00 50.18 17 GLY C O 1
ATOM 1628 N N . LYS C 1 18 ? 19.154 -8.418 28.750 1.00 53.01 18 LYS C N 1
ATOM 1629 C CA . LYS C 1 18 ? 18.183 -8.485 29.836 1.00 55.93 18 LYS C CA 1
ATOM 1630 C C . LYS C 1 18 ? 16.777 -8.498 29.266 1.00 57.09 18 LYS C C 1
ATOM 1631 O O . LYS C 1 18 ? 16.591 -8.405 28.054 1.00 58.27 18 LYS C O 1
ATOM 1637 N N . GLY C 1 19 ? 15.789 -8.600 30.147 1.00 57.84 19 GLY C N 1
ATOM 1638 C CA . GLY C 1 19 ? 14.408 -8.627 29.705 1.00 57.69 19 GLY C CA 1
ATOM 1639 C C . GLY C 1 19 ? 13.945 -7.336 29.059 1.00 57.12 19 GLY C C 1
ATOM 1640 O O . GLY C 1 19 ? 14.684 -6.704 28.300 1.00 57.33 19 GLY C O 1
ATOM 1641 N N . ALA C 1 20 ? 12.713 -6.946 29.364 1.00 56.25 20 ALA C N 1
ATOM 1642 C CA . ALA C 1 20 ? 12.133 -5.726 28.823 1.00 55.08 20 ALA C CA 1
ATOM 1643 C C . ALA C 1 20 ? 12.843 -4.495 29.364 1.00 54.17 20 ALA C C 1
ATOM 1644 O O . ALA C 1 20 ? 12.622 -3.383 28.889 1.00 54.30 20 ALA C O 1
ATOM 1646 N N . SER C 1 21 ? 13.701 -4.703 30.358 1.00 52.94 21 SER C N 1
ATOM 1647 C CA . SER C 1 21 ? 14.434 -3.614 30.994 1.00 52.35 21 SER C CA 1
ATOM 1648 C C . SER C 1 21 ? 15.739 -3.268 30.277 1.00 51.48 21 SER C C 1
ATOM 1649 O O . SER C 1 21 ? 16.750 -3.945 30.463 1.00 53.11 21 SER C O 1
ATOM 1652 N N . VAL C 1 22 ? 15.719 -2.212 29.468 1.00 49.89 22 VAL C N 1
ATOM 1653 C CA . VAL C 1 22 ? 16.913 -1.796 28.738 1.00 47.71 22 VAL C CA 1
ATOM 1654 C C . VAL C 1 22 ? 17.034 -0.281 28.588 1.00 46.06 22 VAL C C 1
ATOM 1655 O O . VAL C 1 22 ? 17.790 0.205 27.747 1.00 44.98 22 VAL C O 1
ATOM 1659 N N . SER C 1 23 ? 16.300 0.467 29.406 1.00 44.78 23 SER C N 1
ATOM 1660 C CA . SER C 1 23 ? 16.350 1.924 29.333 1.00 44.90 23 SER C CA 1
ATOM 1661 C C . SER C 1 23 ? 17.770 2.435 29.560 1.00 44.91 23 SER C C 1
ATOM 1662 O O . SER C 1 23 ? 18.150 3.489 29.048 1.00 45.07 23 SER C O 1
ATOM 1665 N N . LYS C 1 24 ? 18.551 1.684 30.328 1.00 45.23 24 LYS C N 1
ATOM 1666 C CA . LYS C 1 24 ? 19.928 2.065 30.623 1.00 45.98 24 LYS C CA 1
ATOM 1667 C C . LYS C 1 24 ? 20.746 2.180 29.344 1.00 45.14 24 LYS C C 1
ATOM 1668 O O . LYS C 1 24 ? 21.455 3.163 29.127 1.00 44.61 24 LYS C O 1
ATOM 1674 N N . TYR C 1 25 ? 20.641 1.160 28.502 1.00 43.60 25 TYR C N 1
ATOM 1675 C CA . TYR C 1 25 ? 21.371 1.120 27.244 1.00 42.84 25 TYR C CA 1
ATOM 1676 C C . TYR C 1 25 ? 20.907 2.222 26.299 1.00 41.19 25 TYR C C 1
ATOM 1677 O O . TYR C 1 25 ? 21.715 2.829 25.595 1.00 41.25 25 TYR C O 1
ATOM 1686 N N . VAL C 1 26 ? 19.604 2.478 26.285 1.00 40.01 26 VAL C N 1
ATOM 1687 C CA . VAL C 1 26 ? 19.050 3.521 25.434 1.00 38.69 26 VAL C CA 1
ATOM 1688 C C . VAL C 1 26 ? 19.688 4.859 25.795 1.00 38.32 26 VAL C C 1
ATOM 1689 O O . VAL C 1 26 ? 20.011 5.661 24.918 1.00 37.07 26 VAL C O 1
ATOM 1693 N N . LYS C 1 27 ? 19.875 5.091 27.092 1.00 37.43 27 LYS C N 1
ATOM 1694 C CA . LYS C 1 27 ? 20.480 6.334 27.558 1.00 37.51 27 LYS C CA 1
ATOM 1695 C C . LYS C 1 27 ? 21.946 6.425 27.156 1.00 35.40 27 LYS C C 1
ATOM 1696 O O . LYS C 1 27 ? 22.420 7.492 26.761 1.00 35.80 27 LYS C O 1
ATOM 1702 N N . LYS C 1 28 ? 22.667 5.314 27.261 1.00 35.37 28 LYS C N 1
ATOM 1703 C CA . LYS C 1 28 ? 24.076 5.300 26.887 1.00 34.90 28 LYS C CA 1
ATOM 1704 C C . LYS C 1 28 ? 24.241 5.738 25.440 1.00 34.13 28 LYS C C 1
ATOM 1705 O O . LYS C 1 28 ? 25.142 6.510 25.115 1.00 32.62 28 LYS C O 1
ATOM 1711 N N . ALA C 1 29 ? 23.363 5.247 24.570 1.00 33.52 29 ALA C N 1
ATOM 1712 C CA . ALA C 1 29 ? 23.431 5.604 23.159 1.00 33.40 29 ALA C CA 1
ATOM 1713 C C . ALA C 1 29 ? 23.182 7.095 22.957 1.00 32.73 29 ALA C C 1
ATOM 1714 O O . ALA C 1 29 ? 23.924 7.767 22.239 1.00 34.09 29 ALA C O 1
ATOM 1716 N N . ILE C 1 30 ? 22.137 7.613 23.591 1.00 32.74 30 ILE C N 1
ATOM 1717 C CA . ILE C 1 30 ? 21.806 9.025 23.467 1.00 33.72 30 ILE C CA 1
ATOM 1718 C C . ILE C 1 30 ? 22.997 9.902 23.838 1.00 33.43 30 ILE C C 1
ATOM 1719 O O . ILE C 1 30 ? 23.312 10.864 23.135 1.00 33.01 30 ILE C O 1
ATOM 1724 N N . GLU C 1 31 ? 23.657 9.572 24.942 1.00 34.14 31 GLU C N 1
ATOM 1725 C CA . GLU C 1 31 ? 24.811 10.352 25.370 1.00 33.91 31 GLU C CA 1
ATOM 1726 C C . GLU C 1 31 ? 25.908 10.320 24.322 1.00 33.06 31 GLU C C 1
ATOM 1727 O O . GLU C 1 31 ? 26.581 11.324 24.086 1.00 33.65 31 GLU C O 1
ATOM 1733 N N . VAL C 1 32 ? 26.084 9.164 23.689 1.00 32.31 32 VAL C N 1
ATOM 1734 C CA . VAL C 1 32 ? 27.089 9.021 22.653 1.00 31.60 32 VAL C CA 1
ATOM 1735 C C . VAL C 1 32 ? 26.801 10.010 21.531 1.00 32.26 32 VAL C C 1
ATOM 1736 O O . VAL C 1 32 ? 27.690 10.752 21.111 1.00 31.27 32 VAL C O 1
ATOM 1740 N N . PHE C 1 33 ? 25.557 10.028 21.053 1.00 31.83 33 PHE C N 1
ATOM 1741 C CA . PHE C 1 33 ? 25.173 10.936 19.976 1.00 32.79 33 PHE C CA 1
ATOM 1742 C C . PHE C 1 33 ? 25.492 12.383 20.331 1.00 33.13 33 PHE C C 1
ATOM 1743 O O . PHE C 1 33 ? 26.027 13.132 19.512 1.00 31.95 33 PHE C O 1
ATOM 1751 N N . LYS C 1 34 ? 25.159 12.769 21.558 1.00 32.96 34 LYS C N 1
ATOM 1752 C CA . LYS C 1 34 ? 25.387 14.134 22.010 1.00 35.94 34 LYS C CA 1
ATOM 1753 C C . LYS C 1 34 ? 26.848 14.571 22.076 1.00 36.04 34 LYS C C 1
ATOM 1754 O O . LYS C 1 34 ? 27.127 15.758 22.245 1.00 37.22 34 LYS C O 1
ATOM 1760 N N . LYS C 1 35 ? 27.776 13.627 21.935 1.00 35.84 35 LYS C N 1
ATOM 1761 C CA . LYS C 1 35 ? 29.198 13.966 21.956 1.00 35.78 35 LYS C CA 1
ATOM 1762 C C . LYS C 1 35 ? 29.584 14.523 20.591 1.00 35.72 35 LYS C C 1
ATOM 1763 O O . LYS C 1 35 ? 30.569 15.252 20.458 1.00 35.77 35 LYS C O 1
ATOM 1769 N N . TYR C 1 36 ? 28.800 14.167 19.577 1.00 32.85 36 TYR C N 1
ATOM 1770 C CA . TYR C 1 36 ? 29.048 14.621 18.214 1.00 31.35 36 TYR C CA 1
ATOM 1771 C C . TYR C 1 36 ? 28.362 15.956 17.949 1.00 31.09 36 TYR C C 1
ATOM 1772 O O . TYR C 1 36 ? 27.504 16.387 18.719 1.00 30.04 36 TYR C O 1
ATOM 1781 N N . ASP C 1 37 ? 28.751 16.612 16.861 1.00 31.72 37 ASP C N 1
ATOM 1782 C CA . ASP C 1 37 ? 28.162 17.893 16.496 1.00 33.40 37 ASP C CA 1
ATOM 1783 C C . ASP C 1 37 ? 26.867 17.611 15.744 1.00 32.71 37 ASP C C 1
ATOM 1784 O O . ASP C 1 37 ? 26.777 17.795 14.529 1.00 32.40 37 ASP C O 1
ATOM 1789 N N . LEU C 1 38 ? 25.867 17.161 16.492 1.00 30.55 38 LEU C N 1
ATOM 1790 C CA . LEU C 1 38 ? 24.570 16.814 15.930 1.00 30.95 38 LEU C CA 1
ATOM 1791 C C . LEU C 1 38 ? 23.437 17.308 16.810 1.00 31.49 38 LEU C C 1
ATOM 1792 O O . LEU C 1 38 ? 23.590 17.426 18.026 1.00 33.20 38 LEU C O 1
ATOM 1797 N N . LYS C 1 39 ? 22.299 17.598 16.192 1.00 31.54 39 LYS C N 1
ATOM 1798 C CA . LYS C 1 39 ? 21.126 17.991 16.949 1.00 32.15 39 LYS C CA 1
ATOM 1799 C C . LYS C 1 39 ? 20.513 16.637 17.285 1.00 32.41 39 LYS C C 1
ATOM 1800 O O . LYS C 1 39 ? 20.359 15.779 16.404 1.00 30.27 39 LYS C O 1
ATOM 1806 N N . VAL C 1 40 ? 20.190 16.433 18.556 1.00 30.18 40 VAL C N 1
ATOM 1807 C CA . VAL C 1 40 ? 19.628 15.168 19.005 1.00 30.02 40 VAL C CA 1
ATOM 1808 C C . VAL C 1 40 ? 18.240 15.342 19.609 1.00 30.95 40 VAL C C 1
ATOM 1809 O O . VAL C 1 40 ? 18.077 16.004 20.634 1.00 31.85 40 VAL C O 1
ATOM 1813 N N . GLU C 1 41 ? 17.240 14.748 18.965 1.00 29.86 41 GLU C N 1
ATOM 1814 C CA . GLU C 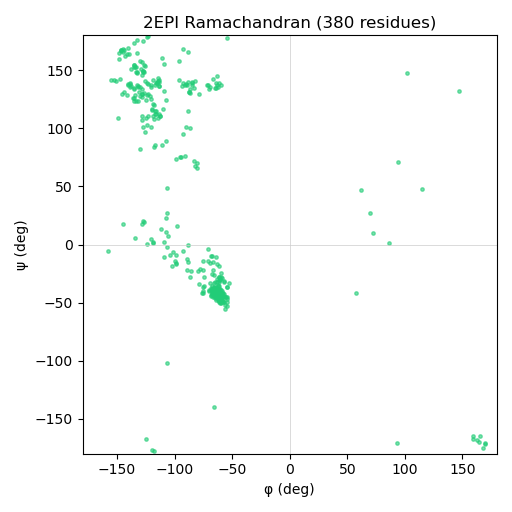1 41 ? 15.865 14.820 19.446 1.00 30.27 41 GLU C CA 1
ATOM 1815 C C . GLU C 1 41 ? 15.328 13.403 19.624 1.00 30.44 41 GLU C C 1
ATOM 1816 O O . GLU C 1 41 ? 14.966 12.733 18.652 1.00 28.35 41 GLU C O 1
ATOM 1822 N N . THR C 1 42 ? 15.277 12.950 20.870 1.00 28.64 42 THR C N 1
ATOM 1823 C CA . THR C 1 42 ? 14.801 11.610 21.168 1.00 28.98 42 THR C CA 1
ATOM 1824 C C . THR C 1 42 ? 13.297 11.545 21.392 1.00 29.37 42 THR C C 1
ATOM 1825 O O . THR C 1 42 ? 12.710 12.412 22.040 1.00 28.69 42 THR C O 1
ATOM 1829 N N . ASN C 1 43 ? 12.674 10.517 20.822 1.00 28.36 43 ASN C N 1
ATOM 1830 C CA . ASN C 1 43 ? 11.244 10.306 20.974 1.00 27.59 43 ASN C CA 1
ATOM 1831 C C . ASN C 1 43 ? 11.065 8.943 21.636 1.00 26.29 43 ASN C C 1
ATOM 1832 O O . ASN C 1 43 ? 12.048 8.292 21.977 1.00 28.37 43 ASN C O 1
ATOM 1837 N N . ALA C 1 44 ? 9.825 8.506 21.818 1.00 26.36 44 ALA C N 1
ATOM 1838 C CA . ALA C 1 44 ? 9.562 7.237 22.495 1.00 26.46 44 ALA C CA 1
ATOM 1839 C C . ALA C 1 44 ? 9.963 5.957 21.764 1.00 27.48 44 ALA C C 1
ATOM 1840 O O . ALA C 1 44 ? 10.054 4.896 22.384 1.00 28.21 44 ALA C O 1
ATOM 1842 N N . MET C 1 45 ? 10.210 6.042 20.460 1.00 26.59 45 MET C N 1
ATOM 1843 C CA . MET C 1 45 ? 10.578 4.848 19.702 1.00 26.68 45 MET C CA 1
ATOM 1844 C C . MET C 1 45 ? 11.959 4.911 19.049 1.00 26.69 45 MET C C 1
ATOM 1845 O O . MET C 1 45 ? 12.369 3.974 18.363 1.00 27.88 45 MET C O 1
ATOM 1850 N N . GLY C 1 46 ? 12.679 6.006 19.270 1.00 26.81 46 GLY C N 1
ATOM 1851 C CA . GLY C 1 46 ? 14.004 6.150 18.694 1.00 26.44 46 GLY C CA 1
ATOM 1852 C C . GLY C 1 46 ? 14.529 7.567 18.820 1.00 26.40 46 GLY C C 1
ATOM 1853 O O . GLY C 1 46 ? 13.887 8.419 19.434 1.00 25.67 46 GLY C O 1
ATOM 1854 N N . THR C 1 47 ? 15.691 7.825 18.229 1.00 25.49 47 THR C N 1
ATOM 1855 C CA . THR C 1 47 ? 16.292 9.149 18.296 1.00 25.56 47 THR C CA 1
ATOM 1856 C C . THR C 1 47 ? 16.516 9.752 16.917 1.00 24.84 47 THR C C 1
ATOM 1857 O O . THR C 1 47 ? 17.122 9.123 16.045 1.00 24.09 47 THR C O 1
ATOM 1861 N N . VAL C 1 48 ? 16.017 10.970 16.727 1.00 23.02 48 VAL C N 1
ATOM 1862 C CA . VAL C 1 48 ? 16.182 11.676 15.464 1.00 23.79 48 VAL C CA 1
ATOM 1863 C C . VAL C 1 48 ? 17.461 12.499 15.545 1.00 25.17 48 VAL C C 1
ATOM 1864 O O . VAL C 1 48 ? 17.736 13.136 16.565 1.00 25.76 48 VAL C O 1
ATOM 1868 N N . LEU C 1 49 ? 18.237 12.485 14.469 1.00 24.11 49 LEU C N 1
ATOM 1869 C CA . LEU C 1 49 ? 19.496 13.215 14.427 1.00 24.35 49 LEU C CA 1
ATOM 1870 C C . LEU C 1 49 ? 19.577 14.125 13.214 1.00 25.61 49 LEU C C 1
ATOM 1871 O O . LEU C 1 49 ? 19.006 13.835 12.161 1.00 24.60 49 LEU C O 1
ATOM 1876 N N . GLU C 1 50 ? 20.289 15.234 13.369 1.00 23.66 50 GLU C N 1
ATOM 1877 C CA . GLU C 1 50 ? 20.482 16.166 12.272 1.00 24.91 50 GLU C CA 1
ATOM 1878 C C . GLU C 1 50 ? 21.950 16.548 12.273 1.00 25.26 50 GLU C C 1
ATOM 1879 O O . GLU C 1 50 ? 22.478 16.988 13.292 1.00 26.80 50 GLU C O 1
ATOM 1885 N N . GLY C 1 51 ? 22.612 16.374 11.136 1.00 25.60 51 GLY C N 1
ATOM 1886 C CA . GLY C 1 51 ? 24.019 16.714 11.063 1.00 26.52 51 GLY C CA 1
ATOM 1887 C C . GLY C 1 51 ? 24.710 16.090 9.874 1.00 27.25 51 GLY C C 1
ATOM 1888 O O . GLY C 1 51 ? 24.062 15.554 8.977 1.00 25.39 51 GLY C O 1
ATOM 1889 N N . ASP C 1 52 ? 26.035 16.160 9.868 1.00 26.67 52 ASP C N 1
ATOM 1890 C CA . ASP C 1 52 ? 26.825 15.607 8.777 1.00 26.70 52 ASP C CA 1
ATOM 1891 C C . ASP C 1 52 ? 26.592 14.105 8.664 1.00 24.73 52 ASP C C 1
ATOM 1892 O O . ASP C 1 52 ? 26.516 13.415 9.674 1.00 26.19 52 ASP C O 1
ATOM 1897 N N . LEU C 1 53 ? 26.484 13.610 7.436 1.00 24.79 53 LEU C N 1
ATOM 1898 C CA . LEU C 1 53 ? 26.250 12.186 7.211 1.00 24.73 53 LEU C CA 1
ATOM 1899 C C . LEU C 1 53 ? 27.360 11.326 7.805 1.00 25.26 53 LEU C C 1
ATOM 1900 O O . LEU C 1 53 ? 27.082 10.350 8.505 1.00 24.48 53 LEU C O 1
ATOM 1905 N N . ASP C 1 54 ? 28.615 11.683 7.540 1.00 25.49 54 ASP C N 1
ATOM 1906 C CA . ASP C 1 54 ? 29.726 10.899 8.078 1.00 28.86 54 ASP C CA 1
ATOM 1907 C C . ASP C 1 54 ? 29.720 10.887 9.601 1.00 28.46 54 ASP C C 1
ATOM 1908 O O . ASP C 1 54 ? 30.004 9.861 10.219 1.00 29.16 54 ASP C O 1
ATOM 1913 N N . GLU C 1 55 ? 29.392 12.025 10.207 1.00 28.88 55 GLU C N 1
ATOM 1914 C CA . GLU C 1 55 ? 29.352 12.111 11.661 1.00 27.40 55 GLU C CA 1
ATOM 1915 C C . GLU C 1 55 ? 28.251 11.229 12.234 1.00 26.47 55 GLU C C 1
ATOM 1916 O O . GLU C 1 55 ? 28.417 10.627 13.296 1.00 26.67 55 GLU C O 1
ATOM 1922 N N . ILE C 1 56 ? 27.125 11.157 11.532 1.00 25.75 56 ILE C N 1
ATOM 1923 C CA . ILE C 1 56 ? 26.002 10.338 11.973 1.00 23.53 56 ILE C CA 1
ATOM 1924 C C . ILE C 1 56 ? 26.363 8.857 11.881 1.00 24.10 56 ILE C C 1
ATOM 1925 O O . ILE C 1 56 ? 26.019 8.074 12.765 1.00 25.88 56 ILE C O 1
ATOM 1930 N N . LEU C 1 57 ? 27.071 8.477 10.823 1.00 23.50 57 LEU C N 1
ATOM 1931 C CA . LEU C 1 57 ? 27.488 7.090 10.663 1.00 24.34 57 LEU C CA 1
ATOM 1932 C C . LEU C 1 57 ? 28.447 6.726 11.794 1.00 26.28 57 LEU C C 1
ATOM 1933 O O . LEU C 1 57 ? 28.324 5.665 12.416 1.00 24.54 57 LEU C O 1
ATOM 1938 N N . LYS C 1 58 ? 29.394 7.620 12.072 1.00 24.91 58 LYS C N 1
ATOM 1939 C CA . LYS C 1 58 ? 30.360 7.385 13.140 1.00 27.17 58 LYS C CA 1
ATOM 1940 C C . LYS C 1 58 ? 29.634 7.246 14.472 1.00 25.73 58 LYS C C 1
ATOM 1941 O O . LYS C 1 58 ? 29.901 6.325 15.246 1.00 26.82 58 LYS C O 1
ATOM 1947 N N . ALA C 1 59 ? 28.716 8.169 14.736 1.00 26.04 59 ALA C N 1
ATOM 1948 C CA . ALA C 1 59 ? 27.952 8.156 15.975 1.00 24.59 59 ALA C CA 1
ATOM 1949 C C . ALA C 1 59 ? 27.132 6.877 16.089 1.00 27.09 59 ALA C C 1
ATOM 1950 O O . ALA C 1 59 ? 27.051 6.265 17.158 1.00 25.66 59 ALA C O 1
ATOM 1952 N N . PHE C 1 60 ? 26.526 6.482 14.974 1.00 24.87 60 PHE C N 1
ATOM 1953 C CA . PHE C 1 60 ? 25.710 5.275 14.928 1.00 25.05 60 PHE C CA 1
ATOM 1954 C C . PHE C 1 60 ? 26.550 4.068 15.332 1.00 25.23 60 PHE C C 1
ATOM 1955 O O . PHE C 1 60 ? 26.139 3.268 16.172 1.00 25.79 60 PHE C O 1
ATOM 1963 N N . LYS C 1 61 ? 27.732 3.943 14.741 1.00 26.18 61 LYS C N 1
ATOM 1964 C CA . LYS C 1 61 ? 28.597 2.815 15.054 1.00 26.52 61 LYS C CA 1
ATOM 1965 C C . LYS C 1 61 ? 29.001 2.814 16.525 1.00 27.51 61 LYS C C 1
ATOM 1966 O O . LYS C 1 61 ? 28.949 1.776 17.185 1.00 25.85 61 LYS C O 1
ATOM 1972 N N . GLU C 1 62 ? 29.401 3.974 17.042 1.00 28.08 62 GLU C N 1
ATOM 1973 C CA . GLU C 1 62 ? 29.814 4.041 18.444 1.00 28.78 62 GLU C CA 1
ATOM 1974 C C . GLU C 1 62 ? 28.671 3.710 19.392 1.00 28.33 62 GLU C C 1
ATOM 1975 O O . GLU C 1 62 ? 28.856 2.975 20.361 1.00 29.04 62 GLU C O 1
ATOM 1981 N N . ALA C 1 63 ? 27.486 4.247 19.118 1.00 28.41 63 ALA C N 1
ATOM 1982 C CA . ALA C 1 63 ? 26.329 3.988 19.969 1.00 27.77 63 ALA C CA 1
ATOM 1983 C C . ALA C 1 63 ? 26.025 2.496 19.987 1.00 28.28 63 ALA C C 1
ATOM 1984 O O . ALA C 1 63 ? 25.768 1.916 21.037 1.00 27.45 63 ALA C O 1
ATOM 1986 N N . HIS C 1 64 ? 26.052 1.885 18.809 1.00 27.79 64 HIS C N 1
ATOM 1987 C CA . HIS C 1 64 ? 25.797 0.457 18.666 1.00 27.66 64 HIS C CA 1
ATOM 1988 C C . HIS C 1 64 ? 26.852 -0.333 19.442 1.00 28.30 64 HIS C C 1
ATOM 1989 O O . HIS C 1 64 ? 26.536 -1.278 20.168 1.00 27.86 64 HIS C O 1
ATOM 1996 N N . SER C 1 65 ? 28.106 0.076 19.287 1.00 28.46 65 SER C N 1
ATOM 1997 C CA . SER C 1 65 ? 29.222 -0.590 19.948 1.00 30.56 65 SER C CA 1
ATOM 1998 C C . SER C 1 65 ? 29.211 -0.457 21.467 1.00 30.81 65 SER C C 1
ATOM 1999 O O . SER C 1 65 ? 29.477 -1.424 22.181 1.00 32.48 65 SER C O 1
ATOM 2002 N N . THR C 1 66 ? 28.910 0.739 21.961 1.00 32.51 66 THR C N 1
ATOM 2003 C CA . THR C 1 66 ? 28.886 0.963 23.399 1.00 32.95 66 THR C CA 1
ATOM 2004 C C . THR C 1 66 ? 27.829 0.094 24.078 1.00 33.37 66 THR C C 1
ATOM 2005 O O . THR C 1 66 ? 28.033 -0.376 25.193 1.00 33.99 66 THR C O 1
ATOM 2009 N N . VAL C 1 67 ? 26.700 -0.125 23.409 1.00 33.97 67 VAL C N 1
ATOM 2010 C CA . VAL C 1 67 ? 25.651 -0.962 23.981 1.00 32.29 67 VAL C CA 1
ATOM 2011 C C . VAL C 1 67 ? 26.064 -2.428 23.889 1.00 32.11 67 VAL C C 1
ATOM 2012 O O . VAL C 1 67 ? 25.797 -3.219 24.795 1.00 33.35 67 VAL C O 1
ATOM 2016 N N . LEU C 1 68 ? 26.728 -2.783 22.796 1.00 31.17 68 LEU C N 1
ATOM 2017 C CA . LEU C 1 68 ? 27.176 -4.152 22.585 1.00 32.49 68 LEU C CA 1
ATOM 2018 C C . LEU C 1 68 ? 28.263 -4.535 23.585 1.00 34.26 68 LEU C C 1
ATOM 2019 O O . LEU C 1 68 ? 28.447 -5.708 23.899 1.00 34.56 68 LEU C O 1
ATOM 2024 N N . ASN C 1 69 ? 28.979 -3.538 24.087 1.00 35.65 69 ASN C N 1
ATOM 2025 C CA . ASN C 1 69 ? 30.044 -3.792 25.046 1.00 36.98 69 ASN C CA 1
ATOM 2026 C C . ASN C 1 69 ? 29.500 -4.455 26.313 1.00 37.83 69 ASN C C 1
ATOM 2027 O O . ASN C 1 69 ? 30.202 -5.229 26.963 1.00 38.14 69 ASN C O 1
ATOM 2032 N N . ASP C 1 70 ? 28.245 -4.163 26.652 1.00 37.29 70 ASP C N 1
ATOM 2033 C CA . ASP C 1 70 ? 27.634 -4.716 27.856 1.00 38.32 70 ASP C CA 1
ATOM 2034 C C . ASP C 1 70 ? 26.725 -5.926 27.647 1.00 37.38 70 ASP C C 1
ATOM 2035 O O . ASP C 1 70 ? 26.369 -6.608 28.608 1.00 36.44 70 ASP C O 1
ATOM 2040 N N . VAL C 1 71 ? 26.339 -6.195 26.405 1.00 36.04 71 VAL C N 1
ATOM 2041 C CA . VAL C 1 71 ? 25.465 -7.330 26.133 1.00 34.40 71 VAL C CA 1
ATOM 2042 C C . VAL C 1 71 ? 26.031 -8.249 25.054 1.00 34.01 71 VAL C C 1
ATOM 2043 O O . VAL C 1 71 ? 27.065 -7.953 24.460 1.00 35.00 71 VAL C O 1
ATOM 2047 N N . ASP C 1 72 ? 25.347 -9.363 24.803 1.00 31.70 72 ASP C N 1
ATOM 2048 C CA . ASP C 1 72 ? 25.798 -10.331 23.808 1.00 32.67 72 ASP C CA 1
ATOM 2049 C C . ASP C 1 72 ? 25.337 -10.046 22.385 1.00 31.04 72 ASP C C 1
ATOM 2050 O O . ASP C 1 72 ? 26.004 -10.431 21.427 1.00 30.22 72 ASP C O 1
ATOM 2055 N N . ARG C 1 73 ? 24.197 -9.380 22.244 1.00 31.13 73 ARG C N 1
ATOM 2056 C CA . ARG C 1 73 ? 23.669 -9.098 20.916 1.00 29.94 73 ARG C CA 1
ATOM 2057 C C . ARG C 1 73 ? 22.917 -7.781 20.858 1.00 27.92 73 ARG C C 1
ATOM 2058 O O . ARG C 1 73 ? 22.220 -7.405 21.797 1.00 28.58 73 ARG C O 1
ATOM 2066 N N . VAL C 1 74 ? 23.069 -7.078 19.743 1.00 28.31 74 VAL C N 1
ATOM 2067 C CA . VAL C 1 74 ? 22.407 -5.800 19.558 1.00 27.90 74 VAL C CA 1
ATOM 2068 C C . VAL C 1 74 ? 21.907 -5.674 18.123 1.00 27.05 74 VAL C C 1
ATOM 2069 O O . VAL C 1 74 ? 22.592 -6.072 17.185 1.00 26.19 74 VAL C O 1
ATOM 2073 N N . VAL C 1 75 ? 20.697 -5.145 17.970 1.00 26.90 75 VAL C N 1
ATOM 2074 C CA . VAL C 1 75 ? 20.112 -4.916 16.648 1.00 24.75 75 VAL C CA 1
ATOM 2075 C C . VAL C 1 75 ? 19.890 -3.412 16.571 1.00 23.54 75 VAL C C 1
ATOM 2076 O O . VAL C 1 75 ? 19.045 -2.859 17.279 1.00 25.21 75 VAL C O 1
ATOM 2080 N N . SER C 1 76 ? 20.666 -2.749 15.722 1.00 22.66 76 SER C N 1
ATOM 2081 C CA . SER C 1 76 ? 20.569 -1.305 15.580 1.00 22.48 76 SER C CA 1
ATOM 2082 C C . SER C 1 76 ? 20.067 -0.909 14.206 1.00 21.33 76 SER C C 1
ATOM 2083 O O . SER C 1 76 ? 20.404 -1.543 13.208 1.00 21.91 76 SER C O 1
ATOM 2086 N N . SER C 1 77 ? 19.266 0.149 14.172 1.00 21.59 77 SER C N 1
ATOM 2087 C CA . SER C 1 77 ? 18.687 0.647 12.928 1.00 22.04 77 SER C CA 1
ATOM 2088 C C . SER C 1 77 ? 19.047 2.108 12.685 1.00 23.27 77 SER C C 1
ATOM 2089 O O . SER C 1 77 ? 19.021 2.926 13.605 1.00 22.03 77 SER C O 1
ATOM 2092 N N . LEU C 1 78 ? 19.377 2.425 11.439 1.00 20.74 78 LEU C N 1
ATOM 2093 C CA . LEU C 1 78 ? 19.715 3.787 11.043 1.00 22.08 78 LEU C CA 1
ATOM 2094 C C . LEU C 1 78 ? 18.929 4.099 9.777 1.00 22.34 78 LEU C C 1
ATOM 2095 O O . LEU C 1 78 ? 19.020 3.369 8.791 1.00 21.99 78 LEU C O 1
ATOM 2100 N N . LYS C 1 79 ? 18.141 5.165 9.815 1.00 20.36 79 LYS C N 1
ATOM 2101 C CA . LYS C 1 79 ? 17.368 5.565 8.649 1.00 18.88 79 LYS C CA 1
ATOM 2102 C C . LYS C 1 79 ? 17.809 6.974 8.284 1.00 20.74 79 LYS C C 1
ATOM 2103 O O . LYS C 1 79 ? 17.782 7.873 9.126 1.00 22.88 79 LYS C O 1
ATOM 2109 N N . ILE C 1 80 ? 18.231 7.154 7.037 1.00 18.25 80 ILE C N 1
ATOM 2110 C CA . ILE C 1 80 ? 18.690 8.447 6.541 1.00 21.06 80 ILE C CA 1
ATOM 2111 C C . ILE C 1 80 ? 17.686 9.042 5.559 1.00 22.28 80 ILE C C 1
ATOM 2112 O O . ILE C 1 80 ? 17.210 8.357 4.661 1.00 20.87 80 ILE C O 1
ATOM 2117 N N . ASP C 1 81 ? 17.357 10.316 5.746 1.00 20.32 81 ASP C N 1
ATOM 2118 C CA . ASP C 1 81 ? 16.435 11.010 4.850 1.00 20.27 81 ASP C CA 1
ATOM 2119 C C . ASP C 1 81 ? 17.226 12.219 4.350 1.00 19.81 81 ASP C C 1
ATOM 2120 O O . ASP C 1 81 ? 17.506 13.137 5.118 1.00 21.84 81 ASP C O 1
ATOM 2125 N N . GLU C 1 82 ? 17.590 12.216 3.074 1.00 19.32 82 GLU C N 1
ATOM 2126 C CA . GLU C 1 82 ? 18.368 13.319 2.515 1.00 19.62 82 GLU C CA 1
ATOM 2127 C C . GLU C 1 82 ? 17.794 13.820 1.200 1.00 21.55 82 GLU C C 1
ATOM 2128 O O . GLU C 1 82 ? 17.406 13.028 0.342 1.00 19.44 82 GLU C O 1
ATOM 2134 N N . ARG C 1 83 ? 17.733 15.141 1.049 1.00 21.39 83 ARG C N 1
ATOM 2135 C CA . ARG C 1 83 ? 17.231 15.740 -0.179 1.00 23.07 83 ARG C CA 1
ATOM 2136 C C . ARG C 1 83 ? 18.169 16.870 -0.586 1.00 23.82 83 ARG C C 1
ATOM 2137 O O . ARG C 1 83 ? 18.857 17.452 0.256 1.00 24.03 83 ARG C O 1
ATOM 2145 N N . LYS C 1 84 ? 18.200 17.169 -1.880 1.00 25.61 84 LYS C N 1
ATOM 2146 C CA . LYS C 1 84 ? 19.078 18.211 -2.410 1.00 26.83 84 LYS C CA 1
ATOM 2147 C C . LYS C 1 84 ? 18.344 19.487 -2.818 1.00 28.63 84 LYS C C 1
ATOM 2148 O O . LYS C 1 84 ? 18.976 20.460 -3.231 1.00 29.04 84 LYS C O 1
ATOM 2154 N N . ASP C 1 85 ? 17.020 19.491 -2.688 1.00 28.61 85 ASP C N 1
ATOM 2155 C CA . ASP C 1 85 ? 16.223 20.650 -3.079 1.00 28.83 85 ASP C CA 1
ATOM 2156 C C . ASP C 1 85 ? 15.810 21.577 -1.937 1.00 29.02 85 ASP C C 1
ATOM 2157 O O . ASP C 1 85 ? 15.381 22.710 -2.177 1.00 30.83 85 ASP C O 1
ATOM 2162 N N . LYS C 1 86 ? 15.921 21.096 -0.705 1.00 27.49 86 LYS C N 1
ATOM 2163 C CA . LYS C 1 86 ? 15.585 21.890 0.476 1.00 28.33 86 LYS C CA 1
ATOM 2164 C C . LYS C 1 86 ? 16.581 21.538 1.566 1.00 28.76 86 LYS C C 1
ATOM 2165 O O . LYS C 1 86 ? 17.251 20.507 1.483 1.00 28.76 86 LYS C O 1
ATOM 2171 N N . GLU C 1 87 ? 16.688 22.384 2.586 1.00 28.46 87 GLU C N 1
ATOM 2172 C CA . GLU C 1 87 ? 17.634 22.109 3.656 1.00 30.43 87 GLU C CA 1
ATOM 2173 C C . GLU C 1 87 ? 17.223 20.873 4.440 1.00 29.06 87 GLU C C 1
ATOM 2174 O O . GLU C 1 87 ? 16.037 20.631 4.667 1.00 30.01 87 GLU C O 1
ATOM 2180 N N . ASN C 1 88 ? 18.215 20.088 4.843 1.00 27.72 88 ASN C N 1
ATOM 2181 C CA . ASN C 1 88 ? 17.962 18.867 5.595 1.00 27.89 88 ASN C CA 1
ATOM 2182 C C . ASN C 1 88 ? 17.982 19.137 7.088 1.00 26.72 88 ASN C C 1
ATOM 2183 O O . ASN C 1 88 ? 18.947 18.815 7.776 1.00 28.29 88 ASN C O 1
ATOM 2188 N N . TH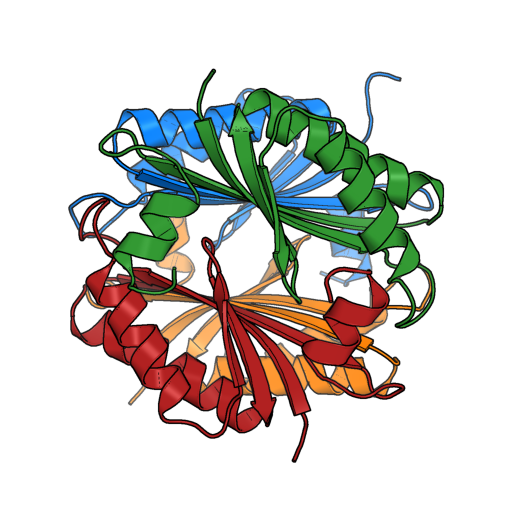R C 1 89 ? 16.907 19.729 7.589 1.00 27.05 89 THR C N 1
ATOM 2189 C CA . THR C 1 89 ? 16.820 20.042 9.007 1.00 26.20 89 THR C CA 1
ATOM 2190 C C . THR C 1 89 ? 15.562 19.490 9.651 1.00 26.11 89 THR C C 1
ATOM 2191 O O . THR C 1 89 ? 14.539 19.292 8.997 1.00 26.00 89 THR C O 1
ATOM 2195 N N . ILE C 1 90 ? 15.645 19.262 10.953 1.00 24.77 90 ILE C N 1
ATOM 2196 C CA . ILE C 1 90 ? 14.515 18.765 11.712 1.00 25.45 90 ILE C CA 1
ATOM 2197 C C . ILE C 1 90 ? 13.456 19.864 11.716 1.00 27.54 90 ILE C C 1
ATOM 2198 O O . ILE C 1 90 ? 12.262 19.605 11.547 1.00 24.54 90 ILE C O 1
ATOM 2203 N N . GLU C 1 91 ? 13.911 21.100 11.891 1.00 28.75 91 GLU C N 1
ATOM 2204 C CA . GLU C 1 91 ? 13.009 22.241 11.931 1.00 29.84 91 GLU C CA 1
ATOM 2205 C C . GLU C 1 91 ? 12.115 22.327 10.700 1.00 28.33 91 GLU C C 1
ATOM 2206 O O . GLU C 1 91 ? 10.893 22.412 10.823 1.00 29.34 91 GLU C O 1
ATOM 2212 N N . ARG C 1 92 ? 12.712 22.303 9.514 1.00 27.77 92 ARG C N 1
ATOM 2213 C CA . ARG C 1 92 ? 11.910 22.400 8.304 1.00 26.86 92 ARG C CA 1
ATOM 2214 C C . ARG C 1 92 ? 10.955 21.221 8.160 1.00 26.35 92 ARG C C 1
ATOM 2215 O O . ARG C 1 92 ? 9.794 21.406 7.798 1.00 25.80 92 ARG C O 1
ATOM 2223 N N . LYS C 1 93 ? 11.432 20.010 8.438 1.00 26.48 93 LYS C N 1
ATOM 2224 C CA . LYS C 1 93 ? 10.564 18.840 8.312 1.00 27.73 93 LYS C CA 1
ATOM 2225 C C . LYS C 1 93 ? 9.319 18.958 9.182 1.00 28.45 93 LYS C C 1
ATOM 2226 O O 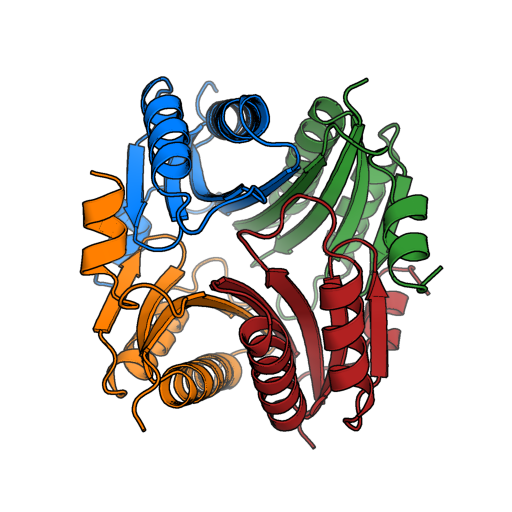. LYS C 1 93 ? 8.209 18.679 8.728 1.00 28.58 93 LYS C O 1
ATOM 2232 N N . LEU C 1 94 ? 9.499 19.374 10.433 1.00 28.32 94 LEU C N 1
ATOM 2233 C CA . LEU C 1 94 ? 8.371 19.525 11.343 1.00 28.36 94 LEU C CA 1
ATOM 2234 C C . LEU C 1 94 ? 7.459 20.670 10.907 1.00 28.73 94 LEU C C 1
ATOM 2235 O O . LEU C 1 94 ? 6.232 20.550 10.930 1.00 29.28 94 LEU C O 1
ATOM 2240 N N . LYS C 1 95 ? 8.063 21.780 10.500 1.00 29.02 95 LYS C N 1
ATOM 2241 C CA . LYS C 1 95 ? 7.285 22.931 10.068 1.00 30.01 95 LYS C CA 1
ATOM 2242 C C . LYS C 1 95 ? 6.466 22.573 8.832 1.00 29.53 95 LYS C C 1
ATOM 2243 O O . LYS C 1 95 ? 5.306 22.964 8.710 1.00 28.28 95 LYS C O 1
ATOM 2249 N N . ALA C 1 96 ? 7.069 21.808 7.927 1.00 29.24 96 ALA C N 1
ATOM 2250 C CA . ALA C 1 96 ? 6.397 21.406 6.696 1.00 28.87 96 ALA C CA 1
ATOM 2251 C C . ALA C 1 96 ? 5.084 20.664 6.944 1.00 28.80 96 ALA C C 1
ATOM 2252 O O . ALA C 1 96 ? 4.162 20.755 6.137 1.00 28.47 96 ALA C O 1
ATOM 2254 N N . ILE C 1 97 ? 4.998 19.924 8.047 1.00 29.27 97 ILE C N 1
ATOM 2255 C CA . ILE C 1 97 ? 3.773 19.186 8.350 1.00 31.21 97 ILE C CA 1
ATOM 2256 C C . ILE C 1 97 ? 2.988 19.812 9.497 1.00 33.60 97 ILE C C 1
ATOM 2257 O O . ILE C 1 97 ? 2.037 19.220 10.012 1.00 33.43 97 ILE C O 1
ATOM 2262 N N . GLY C 1 98 ? 3.386 21.019 9.886 1.00 35.66 98 GLY C N 1
ATOM 2263 C CA . GLY C 1 98 ? 2.705 21.717 10.962 1.00 37.50 98 GLY C CA 1
ATOM 2264 C C . GLY C 1 98 ? 2.767 20.982 12.285 1.00 39.56 98 GLY C C 1
ATOM 2265 O O . GLY C 1 98 ? 1.753 20.842 12.967 1.00 40.91 98 GLY C O 1
ATOM 2266 N N . GLU C 1 99 ? 3.957 20.515 12.651 1.00 39.98 99 GLU C N 1
ATOM 2267 C CA . GLU C 1 99 ? 4.143 19.789 13.900 1.00 41.53 99 GLU C CA 1
ATOM 2268 C C . GLU C 1 99 ? 5.251 20.401 14.748 1.00 43.46 99 GLU C C 1
ATOM 2269 O O . GLU C 1 99 ? 5.783 19.751 15.648 1.00 43.55 99 GLU C O 1
ATOM 2275 N N . LEU C 1 100 ? 5.592 21.654 14.459 1.00 44.89 100 LEU C N 1
ATOM 2276 C CA . LEU C 1 100 ? 6.646 22.349 15.189 1.00 47.12 100 LEU C CA 1
ATOM 2277 C C . LEU C 1 100 ? 6.088 23.068 16.416 1.00 48.40 100 LEU C C 1
ATOM 2278 O O . LEU C 1 100 ? 4.848 23.173 16.529 1.00 49.15 100 LEU C O 1
ATOM 2284 N N . MET D 1 4 ? -8.971 -3.228 26.065 1.00 41.54 4 MET D N 1
ATOM 2285 C CA . MET D 1 4 ? -7.849 -2.288 25.772 1.00 40.90 4 MET D CA 1
ATOM 2286 C C . MET D 1 4 ? -6.485 -2.955 25.901 1.00 39.82 4 MET D C 1
ATOM 2287 O O . MET D 1 4 ? -6.082 -3.371 26.986 1.00 40.55 4 MET D O 1
ATOM 2292 N N . ARG D 1 5 ? -5.784 -3.056 24.778 1.00 37.11 5 ARG D N 1
ATOM 2293 C CA . ARG D 1 5 ? -4.454 -3.648 24.743 1.00 35.02 5 ARG D CA 1
ATOM 2294 C C . ARG D 1 5 ? -3.521 -2.532 24.294 1.00 35.08 5 ARG D C 1
ATOM 2295 O O . ARG D 1 5 ? -3.227 -2.393 23.105 1.00 34.40 5 ARG D O 1
ATOM 2303 N N . LYS D 1 6 ? -3.068 -1.733 25.254 1.00 33.98 6 LYS D N 1
ATOM 2304 C CA . LYS D 1 6 ? -2.203 -0.597 24.963 1.00 34.52 6 LYS D CA 1
ATOM 2305 C C . LYS D 1 6 ? -0.776 -0.950 24.550 1.00 32.89 6 LYS D C 1
ATOM 2306 O O . LYS D 1 6 ? -0.137 -1.827 25.132 1.00 32.29 6 LYS D O 1
ATOM 2312 N N . VAL D 1 7 ? -0.291 -0.249 23.530 1.00 32.00 7 VAL D N 1
ATOM 2313 C CA . VAL D 1 7 ? 1.062 -0.442 23.018 1.00 28.32 7 VAL D CA 1
ATOM 2314 C C . VAL D 1 7 ? 1.566 0.899 22.501 1.00 26.72 7 VAL D C 1
ATOM 2315 O O . VAL D 1 7 ? 0.787 1.839 22.330 1.00 28.13 7 VAL D O 1
ATOM 2319 N N . VAL D 1 8 ? 2.870 0.994 22.279 1.00 25.19 8 VAL D N 1
ATOM 2320 C CA . VAL D 1 8 ? 3.459 2.212 21.736 1.00 25.04 8 VAL D CA 1
ATOM 2321 C C . VAL D 1 8 ? 3.955 1.801 20.361 1.00 25.67 8 VAL D C 1
ATOM 2322 O O . VAL D 1 8 ? 4.538 0.729 20.199 1.00 26.23 8 VAL D O 1
ATOM 2326 N N . ALA D 1 9 ? 3.719 2.648 19.371 1.00 24.84 9 ALA D N 1
ATOM 2327 C CA . ALA D 1 9 ? 4.121 2.325 18.015 1.00 24.83 9 ALA D CA 1
ATOM 2328 C C . ALA D 1 9 ? 4.648 3.538 17.279 1.00 24.33 9 ALA D C 1
ATOM 2329 O O . ALA D 1 9 ? 4.462 4.676 17.713 1.00 24.55 9 ALA D O 1
ATOM 2331 N N . GLU D 1 10 ? 5.333 3.285 16.169 1.00 20.06 10 GLU D N 1
ATOM 2332 C CA . GLU D 1 10 ? 5.831 4.361 15.337 1.00 19.02 10 GLU D CA 1
ATOM 2333 C C . GLU D 1 10 ? 5.446 3.991 13.917 1.00 19.06 10 GLU D C 1
ATOM 2334 O O . GLU D 1 10 ? 5.573 2.831 13.517 1.00 18.45 10 GLU D O 1
ATOM 2340 N N . VAL D 1 11 ? 4.976 4.983 13.172 1.00 19.25 11 VAL D N 1
ATOM 2341 C CA . VAL D 1 11 ? 4.531 4.782 11.801 1.00 19.02 11 VAL D CA 1
ATOM 2342 C C . VAL D 1 11 ? 5.082 5.848 10.864 1.00 19.92 11 VAL D C 1
ATOM 2343 O O . VAL D 1 11 ? 5.313 6.994 11.256 1.00 19.38 11 VAL D O 1
ATOM 2347 N N . SER D 1 12 ? 5.314 5.453 9.621 1.00 18.31 12 SER D N 1
ATOM 2348 C CA . SER D 1 12 ? 5.731 6.395 8.603 1.00 18.79 12 SER D CA 1
ATOM 2349 C C . SER D 1 12 ? 5.036 5.897 7.337 1.00 20.76 12 SER D C 1
ATOM 2350 O O . SER D 1 12 ? 5.037 4.692 7.049 1.00 19.01 12 SER D O 1
ATOM 2353 N N . ILE D 1 13 ? 4.386 6.819 6.633 1.00 19.66 13 ILE D N 1
ATOM 2354 C CA . ILE D 1 13 ? 3.672 6.508 5.390 1.00 20.05 13 ILE D CA 1
ATOM 2355 C C . ILE D 1 13 ? 4.399 7.319 4.327 1.00 21.86 13 ILE D C 1
ATOM 2356 O O . ILE D 1 13 ? 4.345 8.549 4.343 1.00 22.78 13 ILE D O 1
ATOM 2361 N N . ILE D 1 14 ? 5.079 6.639 3.408 1.00 19.21 14 ILE D N 1
ATOM 2362 C CA . ILE D 1 14 ? 5.851 7.333 2.386 1.00 19.13 14 ILE D CA 1
ATOM 2363 C C . ILE D 1 14 ? 5.366 7.096 0.965 1.00 18.28 14 ILE D C 1
ATOM 2364 O O . ILE D 1 14 ? 5.425 5.973 0.467 1.00 17.94 14 ILE D O 1
ATOM 2369 N N . PRO D 1 15 ? 4.877 8.152 0.298 1.00 17.99 15 PRO D N 1
ATOM 2370 C CA . PRO D 1 15 ? 4.393 8.014 -1.081 1.00 19.10 15 PRO D CA 1
ATOM 2371 C C . PRO D 1 15 ? 5.548 8.128 -2.065 1.00 19.31 15 PRO D C 1
ATOM 2372 O O . PRO D 1 15 ? 6.442 8.962 -1.892 1.00 18.82 15 PRO D O 1
ATOM 2376 N N . LEU D 1 16 ? 5.534 7.278 -3.088 1.00 20.05 16 LEU D N 1
ATOM 2377 C CA . LEU D 1 16 ? 6.577 7.285 -4.106 1.00 20.63 16 LEU D CA 1
ATOM 2378 C C . LEU D 1 16 ? 6.011 7.813 -5.422 1.00 21.22 16 LEU D C 1
ATOM 2379 O O . LEU D 1 16 ? 4.804 7.742 -5.657 1.00 22.59 16 LEU D O 1
ATOM 2384 N N . GLY D 1 17 ? 6.887 8.355 -6.263 1.00 21.46 17 GLY D N 1
ATOM 2385 C CA . GLY D 1 17 ? 6.464 8.859 -7.559 1.00 23.05 17 GLY D CA 1
ATOM 2386 C C . GLY D 1 17 ? 5.956 10.288 -7.609 1.00 25.07 17 GLY D C 1
ATOM 2387 O O . GLY D 1 17 ? 5.562 10.767 -8.674 1.00 26.26 17 GLY D O 1
ATOM 2388 N N . LYS D 1 18 ? 5.963 10.981 -6.478 1.00 24.78 18 LYS D N 1
ATOM 2389 C CA . LYS D 1 18 ? 5.477 12.355 -6.453 1.00 25.89 18 LYS D CA 1
ATOM 2390 C C . LYS D 1 18 ? 6.597 13.360 -6.259 1.00 25.56 18 LYS D C 1
ATOM 2391 O O . LYS D 1 18 ? 6.357 14.566 -6.183 1.00 26.51 18 LYS D O 1
ATOM 2397 N N . GLY D 1 19 ? 7.824 12.863 -6.187 1.00 23.30 19 GLY D N 1
ATOM 2398 C CA . GLY D 1 19 ? 8.947 13.757 -5.991 1.00 22.26 19 GLY D CA 1
ATOM 2399 C C . GLY D 1 19 ? 9.295 13.902 -4.523 1.00 22.74 19 GLY D C 1
ATOM 2400 O O . GLY D 1 19 ? 8.760 13.188 -3.671 1.00 21.45 19 GLY D O 1
ATOM 2401 N N . ALA D 1 20 ? 10.182 14.845 -4.227 1.00 20.85 20 ALA D N 1
ATOM 2402 C CA . ALA D 1 20 ? 10.645 15.065 -2.862 1.00 22.93 20 ALA D CA 1
ATOM 2403 C C . ALA D 1 20 ? 9.670 15.762 -1.919 1.00 24.10 20 ALA D C 1
ATOM 2404 O O . ALA D 1 20 ? 9.726 15.549 -0.709 1.00 22.30 20 ALA D O 1
ATOM 2406 N N . SER D 1 21 ? 8.785 16.599 -2.454 1.00 23.83 21 SER D N 1
ATOM 2407 C CA . SER D 1 21 ? 7.839 17.321 -1.605 1.00 21.92 21 SER D CA 1
ATOM 2408 C C . SER D 1 21 ? 6.549 16.536 -1.424 1.00 22.46 21 SER D C 1
ATOM 2409 O O . SER D 1 21 ? 5.688 16.531 -2.301 1.00 22.97 21 SER D O 1
ATOM 2412 N N . VAL D 1 22 ? 6.426 15.881 -0.276 1.00 19.83 22 VAL D N 1
ATOM 2413 C CA . VAL D 1 22 ? 5.262 15.058 0.018 1.00 21.79 22 VAL D CA 1
ATOM 2414 C C . VAL D 1 22 ? 4.601 15.392 1.352 1.00 20.84 22 VAL D C 1
ATOM 2415 O O . VAL D 1 22 ? 3.848 14.587 1.896 1.00 20.06 22 VAL D O 1
ATOM 2419 N N . SER D 1 23 ? 4.858 16.590 1.867 1.00 22.80 23 SER D N 1
ATOM 2420 C CA . SER D 1 23 ? 4.297 16.984 3.154 1.00 21.34 23 SER D CA 1
ATOM 2421 C C . SER D 1 23 ? 2.781 16.856 3.253 1.00 20.18 23 SER D C 1
ATOM 2422 O O . SER D 1 23 ? 2.262 16.480 4.300 1.00 19.04 23 SER D O 1
ATOM 2425 N N . LYS D 1 24 ? 2.055 17.145 2.178 1.00 18.91 24 LYS D N 1
ATOM 2426 C CA . LYS D 1 24 ? 0.604 17.043 2.270 1.00 19.81 24 LYS D CA 1
ATOM 2427 C C . LYS D 1 24 ? 0.136 15.623 2.540 1.00 16.91 24 LYS D C 1
ATOM 2428 O O . LYS D 1 24 ? -0.898 15.414 3.178 1.00 18.80 24 LYS D O 1
ATOM 2434 N N . TYR D 1 25 ? 0.903 14.646 2.065 1.00 19.15 25 TYR D N 1
ATOM 2435 C CA . TYR D 1 25 ? 0.541 13.245 2.266 1.00 18.56 25 TYR D CA 1
ATOM 2436 C C . TYR D 1 25 ? 0.828 12.828 3.700 1.00 19.81 25 TYR D C 1
ATOM 2437 O O . TYR D 1 25 ? 0.051 12.094 4.309 1.00 21.17 25 TYR D O 1
ATOM 2446 N N . VAL D 1 26 ? 1.951 13.295 4.233 1.00 20.70 26 VAL D N 1
ATOM 2447 C CA . VAL D 1 26 ? 2.321 12.992 5.609 1.00 20.99 26 VAL D CA 1
ATOM 2448 C C . VAL D 1 26 ? 1.275 13.619 6.532 1.00 22.31 26 VAL D C 1
ATOM 2449 O O . VAL D 1 26 ? 0.859 13.021 7.529 1.00 20.10 26 VAL D O 1
ATOM 2453 N N . LYS D 1 27 ? 0.831 14.823 6.184 1.00 22.22 27 LYS D N 1
ATOM 2454 C CA . LYS D 1 27 ? -0.169 15.505 6.992 1.00 24.29 27 LYS D CA 1
ATOM 2455 C C . LYS D 1 27 ? -1.504 14.767 6.909 1.00 23.94 27 LYS D C 1
ATOM 2456 O O . LYS D 1 27 ? -2.216 14.646 7.899 1.00 22.82 27 LYS D O 1
ATOM 2462 N N . LYS D 1 28 ? -1.833 14.258 5.725 1.00 24.07 28 LYS D N 1
ATOM 2463 C CA . LYS D 1 28 ? -3.087 13.535 5.540 1.00 24.06 28 LYS D CA 1
ATOM 2464 C C . LYS D 1 28 ? -3.114 12.301 6.440 1.00 22.00 28 LYS D C 1
ATOM 2465 O O . LYS D 1 28 ? -4.134 11.978 7.044 1.00 21.54 28 LYS D O 1
ATOM 2471 N N . ALA D 1 29 ? -1.978 11.618 6.536 1.00 20.89 29 ALA D N 1
ATOM 2472 C CA . ALA D 1 29 ? -1.881 10.417 7.357 1.00 20.59 29 ALA D CA 1
ATOM 2473 C C . ALA D 1 29 ? -2.019 10.747 8.837 1.00 20.95 29 ALA D C 1
ATOM 2474 O O . ALA D 1 29 ? -2.695 10.037 9.585 1.00 21.64 29 ALA D O 1
ATOM 2476 N N . ILE D 1 30 ? -1.375 11.827 9.262 1.00 21.61 30 ILE D N 1
ATOM 2477 C CA . ILE D 1 30 ? -1.445 12.214 10.659 1.00 23.17 30 ILE D CA 1
ATOM 2478 C C . ILE D 1 30 ? -2.894 12.511 11.028 1.00 24.23 30 ILE D C 1
ATOM 2479 O O . ILE D 1 30 ? -3.343 12.161 12.114 1.00 25.62 30 ILE D O 1
ATOM 2484 N N . GLU D 1 31 ? -3.631 13.131 10.112 1.00 25.16 31 GLU D N 1
ATOM 2485 C CA . GLU D 1 31 ? -5.035 13.445 10.370 1.00 27.19 31 GLU D CA 1
ATOM 2486 C C . GLU D 1 31 ? -5.842 12.166 10.611 1.00 26.13 31 GLU D C 1
ATOM 2487 O O . GLU D 1 31 ? -6.770 12.146 11.421 1.00 25.69 31 GLU D O 1
ATOM 2493 N N . VAL D 1 32 ? -5.490 11.096 9.908 1.00 24.02 32 VAL D N 1
ATOM 2494 C CA . VAL D 1 32 ? -6.190 9.830 10.084 1.00 24.94 32 VAL D CA 1
ATOM 2495 C C . VAL D 1 32 ? -5.947 9.267 11.484 1.00 26.47 32 VAL D C 1
ATOM 2496 O O . VAL D 1 32 ? -6.878 8.792 12.136 1.00 27.51 32 VAL D O 1
ATOM 2500 N N . PHE D 1 33 ? -4.700 9.321 11.943 1.00 25.32 33 PHE D N 1
ATOM 2501 C CA . PHE D 1 33 ? -4.365 8.811 13.272 1.00 27.16 33 PHE D CA 1
ATOM 2502 C C . PHE D 1 33 ? -5.179 9.539 14.339 1.00 27.73 33 PHE D C 1
ATOM 2503 O O . PHE D 1 33 ? -5.686 8.922 15.278 1.00 28.36 33 PHE D O 1
ATOM 2511 N N . LYS D 1 34 ? -5.290 10.854 14.188 1.00 29.50 34 LYS D N 1
ATOM 2512 C CA . LYS D 1 34 ? -6.022 11.677 15.144 1.00 32.64 34 LYS D CA 1
ATOM 2513 C C . LYS D 1 34 ? -7.511 11.356 15.228 1.00 33.29 34 LYS D C 1
ATOM 2514 O O . LYS D 1 34 ? -8.171 11.742 16.193 1.00 34.63 34 LYS D O 1
ATOM 2520 N N . LYS D 1 35 ? -8.042 10.655 14.230 1.00 33.47 35 LYS D N 1
ATOM 2521 C CA . LYS D 1 35 ? -9.457 10.290 14.242 1.00 33.40 35 LYS D CA 1
ATOM 2522 C C . LYS D 1 35 ? -9.712 9.151 15.219 1.00 33.67 35 LYS D C 1
ATOM 2523 O O . LYS D 1 35 ? -10.842 8.952 15.662 1.00 34.15 35 LYS D O 1
ATOM 2529 N N . TYR D 1 36 ? -8.666 8.396 15.542 1.00 30.96 36 TYR D N 1
ATOM 2530 C CA . TYR D 1 36 ? -8.798 7.278 16.467 1.00 30.08 36 TYR D CA 1
ATOM 2531 C C . TYR D 1 36 ? -8.483 7.707 17.897 1.00 30.36 36 TYR D C 1
ATOM 2532 O O . TYR D 1 36 ? -7.966 8.798 18.135 1.00 30.86 36 TYR D O 1
ATOM 2541 N N . ASP D 1 37 ? -8.804 6.839 18.848 1.00 32.14 37 ASP D N 1
ATOM 2542 C CA . ASP D 1 37 ? -8.568 7.121 20.258 1.00 33.99 37 ASP D CA 1
ATOM 2543 C C . ASP D 1 37 ? -7.118 6.808 20.611 1.00 32.81 37 ASP D C 1
ATOM 2544 O O . ASP D 1 37 ? -6.831 5.880 21.365 1.00 32.88 37 ASP D O 1
ATOM 2549 N N . LEU D 1 38 ? -6.205 7.602 20.062 1.00 31.70 38 LEU D N 1
ATOM 2550 C CA . LEU D 1 38 ? -4.781 7.406 20.289 1.00 31.79 38 LEU D CA 1
ATOM 2551 C C . LEU D 1 38 ? -4.075 8.708 20.631 1.00 31.51 38 LEU D C 1
ATOM 2552 O O . LEU D 1 38 ? -4.513 9.787 20.229 1.00 31.76 38 LEU D O 1
ATOM 2557 N N . LYS D 1 39 ? -2.983 8.601 21.378 1.00 31.16 39 LYS D N 1
ATOM 2558 C CA . LYS D 1 39 ? -2.181 9.770 21.697 1.00 32.34 39 LYS D CA 1
ATOM 2559 C C . LYS D 1 39 ? -1.250 9.820 20.495 1.00 31.41 39 LYS D C 1
ATOM 2560 O O . LYS D 1 39 ? -0.673 8.797 20.117 1.00 32.01 39 LYS D O 1
ATOM 2566 N N . VAL D 1 40 ? -1.117 10.993 19.886 1.00 29.82 40 VAL D N 1
ATOM 2567 C CA . VAL D 1 40 ? -0.286 11.146 18.700 1.00 28.99 40 VAL D CA 1
ATOM 2568 C C . VAL D 1 40 ? 0.863 12.137 18.871 1.00 30.74 40 VAL D C 1
ATOM 2569 O O . VAL D 1 40 ? 0.642 13.328 19.084 1.00 30.54 40 VAL D O 1
ATOM 2573 N N . GLU D 1 41 ? 2.091 11.634 18.775 1.00 28.90 41 GLU D N 1
ATOM 2574 C CA . GLU D 1 41 ? 3.281 12.475 18.898 1.00 29.08 41 GLU D CA 1
ATOM 2575 C C . GLU D 1 41 ? 4.102 12.376 17.618 1.00 26.86 41 GLU D C 1
ATOM 2576 O O . GLU D 1 41 ? 4.824 11.403 17.418 1.00 26.27 41 GLU D O 1
ATOM 2582 N N . THR D 1 42 ? 3.998 13.382 16.757 1.00 25.70 42 THR D N 1
ATOM 2583 C CA . THR D 1 42 ? 4.743 13.373 15.503 1.00 26.46 42 THR D CA 1
ATOM 2584 C C . THR D 1 42 ? 6.151 13.946 15.623 1.00 26.02 42 THR D C 1
ATOM 2585 O O . THR D 1 42 ? 6.358 14.998 16.234 1.00 25.14 42 THR D O 1
ATOM 2589 N N . ASN D 1 43 ? 7.118 13.238 15.045 1.00 22.94 43 ASN D N 1
ATOM 2590 C CA . ASN D 1 43 ? 8.499 13.689 15.050 1.00 24.13 43 ASN D CA 1
ATOM 2591 C C . ASN D 1 43 ? 8.943 13.918 13.606 1.00 24.10 43 ASN D C 1
ATOM 2592 O O . ASN D 1 43 ? 8.146 13.768 12.683 1.00 22.85 43 ASN D O 1
ATOM 2597 N N . ALA D 1 44 ? 10.202 14.287 13.406 1.00 23.16 44 ALA D N 1
ATOM 2598 C CA . ALA D 1 44 ? 10.688 14.579 12.063 1.00 23.69 44 ALA D CA 1
ATOM 2599 C C . ALA D 1 44 ? 10.843 13.375 11.142 1.00 22.04 44 ALA D C 1
ATOM 2600 O O . ALA D 1 44 ? 10.968 13.544 9.932 1.00 23.90 44 ALA D O 1
ATOM 2602 N N . MET D 1 45 ? 10.817 12.170 11.700 1.00 21.64 45 MET D N 1
ATOM 2603 C CA . MET D 1 45 ? 11.006 10.964 10.888 1.00 20.06 45 MET D CA 1
ATOM 2604 C C . MET D 1 45 ? 9.839 9.971 10.916 1.00 21.03 45 MET D C 1
ATOM 2605 O O . MET D 1 45 ? 9.924 8.885 10.334 1.00 19.12 45 MET D O 1
ATOM 2610 N N . GLY D 1 46 ? 8.758 10.342 11.588 1.00 18.82 46 GLY D N 1
ATOM 2611 C CA . GLY D 1 46 ? 7.599 9.477 11.680 1.00 19.50 46 GLY D CA 1
ATOM 2612 C C . GLY D 1 46 ? 6.661 9.936 12.779 1.00 22.14 46 GLY D C 1
ATOM 2613 O O . GLY D 1 46 ? 6.834 11.020 13.332 1.00 22.13 46 GLY D O 1
ATOM 2614 N N . THR D 1 47 ? 5.667 9.118 13.103 1.00 21.76 47 THR D N 1
ATOM 2615 C CA . THR D 1 47 ? 4.723 9.479 14.152 1.00 22.79 47 THR D CA 1
ATOM 2616 C C . THR D 1 47 ? 4.584 8.373 15.189 1.00 23.13 47 THR D C 1
ATOM 2617 O O . THR D 1 47 ? 4.378 7.204 14.856 1.00 21.56 47 THR D O 1
ATOM 2621 N N . VAL D 1 48 ? 4.723 8.746 16.456 1.00 22.83 48 VAL D N 1
ATOM 2622 C CA . VAL D 1 48 ? 4.583 7.785 17.538 1.00 21.96 48 VAL D CA 1
ATOM 2623 C C . VAL D 1 48 ? 3.119 7.770 17.963 1.00 23.95 48 VAL D C 1
ATOM 2624 O O . VAL D 1 48 ? 2.470 8.817 18.041 1.00 23.92 48 VAL D O 1
ATOM 2628 N N . LEU D 1 49 ? 2.603 6.573 18.214 1.00 22.97 49 LEU D N 1
ATOM 2629 C CA . LEU D 1 49 ? 1.216 6.393 18.613 1.00 24.72 49 LEU D CA 1
ATOM 2630 C C . LEU D 1 49 ? 1.133 5.574 19.888 1.00 25.16 49 LEU D C 1
ATOM 2631 O O . LEU D 1 49 ? 1.968 4.703 20.132 1.00 27.60 49 LEU D O 1
ATOM 2636 N N . GLU D 1 50 ? 0.121 5.859 20.698 1.00 25.21 50 GLU D N 1
ATOM 2637 C CA . GLU D 1 50 ? -0.104 5.121 21.934 1.00 27.07 50 GLU D CA 1
ATOM 2638 C C . GLU D 1 50 ? -1.590 4.807 22.020 1.00 25.73 50 GLU D C 1
ATOM 2639 O O . GLU D 1 50 ? -2.425 5.709 21.977 1.00 25.88 50 GLU D O 1
ATOM 2645 N N . GLY D 1 51 ? -1.920 3.527 22.139 1.00 24.76 51 GLY D N 1
ATOM 2646 C CA . GLY D 1 51 ? -3.315 3.146 22.219 1.00 27.56 51 GLY D CA 1
ATOM 2647 C C . GLY D 1 51 ? -3.512 1.665 21.994 1.00 26.21 51 GLY D C 1
ATOM 2648 O O . GLY D 1 51 ? -2.558 0.892 22.042 1.00 26.92 51 GLY D O 1
ATOM 2649 N N . ASP D 1 52 ? -4.757 1.278 21.744 1.00 28.18 52 ASP D N 1
ATOM 2650 C CA . ASP D 1 52 ? -5.117 -0.115 21.510 1.00 28.05 52 ASP D CA 1
ATOM 2651 C C . ASP D 1 52 ? -4.461 -0.670 20.249 1.00 27.58 52 ASP D C 1
ATOM 2652 O O . ASP D 1 52 ? -4.473 -0.022 19.200 1.00 27.20 52 ASP D O 1
ATOM 2657 N N . LEU D 1 53 ? -3.906 -1.876 20.356 1.00 26.36 53 LEU D N 1
ATOM 2658 C CA . LEU D 1 53 ? -3.235 -2.524 19.231 1.00 24.99 53 LEU D CA 1
ATOM 2659 C C . LEU D 1 53 ? -4.120 -2.614 17.993 1.00 25.46 53 LEU D C 1
ATOM 2660 O O . LEU D 1 53 ? -3.675 -2.305 16.890 1.00 24.12 53 LEU D O 1
ATOM 2665 N N . ASP D 1 54 ? -5.367 -3.041 18.167 1.00 25.28 54 ASP D N 1
ATOM 2666 C CA . ASP D 1 54 ? -6.290 -3.132 17.034 1.00 26.31 54 ASP D CA 1
ATOM 2667 C C . ASP D 1 54 ? -6.562 -1.757 16.428 1.00 25.93 54 ASP D C 1
ATOM 2668 O O . ASP D 1 54 ? -6.593 -1.606 15.205 1.00 26.01 54 ASP D O 1
ATOM 2673 N N . GLU D 1 55 ? -6.759 -0.752 17.279 1.00 24.71 55 GLU D N 1
ATOM 2674 C CA . GLU D 1 55 ? -7.019 0.596 16.788 1.00 26.20 55 GLU D CA 1
ATOM 2675 C C . GLU D 1 55 ? -5.826 1.101 15.982 1.00 25.66 55 GLU D C 1
ATOM 2676 O O . GLU D 1 55 ? -5.989 1.735 14.938 1.00 24.79 55 GLU D O 1
ATOM 2682 N N . ILE D 1 56 ? -4.624 0.812 16.467 1.00 24.60 56 ILE D N 1
ATOM 2683 C CA . ILE D 1 56 ? -3.410 1.235 15.775 1.00 24.01 56 ILE D CA 1
ATOM 2684 C C . ILE D 1 56 ? -3.320 0.533 14.420 1.00 23.69 56 ILE D C 1
ATOM 2685 O O . ILE D 1 56 ? -2.953 1.144 13.419 1.00 22.59 56 ILE D O 1
ATOM 2690 N N . LEU D 1 57 ? -3.670 -0.748 14.392 1.00 23.08 57 LEU D N 1
ATOM 2691 C CA . LEU D 1 57 ? -3.631 -1.508 13.147 1.00 22.01 57 LEU D CA 1
ATOM 2692 C C . LEU D 1 57 ? -4.626 -0.952 12.131 1.00 22.77 57 LEU D C 1
ATOM 2693 O O . LEU D 1 57 ? -4.315 -0.855 10.945 1.00 21.49 57 LEU D O 1
ATOM 2698 N N . LYS D 1 58 ? -5.822 -0.594 12.597 1.00 21.60 58 LYS D N 1
ATOM 2699 C CA . LYS D 1 58 ? -6.848 -0.031 11.721 1.00 22.97 58 LYS D CA 1
ATOM 2700 C C . LYS D 1 58 ? -6.393 1.335 11.209 1.00 22.57 58 LYS D C 1
ATOM 2701 O O . LYS D 1 58 ? -6.524 1.642 10.023 1.00 23.20 58 LYS D O 1
ATOM 2707 N N . ALA D 1 59 ? -5.863 2.154 12.116 1.00 20.43 59 ALA D N 1
ATOM 2708 C CA . ALA D 1 59 ? -5.389 3.491 11.766 1.00 20.72 59 ALA D CA 1
ATOM 2709 C C . ALA D 1 59 ? -4.262 3.399 10.746 1.00 21.65 59 ALA D C 1
ATOM 2710 O O . ALA D 1 59 ? -4.226 4.154 9.776 1.00 21.62 59 ALA D O 1
ATOM 2712 N N . PHE D 1 60 ? -3.351 2.456 10.961 1.00 20.78 60 PHE D N 1
ATOM 2713 C CA . PHE D 1 60 ? -2.230 2.268 10.048 1.00 19.04 60 PHE D CA 1
ATOM 2714 C C . PHE D 1 60 ? -2.755 1.927 8.663 1.00 19.45 60 PHE D C 1
ATOM 2715 O O . PHE D 1 60 ? -2.351 2.539 7.674 1.00 18.72 60 PHE D O 1
ATOM 2723 N N . LYS D 1 61 ? -3.654 0.949 8.588 1.00 19.40 61 LYS D N 1
ATOM 2724 C CA . LYS D 1 61 ? -4.213 0.564 7.294 1.00 19.30 61 LYS D CA 1
ATOM 2725 C C . LYS D 1 61 ? -4.918 1.746 6.641 1.00 20.35 61 LYS D C 1
ATOM 2726 O O . LYS D 1 61 ? -4.769 1.977 5.439 1.00 18.89 61 LYS D O 1
ATOM 2732 N N . GLU D 1 62 ? -5.688 2.499 7.426 1.00 20.66 62 GLU D N 1
ATOM 2733 C CA . GLU D 1 62 ? -6.403 3.638 6.866 1.00 21.50 62 GLU D CA 1
ATOM 2734 C C . GLU D 1 62 ? -5.447 4.718 6.385 1.00 21.93 62 GLU D C 1
ATOM 2735 O O . GLU D 1 62 ? -5.638 5.286 5.308 1.00 21.37 62 GLU D O 1
ATOM 2741 N N . ALA D 1 63 ? -4.419 5.005 7.178 1.00 19.75 63 ALA D N 1
ATOM 2742 C CA . ALA D 1 63 ? -3.448 6.025 6.802 1.00 19.64 63 ALA D CA 1
ATOM 2743 C C . ALA D 1 63 ? -2.756 5.627 5.498 1.00 19.87 63 ALA D C 1
ATOM 2744 O O . ALA D 1 63 ? -2.639 6.427 4.569 1.00 18.70 63 ALA D O 1
ATOM 2746 N N . HIS D 1 64 ? -2.294 4.385 5.443 1.00 19.56 64 HIS D N 1
ATOM 2747 C CA . HIS D 1 64 ? -1.626 3.869 4.257 1.00 18.84 64 HIS D CA 1
ATOM 2748 C C . HIS D 1 64 ? -2.554 3.980 3.041 1.00 18.73 64 HIS D C 1
ATOM 2749 O O . HIS D 1 64 ? -2.160 4.490 1.988 1.00 19.39 64 HIS D O 1
ATOM 2756 N N . SER D 1 65 ? -3.793 3.528 3.205 1.00 18.22 65 SER D N 1
ATOM 2757 C CA . SER D 1 65 ? -4.771 3.537 2.115 1.00 19.17 65 SER D CA 1
ATOM 2758 C C . SER D 1 65 ? -5.183 4.933 1.665 1.00 20.37 65 SER D C 1
ATOM 2759 O O . SER D 1 65 ? -5.369 5.178 0.471 1.00 21.44 65 SER D O 1
ATOM 2762 N N . THR D 1 66 ? -5.324 5.852 2.613 1.00 20.66 66 THR D N 1
ATOM 2763 C CA . THR D 1 66 ? -5.731 7.204 2.258 1.00 22.58 66 THR D CA 1
ATOM 2764 C C . THR D 1 66 ? -4.663 7.907 1.426 1.00 22.37 66 THR D C 1
ATOM 2765 O O . THR D 1 66 ? -4.976 8.721 0.563 1.00 22.70 66 THR D O 1
ATOM 2769 N N . VAL D 1 67 ? -3.399 7.599 1.680 1.00 20.54 67 VAL D N 1
ATOM 2770 C CA . VAL D 1 67 ? -2.333 8.201 0.894 1.00 19.30 67 VAL D CA 1
ATOM 2771 C C . VAL D 1 67 ? -2.285 7.507 -0.470 1.00 19.73 67 VAL D C 1
ATOM 2772 O O . VAL D 1 67 ? -2.132 8.157 -1.509 1.00 19.65 67 VAL D O 1
ATOM 2776 N N . LEU D 1 68 ? -2.428 6.185 -0.460 1.00 18.64 68 LEU D N 1
ATOM 2777 C CA . LEU D 1 68 ? -2.399 5.412 -1.697 1.00 19.79 68 LEU D CA 1
ATOM 2778 C C . LEU D 1 68 ? -3.510 5.861 -2.646 1.00 18.99 68 LEU D C 1
ATOM 2779 O O . LEU D 1 68 ? -3.380 5.752 -3.869 1.00 20.71 68 LEU D O 1
ATOM 2784 N N . ASN D 1 69 ? -4.600 6.368 -2.085 1.00 21.68 69 ASN D N 1
ATOM 2785 C CA . ASN D 1 69 ? -5.719 6.817 -2.906 1.00 24.88 69 ASN D CA 1
ATOM 2786 C C . ASN D 1 69 ? -5.290 7.940 -3.850 1.00 24.32 69 ASN D C 1
ATOM 2787 O O . ASN D 1 69 ? -5.823 8.064 -4.954 1.00 23.12 69 ASN D O 1
ATOM 2792 N N . ASP D 1 70 ? -4.317 8.744 -3.420 1.00 24.08 70 ASP D N 1
ATOM 2793 C CA . ASP D 1 70 ? -3.841 9.873 -4.221 1.00 24.47 70 ASP D CA 1
ATOM 2794 C C . ASP D 1 70 ? -2.560 9.652 -5.020 1.00 24.63 70 ASP D C 1
ATOM 2795 O O . ASP D 1 70 ? -2.182 10.503 -5.828 1.00 24.66 70 ASP D O 1
ATOM 2800 N N . VAL D 1 71 ? -1.881 8.532 -4.796 1.00 23.08 71 VAL D N 1
ATOM 2801 C CA . VAL D 1 71 ? -0.625 8.267 -5.490 1.00 21.74 71 VAL D CA 1
ATOM 2802 C C . VAL D 1 71 ? -0.597 6.856 -6.066 1.00 22.08 71 VAL D C 1
ATOM 2803 O O . VAL D 1 71 ? -1.520 6.081 -5.845 1.00 24.93 71 VAL D O 1
ATOM 2807 N N . ASP D 1 72 ? 0.458 6.519 -6.798 1.00 21.32 72 ASP D N 1
ATOM 2808 C CA . ASP D 1 72 ? 0.541 5.193 -7.396 1.00 22.00 72 ASP D CA 1
ATOM 2809 C C . ASP D 1 72 ? 1.189 4.135 -6.514 1.00 22.14 72 ASP D C 1
ATOM 2810 O O . ASP D 1 72 ? 0.948 2.941 -6.699 1.00 20.14 72 ASP D O 1
ATOM 2815 N N . ARG D 1 73 ? 1.991 4.562 -5.545 1.00 20.20 73 ARG D N 1
ATOM 2816 C CA . ARG D 1 73 ? 2.685 3.596 -4.702 1.00 18.43 73 ARG D CA 1
ATOM 2817 C C . ARG D 1 73 ? 3.046 4.181 -3.350 1.00 18.09 73 ARG D C 1
ATOM 2818 O O . ARG D 1 73 ? 3.440 5.340 -3.253 1.00 16.48 73 ARG D O 1
ATOM 2826 N N . VAL D 1 74 ? 2.922 3.358 -2.313 1.00 17.86 74 VAL D N 1
ATOM 2827 C CA . VAL D 1 74 ? 3.228 3.791 -0.958 1.00 17.64 74 VAL D CA 1
ATOM 2828 C C . VAL D 1 74 ? 3.974 2.694 -0.202 1.00 19.35 74 VAL D C 1
ATOM 2829 O O . VAL D 1 74 ? 3.654 1.509 -0.332 1.00 15.77 74 VAL D O 1
ATOM 2833 N N . VAL D 1 75 ? 4.985 3.098 0.567 1.00 17.13 75 VAL D N 1
ATOM 2834 C CA . VAL D 1 75 ? 5.746 2.174 1.401 1.00 17.86 75 VAL D CA 1
ATOM 2835 C C . VAL D 1 75 ? 5.443 2.661 2.812 1.00 18.43 75 VAL D C 1
ATOM 2836 O O . VAL D 1 75 ? 5.806 3.783 3.181 1.00 18.16 75 VAL D O 1
ATOM 2840 N N . SER D 1 76 ? 4.759 1.830 3.589 1.00 17.10 76 SER D N 1
ATOM 2841 C CA . SER D 1 76 ? 4.372 2.203 4.943 1.00 17.07 76 SER D CA 1
ATOM 2842 C C . SER D 1 76 ? 4.985 1.280 5.964 1.00 17.10 76 SER D C 1
ATOM 2843 O O . SER D 1 76 ? 5.050 0.064 5.761 1.00 14.95 76 SER D O 1
ATOM 2846 N N . SER D 1 77 ? 5.399 1.863 7.083 1.00 16.25 77 SER D N 1
ATOM 2847 C CA . SER D 1 77 ? 6.045 1.102 8.134 1.00 18.16 77 SER D CA 1
ATOM 2848 C C . SER D 1 77 ? 5.334 1.254 9.465 1.00 16.26 77 SER D C 1
ATOM 2849 O O . SER D 1 77 ? 4.890 2.351 9.823 1.00 16.16 77 SER D O 1
ATOM 2852 N N . LEU D 1 78 ? 5.224 0.136 10.177 1.00 18.23 78 LEU D N 1
ATOM 2853 C CA . LEU D 1 78 ? 4.595 0.078 11.488 1.00 17.71 78 LEU D CA 1
ATOM 2854 C C . LEU D 1 78 ? 5.499 -0.720 12.417 1.00 18.91 78 LEU D C 1
ATOM 2855 O O . LEU D 1 78 ? 5.849 -1.866 12.124 1.00 19.21 78 LEU D O 1
ATOM 2860 N N . LYS D 1 79 ? 5.883 -0.109 13.531 1.00 17.99 79 LYS D N 1
ATOM 2861 C CA . LYS D 1 79 ? 6.724 -0.783 14.513 1.00 19.46 79 LYS D CA 1
ATOM 2862 C C . LYS D 1 79 ? 5.963 -0.748 15.827 1.00 20.45 79 LYS D C 1
ATOM 2863 O O . LYS D 1 79 ? 5.485 0.304 16.241 1.00 21.91 79 LYS D O 1
ATOM 2869 N N . ILE D 1 80 ? 5.833 -1.901 16.468 1.00 22.26 80 ILE D N 1
ATOM 2870 C CA . ILE D 1 80 ? 5.118 -1.988 17.732 1.00 24.22 80 ILE D CA 1
ATOM 2871 C C . ILE D 1 80 ? 6.060 -2.416 18.850 1.00 23.11 80 ILE D C 1
ATOM 2872 O O . ILE D 1 80 ? 6.911 -3.278 18.658 1.00 24.58 80 ILE D O 1
ATOM 2877 N N . ASP D 1 81 ? 5.904 -1.795 20.013 1.00 23.44 81 ASP D N 1
ATOM 2878 C CA . ASP D 1 81 ? 6.729 -2.111 21.175 1.00 23.80 81 ASP D CA 1
ATOM 2879 C C . ASP D 1 81 ? 5.747 -2.364 22.312 1.00 25.05 81 ASP D C 1
ATOM 2880 O O . ASP D 1 81 ? 5.120 -1.431 22.815 1.00 25.98 81 ASP D O 1
ATOM 2885 N N . GLU D 1 82 ? 5.604 -3.627 22.697 1.00 24.78 82 GLU D N 1
ATOM 2886 C CA . GLU D 1 82 ? 4.681 -4.010 23.756 1.00 27.47 82 GLU D CA 1
ATOM 2887 C C . GLU D 1 82 ? 5.355 -4.868 24.818 1.00 27.25 82 GLU D C 1
ATOM 2888 O O . GLU D 1 82 ? 6.098 -5.794 24.500 1.00 26.76 82 GLU D O 1
ATOM 2894 N N . ARG D 1 83 ? 5.106 -4.541 26.082 1.00 30.10 83 ARG D N 1
ATOM 2895 C CA . ARG D 1 83 ? 5.663 -5.310 27.194 1.00 32.13 83 ARG D CA 1
ATOM 2896 C C . ARG D 1 83 ? 4.515 -5.559 28.163 1.00 33.09 83 ARG D C 1
ATOM 2897 O O . ARG D 1 83 ? 3.604 -4.743 28.266 1.00 32.98 83 ARG D O 1
ATOM 2905 N N . LYS D 1 84 ? 4.547 -6.684 28.867 1.00 34.48 84 LYS D N 1
ATOM 2906 C CA . LYS D 1 84 ? 3.465 -6.999 29.792 1.00 37.36 84 LYS D CA 1
ATOM 2907 C C . LYS D 1 84 ? 3.820 -6.828 31.263 1.00 39.10 84 LYS D C 1
ATOM 2908 O O . LYS D 1 84 ? 3.024 -7.166 32.137 1.00 39.86 84 LYS D O 1
ATOM 2914 N N . ASP D 1 85 ? 5.002 -6.284 31.532 1.00 40.24 85 ASP D N 1
ATOM 2915 C CA . ASP D 1 85 ? 5.459 -6.084 32.906 1.00 41.47 85 ASP D CA 1
ATOM 2916 C C . ASP D 1 85 ? 5.332 -4.636 33.372 1.00 41.71 85 ASP D C 1
ATOM 2917 O O . ASP D 1 85 ? 5.364 -4.360 34.572 1.00 42.23 85 ASP D O 1
ATOM 2922 N N . LYS D 1 86 ? 5.199 -3.713 32.424 1.00 41.17 86 LYS D N 1
ATOM 2923 C CA . LYS D 1 86 ? 5.065 -2.295 32.748 1.00 41.04 86 LYS D CA 1
ATOM 2924 C C . LYS D 1 86 ? 4.038 -1.620 31.849 1.00 40.89 86 LYS D C 1
ATOM 2925 O O . LYS D 1 86 ? 3.663 -2.158 30.810 1.00 40.85 86 LYS D O 1
ATOM 2931 N N . GLU D 1 87 ? 3.586 -0.439 32.259 1.00 40.19 87 GLU D N 1
ATOM 2932 C CA . GLU D 1 87 ? 2.599 0.319 31.499 1.00 40.47 87 GLU D CA 1
ATOM 2933 C C . GLU D 1 87 ? 3.145 0.642 30.108 1.00 38.80 87 GLU D C 1
ATOM 2934 O O . GLU D 1 87 ? 4.309 1.019 29.967 1.00 37.98 87 GLU D O 1
ATOM 2940 N N . ASN D 1 88 ? 2.306 0.490 29.087 1.00 37.44 88 ASN D N 1
ATOM 2941 C CA . ASN D 1 88 ? 2.714 0.774 27.712 1.00 34.95 88 ASN D CA 1
ATOM 2942 C C . ASN D 1 88 ? 2.342 2.199 27.318 1.00 34.44 88 ASN D C 1
ATOM 2943 O O . ASN D 1 88 ? 1.388 2.411 26.575 1.00 34.95 88 ASN D O 1
ATOM 2948 N N . THR D 1 89 ? 3.090 3.179 27.812 1.00 33.23 89 THR D N 1
ATOM 2949 C CA . THR D 1 89 ? 2.791 4.564 27.476 1.00 33.15 89 THR D CA 1
ATOM 2950 C C . THR D 1 89 ? 4.010 5.332 27.000 1.00 32.66 89 THR D C 1
ATOM 2951 O O . THR D 1 89 ? 5.151 4.961 27.286 1.00 32.99 89 THR D O 1
ATOM 2955 N N . ILE D 1 90 ? 3.752 6.409 26.270 1.00 32.22 90 ILE D N 1
ATOM 2956 C CA . ILE D 1 90 ? 4.809 7.259 25.752 1.00 33.68 90 ILE D CA 1
ATOM 2957 C C . ILE D 1 90 ? 5.496 7.992 26.902 1.00 34.48 90 ILE D C 1
ATOM 2958 O O . ILE D 1 90 ? 6.722 8.076 26.950 1.00 34.44 90 ILE D O 1
ATOM 2963 N N . GLU D 1 91 ? 4.699 8.508 27.833 1.00 36.12 91 GLU D N 1
ATOM 2964 C CA . GLU D 1 91 ? 5.246 9.240 28.970 1.00 37.08 91 GLU D CA 1
ATOM 2965 C C . GLU D 1 91 ? 6.249 8.419 29.773 1.00 35.85 91 GLU D C 1
ATOM 2966 O O . GLU D 1 91 ? 7.365 8.871 30.029 1.00 36.74 91 GLU D O 1
ATOM 2972 N N . ARG D 1 92 ? 5.852 7.216 30.176 1.00 34.15 92 ARG D N 1
ATOM 2973 C CA . ARG D 1 92 ? 6.742 6.362 30.951 1.00 33.94 92 ARG D CA 1
ATOM 2974 C C . ARG D 1 92 ? 8.029 6.079 30.179 1.00 34.11 92 ARG D C 1
ATOM 2975 O O . ARG D 1 92 ? 9.127 6.177 30.726 1.00 32.14 92 ARG D O 1
ATOM 2983 N N . LYS D 1 93 ? 7.891 5.735 28.901 1.00 33.55 93 LYS D N 1
ATOM 2984 C CA . LYS D 1 93 ? 9.047 5.433 28.066 1.00 32.92 93 LYS D CA 1
ATOM 2985 C C . LYS D 1 93 ? 10.034 6.599 28.039 1.00 31.63 93 LYS D C 1
ATOM 2986 O O . LYS D 1 93 ? 11.244 6.405 28.165 1.00 30.71 93 LYS D O 1
ATOM 2992 N N . LEU D 1 94 ? 9.510 7.809 27.872 1.00 31.52 94 LEU D N 1
ATOM 2993 C CA . LEU D 1 94 ? 10.346 9.001 27.827 1.00 32.74 94 LEU D CA 1
ATOM 2994 C C . LEU D 1 94 ? 10.979 9.292 29.180 1.00 34.75 94 LEU D C 1
ATOM 2995 O O . LEU D 1 94 ? 12.167 9.603 29.267 1.00 35.19 94 LEU D O 1
ATOM 3000 N N . LYS D 1 95 ? 10.181 9.187 30.235 1.00 36.17 95 LYS D N 1
ATOM 3001 C CA . LYS D 1 95 ? 10.682 9.454 31.576 1.00 37.53 95 LYS D CA 1
ATOM 3002 C C . LYS D 1 95 ? 11.810 8.485 31.930 1.00 37.18 95 LYS D C 1
ATOM 3003 O O . LYS D 1 95 ? 12.809 8.879 32.530 1.00 36.69 95 LYS D O 1
ATOM 3009 N N . ALA D 1 96 ? 11.656 7.224 31.533 1.00 36.51 96 ALA D N 1
ATOM 3010 C CA . ALA D 1 96 ? 12.661 6.205 31.821 1.00 36.50 96 ALA D CA 1
ATOM 3011 C C . ALA D 1 96 ? 14.036 6.515 31.235 1.00 36.81 96 ALA D C 1
ATOM 3012 O O . ALA D 1 96 ? 15.051 6.035 31.741 1.00 37.22 96 ALA D O 1
ATOM 3014 N N . ILE D 1 97 ? 14.080 7.314 30.172 1.00 37.28 97 ILE D N 1
ATOM 3015 C CA . ILE D 1 97 ? 15.360 7.658 29.559 1.00 38.48 97 ILE D CA 1
ATOM 3016 C C . ILE D 1 97 ? 15.728 9.129 29.729 1.00 38.84 97 ILE D C 1
ATOM 3017 O O . ILE D 1 97 ? 16.634 9.632 29.060 1.00 39.20 97 ILE D O 1
ATOM 3022 N N . GLY D 1 98 ? 15.019 9.814 30.621 1.00 39.54 98 GLY D N 1
ATOM 3023 C CA . GLY D 1 98 ? 15.299 11.215 30.878 1.00 39.37 98 GLY D CA 1
ATOM 3024 C C . GLY D 1 98 ? 14.944 12.172 29.755 1.00 39.99 98 GLY D C 1
ATOM 3025 O O . GLY D 1 98 ? 15.550 13.237 29.629 1.00 39.40 98 GLY D O 1
ATOM 3026 N N . GLU D 1 99 ? 13.968 11.800 28.935 1.00 39.74 99 GLU D N 1
ATOM 3027 C CA . GLU D 1 99 ? 13.543 12.657 27.838 1.00 41.53 99 GLU D CA 1
ATOM 3028 C C . GLU D 1 99 ? 12.180 13.259 28.156 1.00 42.82 99 GLU D C 1
ATOM 3029 O O . GLU D 1 99 ? 11.431 13.666 27.266 1.00 42.25 99 GLU D O 1
ATOM 3035 N N . LEU D 1 100 ? 11.882 13.298 29.450 1.00 44.09 100 LEU D N 1
ATOM 3036 C CA . LEU D 1 100 ? 10.646 13.855 29.982 1.00 46.29 100 LEU D CA 1
ATOM 3037 C C . LEU D 1 100 ? 10.789 13.897 31.498 1.00 46.79 100 LEU D C 1
ATOM 3038 O O . LEU D 1 100 ? 11.707 13.219 32.011 1.00 46.46 100 LEU D O 1
#

InterPro domains:
  IPR002767 Thiamine-binding protein [PF01910] (9-96)
  IPR002767 Thiamine-binding protein [TIGR00106] (7-99)
  IPR029756 MTH1187/YkoF-like [G3DSA:3.30.70.930] (1-100)
  IPR029756 MTH1187/YkoF-like [SSF89957] (4-99)
  IPR051614 UPF0045 domain-containing protein [PTHR33777] (2-98)

Radius of gyration: 19.09 Å; Cα contacts (8 Å, |Δi|>4): 869; chains: 4; bounding box: 53×47×45 Å